Protein AF-0000000075241227 (afdb_homodimer)

pLDDT: mean 84.61, std 14.23, range [25.28, 97.88]

Solvent-accessible surface area (backbone atoms only — not comparable to full-atom values): 29759 Å² total; per-residue (Å²): 128,82,76,75,75,76,62,78,69,80,85,69,67,52,79,89,39,68,67,24,57,59,61,50,44,40,52,55,51,48,54,51,48,52,54,44,36,54,60,68,59,49,52,92,80,54,54,89,84,56,83,80,76,68,46,75,49,38,51,69,58,50,52,52,50,50,62,66,40,49,61,54,50,52,42,49,51,53,54,53,30,72,69,58,72,74,46,55,68,70,56,48,49,50,38,46,47,67,22,48,51,43,45,54,54,46,53,23,43,50,49,12,52,74,74,53,50,94,59,40,40,36,43,88,73,59,26,28,32,49,67,85,43,36,34,67,27,47,45,31,76,91,75,66,25,58,13,63,61,51,32,61,62,41,44,65,36,49,51,42,43,52,23,45,39,51,44,46,47,70,67,56,70,52,69,67,56,50,49,51,53,47,49,54,51,43,42,51,45,55,50,83,88,61,48,70,66,55,39,51,50,17,45,50,49,29,34,51,50,26,49,21,48,38,42,44,30,42,74,74,63,66,42,91,52,46,35,25,57,52,46,55,46,47,36,55,5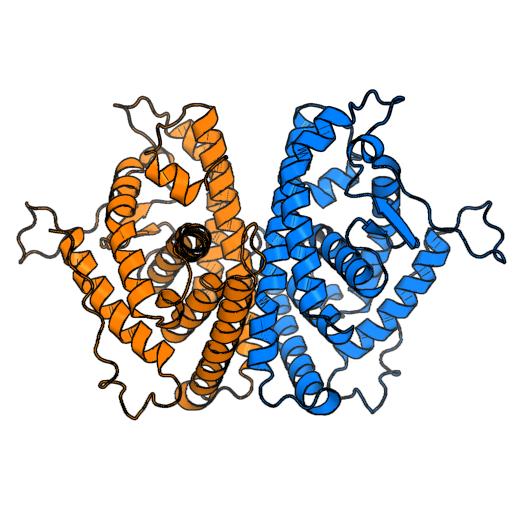7,52,40,43,48,53,32,41,51,43,43,32,50,41,49,50,51,33,45,75,66,60,50,49,88,68,56,68,66,52,38,41,42,54,58,39,74,75,119,128,82,75,76,75,76,62,76,72,78,83,71,67,52,80,89,39,68,68,25,58,59,61,51,44,38,53,56,50,48,55,51,49,52,54,45,36,54,61,70,60,52,51,92,80,55,53,88,85,54,82,78,76,67,48,76,50,38,50,69,57,51,53,53,51,49,62,66,41,48,61,54,51,53,42,50,52,53,53,53,31,71,70,56,71,74,46,55,68,70,56,47,49,50,38,46,45,66,20,48,50,42,45,55,54,47,52,24,42,51,48,12,53,74,74,53,51,94,57,39,41,36,44,86,74,58,26,30,33,50,66,85,43,36,34,66,26,46,45,31,76,91,74,67,25,57,13,62,62,53,33,60,62,42,45,64,36,50,50,43,43,52,24,46,39,50,42,47,47,69,66,56,71,52,70,68,54,49,50,52,53,46,49,54,52,42,42,51,46,54,49,83,88,61,48,71,66,56,39,50,51,18,44,50,50,30,34,50,50,26,48,22,48,38,43,44,29,40,75,74,64,68,42,92,52,47,36,26,58,52,48,56,47,46,37,54,56,50,40,42,50,52,33,42,51,43,42,33,50,41,51,51,51,33,45,74,67,60,49,48,87,67,56,68,65,52,39,40,42,55,58,39,72,77,119

Radius of gyration: 24.33 Å; Cα contacts (8 Å, |Δi|>4): 665; chains: 2; bounding box: 57×79×58 Å

Organism: NCBI:txid1561998

Structure (mmCIF, N/CA/C/O backbone):
data_AF-0000000075241227-model_v1
#
loop_
_entity.id
_entity.type
_entity.pdbx_description
1 polymer 'NR LBD domain-containing protein'
#
loop_
_atom_site.group_PDB
_atom_site.id
_atom_site.type_symbol
_atom_site.label_atom_id
_atom_site.label_alt_id
_atom_site.label_comp_id
_atom_site.label_asym_id
_atom_site.label_entity_id
_atom_site.label_seq_id
_atom_site.pdbx_PDB_ins_code
_atom_site.Cartn_x
_atom_site.Cartn_y
_atom_site.Cartn_z
_atom_site.occupancy
_atom_site.B_iso_or_equiv
_atom_site.auth_seq_id
_atom_site.auth_comp_id
_atom_site.auth_asym_id
_atom_site.auth_atom_id
_atom_site.pdbx_PDB_model_num
ATOM 1 N N . MET A 1 1 ? 8.125 24.953 26.469 1 38.62 1 MET A N 1
ATOM 2 C CA . MET A 1 1 ? 7.43 23.812 27.078 1 38.62 1 MET A CA 1
ATOM 3 C C . MET A 1 1 ? 6.566 23.109 26.031 1 38.62 1 MET A C 1
ATOM 5 O O . MET A 1 1 ? 5.789 23.734 25.328 1 38.62 1 MET A O 1
ATOM 9 N N . ASN A 1 2 ? 6.887 21.828 25.641 1 48.66 2 ASN A N 1
ATOM 10 C CA . ASN A 1 2 ? 6.09 21.109 24.641 1 48.66 2 ASN A CA 1
ATOM 11 C C . ASN A 1 2 ? 4.633 20.984 25.078 1 48.66 2 ASN A C 1
ATOM 13 O O . ASN A 1 2 ? 4.355 20.578 26.219 1 48.66 2 ASN A O 1
ATOM 17 N N . PRO A 1 3 ? 3.734 21.688 24.406 1 51.78 3 PRO A N 1
ATOM 18 C CA . PRO A 1 3 ? 2.338 21.578 24.828 1 51.78 3 PRO A CA 1
ATOM 19 C C . PRO A 1 3 ? 1.918 20.125 25.078 1 51.78 3 PRO A C 1
ATOM 21 O O . PRO A 1 3 ? 2.422 19.219 24.406 1 51.78 3 PRO A O 1
ATOM 24 N N . SER A 1 4 ? 1.42 19.859 26.266 1 56.56 4 SER A N 1
ATOM 25 C CA . SER A 1 4 ? 0.976 18.516 26.641 1 56.56 4 SER A CA 1
ATOM 26 C C . SER A 1 4 ? -0.38 18.188 26.031 1 56.56 4 SER A C 1
ATOM 28 O O . SER A 1 4 ? -1.263 19.047 25.969 1 56.56 4 SER A O 1
ATOM 30 N N . PHE A 1 5 ? -0.433 17.141 25.266 1 64.81 5 PHE A N 1
ATOM 31 C CA . PHE A 1 5 ? -1.675 16.641 24.688 1 64.81 5 PHE A CA 1
ATOM 32 C C . PHE A 1 5 ? -2.568 16.031 25.766 1 64.81 5 PHE A C 1
ATOM 34 O O . PHE A 1 5 ? -2.262 14.969 26.312 1 64.81 5 PHE A O 1
ATOM 41 N N . ALA A 1 6 ? -3.434 16.906 26.547 1 62.78 6 ALA A N 1
ATOM 42 C CA . ALA A 1 6 ? -4.402 16.359 27.5 1 62.78 6 ALA A CA 1
ATOM 43 C C . ALA A 1 6 ? -5.559 15.68 26.766 1 62.78 6 ALA A C 1
ATOM 45 O O . ALA A 1 6 ? -6.289 16.328 26.016 1 62.78 6 ALA A O 1
ATOM 46 N N . CYS A 1 7 ? -5.566 14.336 26.922 1 66.56 7 CYS A N 1
ATOM 47 C CA . CYS A 1 7 ? -6.586 13.562 26.219 1 66.56 7 CYS A CA 1
ATOM 48 C C . CYS A 1 7 ? -7.984 13.938 26.703 1 66.56 7 CYS A C 1
ATOM 50 O O . CYS A 1 7 ? -8.172 14.289 27.875 1 66.56 7 CYS A O 1
ATOM 52 N N . LEU A 1 8 ? -8.867 14.133 25.75 1 59.88 8 LEU A N 1
ATOM 53 C CA . LEU A 1 8 ? -10.25 14.453 26.078 1 59.88 8 LEU A CA 1
ATOM 54 C C . LEU A 1 8 ? -10.914 13.305 26.828 1 59.88 8 LEU A C 1
ATOM 56 O O . LEU A 1 8 ? -10.594 12.141 26.594 1 59.88 8 LEU A O 1
ATOM 60 N N . ASN A 1 9 ? -11.633 13.648 27.969 1 56.34 9 ASN A N 1
ATOM 61 C CA . ASN A 1 9 ? -12.391 12.656 28.734 1 56.34 9 ASN A CA 1
ATOM 62 C C . ASN A 1 9 ? -13.5 12.039 27.891 1 56.34 9 ASN A C 1
ATOM 64 O O . ASN A 1 9 ? -14.023 12.68 26.969 1 56.34 9 ASN A O 1
ATOM 68 N N . GLU A 1 10 ? -13.656 10.672 27.766 1 56.31 10 GLU A N 1
ATOM 69 C CA . GLU A 1 10 ? -14.648 9.859 27.062 1 56.31 10 GLU A CA 1
ATOM 70 C C . GLU A 1 10 ? -16.031 10.492 27.156 1 56.31 10 GLU A C 1
ATOM 72 O O . GLU A 1 10 ? -16.891 10.258 26.297 1 56.31 10 GLU A O 1
ATOM 77 N N . GLU A 1 11 ? -16.391 11.234 28.156 1 53.47 11 GLU A N 1
ATOM 78 C CA . GLU A 1 11 ? -17.766 11.641 28.406 1 53.47 11 GLU A CA 1
ATOM 79 C C . GLU A 1 11 ? -18.25 12.641 27.359 1 53.47 11 GLU A C 1
ATOM 81 O O . GLU A 1 11 ? -19.453 12.93 27.266 1 53.47 11 GLU A O 1
ATOM 86 N N . SER A 1 12 ? -17.438 12.961 26.484 1 57.38 12 SER A N 1
ATOM 87 C CA . SER A 1 12 ? -17.844 14.086 25.641 1 57.38 12 SER A CA 1
ATOM 88 C C . SER A 1 12 ? -18.297 13.609 24.266 1 57.38 12 SER A C 1
ATOM 90 O O . SER A 1 12 ? -18.281 14.375 23.297 1 57.38 12 SER A O 1
ATOM 92 N N . VAL A 1 13 ? -18.531 12.344 24.078 1 58.06 13 VAL A N 1
ATOM 93 C CA . VAL A 1 13 ? -19.016 11.93 22.766 1 58.06 13 VAL A CA 1
ATOM 94 C C . VAL A 1 13 ? -20.469 12.352 22.594 1 58.06 13 VAL A C 1
ATOM 96 O O . VAL A 1 13 ? -21.312 12.047 23.453 1 58.06 13 VAL A O 1
ATOM 99 N N . GLY A 1 14 ? -20.688 13.25 21.672 1 60.53 14 GLY A N 1
ATOM 100 C CA . GLY A 1 14 ? -22.047 13.695 21.375 1 60.53 14 GLY A CA 1
ATOM 101 C C . GLY A 1 14 ? -22.969 12.562 20.984 1 60.53 14 GLY A C 1
ATOM 102 O O . GLY A 1 14 ? -22.531 11.562 20.406 1 60.53 14 GLY A O 1
ATOM 103 N N . ASP A 1 15 ? -24.094 12.633 21.297 1 69.56 15 ASP A N 1
ATOM 104 C CA . ASP A 1 15 ? -25.141 11.648 21.047 1 69.56 15 ASP A CA 1
ATOM 105 C C . ASP A 1 15 ? -25.219 11.305 19.562 1 69.56 15 ASP A C 1
ATOM 107 O O . ASP A 1 15 ? -25.453 10.148 19.188 1 69.56 15 ASP A O 1
ATOM 111 N N . GLN A 1 16 ? -24.844 12.273 18.688 1 75.62 16 GLN A N 1
ATOM 112 C CA . GLN A 1 16 ? -24.984 12.086 17.234 1 75.62 16 GLN A CA 1
ATOM 113 C C . GLN A 1 16 ? -23.922 11.125 16.703 1 75.62 16 GLN A C 1
ATOM 115 O O . GLN A 1 16 ? -24.094 10.539 15.633 1 75.62 16 GLN A O 1
ATOM 120 N N . TYR A 1 17 ? -22.922 10.961 17.5 1 79 17 TYR A N 1
ATOM 121 C CA . TYR A 1 17 ? -21.812 10.164 17 1 79 17 TYR A CA 1
ATOM 122 C C . TYR A 1 17 ? -21.703 8.852 17.766 1 79 17 TYR A C 1
ATOM 124 O O . TYR A 1 17 ? -20.641 8.219 17.766 1 79 17 TYR A O 1
ATOM 132 N N . LYS A 1 18 ? -22.688 8.453 18.375 1 83.5 18 LYS A N 1
ATOM 133 C CA . LYS A 1 18 ? -22.688 7.258 19.219 1 83.5 18 LYS A CA 1
ATOM 134 C C . LYS A 1 18 ? -22.266 6.027 18.422 1 83.5 18 LYS A C 1
ATOM 136 O O . LYS A 1 18 ? -21.688 5.094 18.969 1 83.5 18 LYS A O 1
ATOM 141 N N . GLY A 1 19 ? -22.469 6.062 17.125 1 90.56 19 GLY A N 1
ATOM 142 C CA . GLY A 1 19 ? -22.109 4.918 16.297 1 90.56 19 GLY A CA 1
ATOM 143 C C . GLY A 1 19 ? -20.688 4.98 15.773 1 90.56 19 GLY A C 1
ATOM 144 O O . GLY A 1 19 ? -20.203 4.039 15.141 1 90.56 19 GLY A O 1
ATOM 145 N N . MET A 1 20 ? -19.969 6.094 16.125 1 95.12 20 MET A N 1
ATOM 146 C CA . MET A 1 20 ? -18.594 6.258 15.633 1 95.12 20 MET A CA 1
ATOM 147 C C . MET A 1 20 ? -17.734 6.961 16.672 1 95.12 20 MET A C 1
ATOM 149 O O . MET A 1 20 ? -17.141 8.008 16.391 1 95.12 20 MET A O 1
ATOM 153 N N . PRO A 1 21 ? -17.531 6.32 17.828 1 93.69 21 PRO A N 1
ATOM 154 C CA . PRO A 1 21 ? -16.844 6.969 18.953 1 93.69 21 PRO A CA 1
ATOM 155 C C . PRO A 1 21 ? -15.375 7.254 18.656 1 93.69 21 PRO A C 1
ATOM 157 O O . PRO A 1 21 ? -14.852 8.289 19.078 1 93.69 21 PRO A O 1
ATOM 160 N N . ILE A 1 22 ? -14.688 6.387 18 1 94.44 22 ILE A N 1
ATOM 161 C CA . ILE A 1 22 ? -13.266 6.59 17.719 1 94.44 22 ILE A CA 1
ATOM 162 C C . ILE A 1 22 ? -13.094 7.742 16.734 1 94.44 22 ILE A C 1
ATOM 164 O O . ILE A 1 22 ? -12.234 8.602 16.922 1 94.44 22 ILE A O 1
ATOM 168 N N . LEU A 1 23 ? -13.922 7.781 15.727 1 96.25 23 LEU A N 1
ATOM 169 C CA . LEU A 1 23 ? -13.836 8.852 14.734 1 96.25 23 LEU A CA 1
ATOM 170 C C . LEU A 1 23 ? -14.133 10.203 15.375 1 96.25 23 LEU A C 1
ATOM 172 O O . LEU A 1 23 ? -13.484 11.203 15.047 1 96.25 23 LEU A O 1
ATOM 176 N N . GLU A 1 24 ? -15.086 10.211 16.219 1 94.12 24 GLU A N 1
ATOM 177 C CA . GLU A 1 24 ? -15.391 11.453 16.922 1 94.12 24 GLU A CA 1
ATOM 178 C C . GLU A 1 24 ? -14.242 11.875 17.828 1 94.12 24 GLU A C 1
ATOM 180 O O . GLU A 1 24 ? -13.875 13.055 17.875 1 94.12 24 GLU A O 1
ATOM 185 N N . LYS A 1 25 ? -13.734 10.93 18.5 1 93.12 25 LYS A N 1
ATOM 186 C CA . LYS A 1 25 ? -12.578 11.195 19.344 1 93.12 25 LYS A CA 1
ATOM 187 C C . LYS A 1 25 ? -11.406 11.742 18.531 1 93.12 25 LYS A C 1
ATOM 189 O O . LYS A 1 25 ? -10.719 12.672 18.969 1 93.12 25 LYS A O 1
ATOM 194 N N . MET A 1 26 ? -11.164 11.195 17.406 1 95.31 26 MET A N 1
ATOM 195 C CA . MET A 1 26 ? -10.094 11.656 16.531 1 95.31 26 MET A CA 1
ATOM 196 C C . ME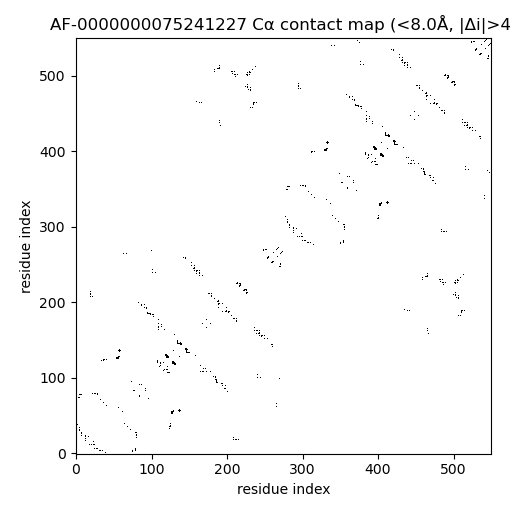T A 1 26 ? -10.352 13.086 16.062 1 95.31 26 MET A C 1
ATOM 198 O O . MET A 1 26 ? -9.43 13.898 16 1 95.31 26 MET A O 1
ATOM 202 N N . LYS A 1 27 ? -11.555 13.352 15.766 1 94.94 27 LYS A N 1
ATOM 203 C CA . LYS A 1 27 ? -11.906 14.711 15.344 1 94.94 27 LYS A CA 1
ATOM 204 C C . LYS A 1 27 ? -11.594 15.719 16.453 1 94.94 27 LYS A C 1
ATOM 206 O O . LYS A 1 27 ? -10.93 16.734 16.203 1 94.94 27 LYS A O 1
ATOM 211 N N . MET A 1 28 ? -12.023 15.406 17.594 1 92.88 28 MET A N 1
ATOM 212 C CA . MET A 1 28 ? -11.82 16.312 18.734 1 92.88 28 MET A CA 1
ATOM 213 C C . MET A 1 28 ? -10.336 16.438 19.062 1 92.88 28 MET A C 1
ATOM 215 O O . MET A 1 28 ? -9.844 17.547 19.297 1 92.88 28 MET A O 1
ATOM 219 N N . SER A 1 29 ? -9.672 15.328 19.047 1 93.88 29 SER A N 1
ATOM 220 C CA . SER A 1 29 ? -8.25 15.336 19.375 1 93.88 29 SER A CA 1
ATOM 221 C C . SER A 1 29 ? -7.438 16.031 18.281 1 93.88 29 SER A C 1
ATOM 223 O O . SER A 1 29 ? -6.402 16.641 18.562 1 93.88 29 SER A O 1
ATOM 225 N N . TYR A 1 30 ? -7.891 15.883 17.078 1 95.12 30 TYR A N 1
ATOM 226 C CA . TYR A 1 30 ? -7.195 16.531 15.969 1 95.12 30 TYR A CA 1
ATOM 227 C C . TYR A 1 30 ? -7.332 18.047 16.062 1 95.12 30 TYR A C 1
ATOM 229 O O . TYR A 1 30 ? -6.398 18.781 15.727 1 95.12 30 TYR A O 1
ATOM 237 N N . GLU A 1 31 ? -8.461 18.547 16.484 1 93.38 31 GLU A N 1
ATOM 238 C CA . GLU A 1 31 ? -8.656 19.984 16.719 1 93.38 31 GLU A CA 1
ATOM 239 C C . GLU A 1 31 ? -7.695 20.484 17.797 1 93.38 31 GLU A C 1
ATOM 241 O O . GLU A 1 31 ? -7.105 21.562 17.641 1 93.38 31 GLU A O 1
ATOM 246 N N . LYS A 1 32 ? -7.559 19.734 18.766 1 92.88 32 LYS A N 1
ATOM 247 C CA . LYS A 1 32 ? -6.609 20.078 19.828 1 92.88 32 LYS A CA 1
ATOM 248 C C . LYS A 1 32 ? -5.176 20.047 19.312 1 92.88 32 LYS A C 1
ATOM 250 O O . LYS A 1 32 ? -4.352 20.891 19.688 1 92.88 32 LYS A O 1
ATOM 255 N N . LEU A 1 33 ? -4.891 19.047 18.516 1 94.06 33 LEU A N 1
ATOM 256 C CA . LEU A 1 33 ? -3.574 18.938 17.891 1 94.06 33 LEU A CA 1
ATOM 257 C C . LEU A 1 33 ? -3.248 20.203 17.094 1 94.06 33 LEU A C 1
ATOM 259 O O . LEU A 1 33 ? -2.139 20.734 17.188 1 94.06 33 LEU A O 1
ATOM 263 N N . GLU A 1 34 ? -4.207 20.688 16.375 1 92.75 34 GLU A N 1
ATOM 264 C CA . GLU A 1 34 ? -4.016 21.891 15.555 1 92.75 34 GLU A CA 1
ATOM 265 C C . GLU A 1 34 ? -3.768 23.125 16.438 1 92.75 34 GLU A C 1
ATOM 267 O O . GLU A 1 34 ? -2.961 23.984 16.078 1 92.75 34 GLU A O 1
ATOM 272 N N . GLU A 1 35 ? -4.41 23.188 17.516 1 90.5 35 GLU A N 1
ATOM 273 C CA . GLU A 1 35 ? -4.184 24.281 18.453 1 90.5 35 GLU A CA 1
ATOM 274 C C . GLU A 1 35 ? -2.768 24.234 19.016 1 90.5 35 GLU A C 1
ATOM 276 O O . GLU A 1 35 ? -2.098 25.266 19.109 1 90.5 35 GLU A O 1
ATOM 281 N N . LEU A 1 36 ? -2.389 23.094 19.328 1 90.94 36 LEU A N 1
ATOM 282 C CA . LEU A 1 36 ? -1.058 22.922 19.891 1 90.94 36 LEU A CA 1
ATOM 283 C C . LEU A 1 36 ? 0.02 23.188 18.844 1 90.94 36 LEU A C 1
ATOM 285 O O . LEU A 1 36 ? 1.095 23.703 19.172 1 90.94 36 LEU A O 1
ATOM 289 N N . ARG A 1 37 ? -0.277 22.797 17.656 1 91.25 37 ARG A N 1
ATOM 290 C CA . ARG A 1 37 ? 0.651 23.078 16.562 1 91.25 37 ARG A CA 1
ATOM 291 C C . ARG A 1 37 ? 0.864 24.578 16.391 1 91.25 37 ARG A C 1
ATOM 293 O O . ARG A 1 37 ? 1.986 25.031 16.141 1 91.25 37 ARG A O 1
ATOM 300 N N . LYS A 1 38 ? -0.17 25.328 16.5 1 87.81 38 LYS A N 1
ATOM 301 C CA . LYS A 1 38 ? -0.049 26.781 16.406 1 87.81 38 LYS A CA 1
ATOM 302 C C . LYS A 1 38 ? 0.903 27.328 17.469 1 87.81 38 LYS A C 1
ATOM 304 O O . LYS A 1 38 ? 1.718 28.203 17.188 1 87.81 38 LYS A O 1
ATOM 309 N N . GLU A 1 39 ? 0.792 26.766 18.594 1 85.88 39 GLU A N 1
ATOM 310 C CA . GLU A 1 39 ? 1.664 27.188 19.688 1 85.88 39 GLU A CA 1
ATOM 311 C C . GLU A 1 39 ? 3.098 26.719 19.469 1 85.88 39 GLU A C 1
ATOM 313 O O . GLU A 1 39 ? 4.047 27.453 19.734 1 85.88 39 GLU A O 1
ATOM 318 N N . LEU A 1 40 ? 3.207 25.547 18.969 1 87.75 40 LEU A N 1
ATOM 319 C CA . LEU A 1 40 ? 4.508 24.922 18.781 1 87.75 40 LEU A CA 1
ATOM 320 C C . LEU A 1 40 ? 5.332 25.688 17.75 1 87.75 40 LEU A C 1
ATOM 322 O O . LEU A 1 40 ? 6.555 25.781 17.875 1 87.75 40 LEU A O 1
ATOM 326 N N . HIS A 1 41 ? 4.691 26.141 16.719 1 87.56 41 HIS A N 1
ATOM 327 C CA . HIS A 1 41 ? 5.41 26.75 15.609 1 87.56 41 HIS A CA 1
ATOM 328 C C . HIS A 1 41 ? 5.41 28.266 15.703 1 87.56 41 HIS A C 1
ATOM 330 O O . HIS A 1 41 ? 5.934 28.953 14.82 1 87.56 41 HIS A O 1
ATOM 336 N N . ARG A 1 42 ? 4.867 28.734 16.672 1 78.56 42 ARG A N 1
ATOM 337 C CA . ARG A 1 42 ? 4.914 30.172 16.891 1 78.56 42 ARG A CA 1
ATOM 338 C C . ARG A 1 42 ? 6.312 30.625 17.312 1 78.56 42 ARG A C 1
ATOM 340 O O . ARG A 1 42 ? 6.984 29.938 18.078 1 78.56 42 ARG A O 1
ATOM 347 N N . SER A 1 43 ? 6.93 31.453 16.359 1 64.69 43 SER A N 1
ATOM 348 C CA . SER A 1 43 ? 8.219 32.031 16.734 1 64.69 43 SER A CA 1
ATOM 349 C C . SER A 1 43 ? 8.078 33 17.875 1 64.69 43 SER A C 1
ATOM 351 O O . SER A 1 43 ? 7.012 33.594 18.078 1 64.69 43 SER A O 1
ATOM 353 N N . ASN A 1 44 ? 9.031 32.906 18.812 1 56.81 44 ASN A N 1
ATOM 354 C CA . ASN A 1 44 ? 9.086 33.844 19.906 1 56.81 44 ASN A CA 1
ATOM 355 C C . ASN A 1 44 ? 8.789 35.281 19.453 1 56.81 44 ASN A C 1
ATOM 357 O O . ASN A 1 44 ? 8.281 36.094 20.219 1 56.81 44 ASN A O 1
ATOM 361 N N . GLU A 1 45 ? 9.172 35.594 18.219 1 54.09 45 GLU A N 1
ATOM 362 C CA . GLU A 1 45 ? 9.055 36.969 17.75 1 54.09 45 GLU A CA 1
ATOM 363 C C . GLU A 1 45 ? 7.656 37.25 17.219 1 54.09 45 GLU A C 1
ATOM 365 O O . GLU A 1 45 ? 7.316 38.406 16.938 1 54.09 45 GLU A O 1
ATOM 370 N N . ASP A 1 46 ? 6.969 36.25 16.938 1 56.25 46 ASP A N 1
ATOM 371 C CA . ASP A 1 46 ? 5.652 36.469 16.344 1 56.25 46 ASP A CA 1
ATOM 372 C C . ASP A 1 46 ? 4.684 37.062 17.359 1 56.25 46 ASP A C 1
ATOM 374 O O . ASP A 1 46 ? 4.586 36.562 18.5 1 56.25 46 ASP A O 1
ATOM 378 N N . ASN A 1 47 ? 4.41 38.25 17.109 1 52.41 47 ASN A N 1
ATOM 379 C CA . ASN A 1 47 ? 3.363 38.906 17.891 1 52.41 47 ASN A CA 1
ATOM 380 C C . ASN A 1 47 ? 2.068 38.094 17.875 1 52.41 47 ASN A C 1
ATOM 382 O O . ASN A 1 47 ? 1.619 37.656 16.812 1 52.41 47 ASN A O 1
ATOM 386 N N . ILE A 1 48 ? 1.703 37.562 18.922 1 56.41 48 ILE A N 1
ATOM 387 C CA . ILE A 1 48 ? 0.525 36.75 19.172 1 56.41 48 ILE A CA 1
ATOM 388 C C . ILE A 1 48 ? -0.628 37.219 18.297 1 56.41 48 ILE A C 1
ATOM 390 O O . ILE A 1 48 ? -1.422 36.406 17.812 1 56.41 48 ILE A O 1
ATOM 394 N N . SER A 1 49 ? -0.686 38.594 18.125 1 55.91 49 SER A N 1
ATOM 395 C CA . SER A 1 49 ? -1.878 39.188 17.531 1 55.91 49 SER A CA 1
ATOM 396 C C . SER A 1 49 ? -1.798 39.188 16 1 55.91 49 SER A C 1
ATOM 398 O O . SER A 1 49 ? -2.795 39.438 15.328 1 55.91 49 SER A O 1
ATOM 400 N N . GLU A 1 50 ? -0.597 39.031 15.453 1 57.31 50 GLU A N 1
ATOM 401 C CA . GLU A 1 50 ? -0.545 39.25 14.008 1 57.31 50 GLU A CA 1
ATOM 402 C C . GLU A 1 50 ? -0.569 37.938 13.25 1 57.31 50 GLU A C 1
ATOM 404 O O . GLU A 1 50 ? 0.031 36.938 13.68 1 57.31 50 GLU A O 1
ATOM 409 N N . GLU A 1 51 ? -1.503 37.875 12.375 1 64.12 51 GLU A N 1
ATOM 410 C CA . GLU A 1 51 ? -1.643 36.75 11.477 1 64.12 51 GLU A CA 1
ATOM 411 C C . GLU A 1 51 ? -0.334 36.438 10.75 1 64.12 51 GLU A C 1
ATOM 413 O O . GLU A 1 51 ? 0.282 37.344 10.18 1 64.12 51 GLU A O 1
ATOM 418 N N . ARG A 1 52 ? 0.284 35.344 11.008 1 72.75 52 ARG A N 1
ATOM 419 C CA . ARG A 1 52 ? 1.536 34.906 10.391 1 72.75 52 ARG A CA 1
ATOM 420 C C . ARG A 1 52 ? 1.375 34.75 8.883 1 72.75 52 ARG A C 1
ATOM 422 O O . ARG A 1 52 ? 0.389 34.188 8.422 1 72.75 52 ARG A O 1
ATOM 429 N N . ILE A 1 53 ? 2.23 35.375 8.109 1 80.56 53 ILE A N 1
ATOM 430 C CA . ILE A 1 53 ? 2.242 35.219 6.664 1 80.56 53 ILE A CA 1
ATOM 431 C C . ILE A 1 53 ? 2.977 33.938 6.305 1 80.56 53 ILE A C 1
ATOM 433 O O . ILE A 1 53 ? 4.145 33.75 6.66 1 80.56 53 ILE A O 1
ATOM 437 N N . PRO A 1 54 ? 2.344 33.062 5.711 1 88.06 54 PRO A N 1
ATOM 438 C CA . PRO A 1 54 ? 2.98 31.797 5.328 1 88.06 54 PRO A CA 1
ATOM 439 C C . PRO A 1 54 ? 4.238 32 4.492 1 88.06 54 PRO A C 1
ATOM 441 O O . PRO A 1 54 ? 4.285 32.906 3.648 1 88.06 54 PRO A O 1
ATOM 444 N N . ARG A 1 55 ? 5.289 31.328 4.785 1 90.81 55 ARG A N 1
ATOM 445 C CA . ARG A 1 55 ? 6.559 31.406 4.07 1 90.81 55 ARG A CA 1
ATOM 446 C C . ARG A 1 55 ? 6.891 30.094 3.389 1 90.81 55 ARG A C 1
ATOM 448 O O . ARG A 1 55 ? 6.43 29.031 3.82 1 90.81 55 ARG A O 1
ATOM 455 N N . SER A 1 56 ? 7.625 30.156 2.33 1 93.62 56 SER A N 1
ATOM 456 C CA . SER A 1 56 ? 8.242 28.984 1.722 1 93.62 56 SER A CA 1
ATOM 457 C C . SER A 1 56 ? 9.461 28.531 2.518 1 93.62 56 SER A C 1
ATOM 459 O O . SER A 1 56 ? 10.398 29.297 2.723 1 93.62 56 SER A O 1
ATOM 461 N N . LEU A 1 57 ? 9.406 27.312 2.938 1 92.81 57 LEU A N 1
ATOM 462 C CA . LEU A 1 57 ? 10.484 26.812 3.795 1 92.81 57 LEU A CA 1
ATOM 463 C C . LEU A 1 57 ? 11.5 26.016 2.986 1 92.81 57 LEU A C 1
ATOM 465 O O . LEU A 1 57 ? 11.164 25.453 1.945 1 92.81 57 LEU A O 1
ATOM 469 N N . LYS A 1 58 ? 12.719 26 3.574 1 90.38 58 LYS A N 1
ATOM 470 C CA . LYS A 1 58 ? 13.789 25.172 3.039 1 90.38 58 LYS A CA 1
ATOM 471 C C . LYS A 1 58 ? 13.82 23.797 3.727 1 90.38 58 LYS A C 1
ATOM 473 O O . LYS A 1 58 ? 13.125 23.594 4.723 1 90.38 58 LYS A O 1
ATOM 478 N N . PHE A 1 59 ? 14.609 22.953 3.189 1 87.31 59 PHE A N 1
ATOM 479 C CA . PHE A 1 59 ? 14.648 21.562 3.607 1 87.31 59 PHE A CA 1
ATOM 480 C C . PHE A 1 59 ? 14.984 21.453 5.09 1 87.31 59 PHE A C 1
ATOM 482 O O . PHE A 1 59 ? 14.297 20.75 5.836 1 87.31 59 PHE A O 1
ATOM 489 N N . GLN A 1 60 ? 15.977 22.156 5.52 1 82.88 60 GLN A N 1
ATOM 490 C CA . GLN A 1 60 ? 16.422 22.062 6.906 1 82.88 60 GLN A CA 1
ATOM 491 C C . GLN A 1 60 ? 15.352 22.562 7.863 1 82.88 60 GLN A C 1
ATOM 493 O O . GLN A 1 60 ? 15.188 22.016 8.961 1 82.88 60 GLN A O 1
ATOM 498 N N . GLU A 1 61 ? 14.664 23.562 7.492 1 86.19 61 GLU A N 1
ATOM 499 C CA . GLU A 1 61 ? 13.586 24.094 8.32 1 86.19 61 GLU A CA 1
ATOM 500 C C . GLU A 1 61 ? 12.445 23.078 8.445 1 86.19 61 GLU A C 1
ATOM 502 O O . GLU A 1 61 ? 11.836 22.953 9.508 1 86.19 61 GLU A O 1
ATOM 507 N N . CYS A 1 62 ? 12.172 22.375 7.367 1 88.81 62 CYS A N 1
ATOM 508 C CA . CYS A 1 62 ? 11.133 21.344 7.387 1 88.81 62 CYS A CA 1
ATOM 509 C C . CYS A 1 62 ? 11.508 20.219 8.344 1 88.81 62 CYS A C 1
ATOM 511 O O . CYS A 1 62 ? 10.656 19.734 9.086 1 88.81 62 CYS A O 1
ATOM 513 N N . LEU A 1 63 ? 12.734 19.844 8.328 1 83.75 63 LEU A N 1
ATOM 514 C CA . LEU A 1 63 ? 13.211 18.781 9.211 1 83.75 63 LEU A CA 1
ATOM 515 C C . LEU A 1 63 ? 13.086 19.188 10.672 1 83.75 63 LEU A C 1
ATOM 517 O O . LEU A 1 63 ? 12.727 18.375 11.523 1 83.75 63 LEU A O 1
ATOM 521 N N . ASN A 1 64 ? 13.453 20.422 10.898 1 83 64 ASN A N 1
ATOM 522 C CA . ASN A 1 64 ? 13.336 20.938 12.258 1 83 64 ASN A CA 1
ATOM 523 C C . ASN A 1 64 ? 11.891 20.922 12.742 1 83 64 ASN A C 1
ATOM 525 O O . ASN A 1 64 ? 11.625 20.594 13.898 1 83 64 ASN A O 1
ATOM 529 N N . GLN A 1 65 ? 11.023 21.297 11.891 1 85.88 65 GLN A N 1
ATOM 530 C CA . GLN A 1 65 ? 9.609 21.266 12.234 1 85.88 65 GLN A CA 1
ATOM 531 C C . GLN A 1 65 ? 9.141 19.844 12.539 1 85.88 65 GLN A C 1
ATOM 533 O O . GLN A 1 65 ? 8.352 19.641 13.461 1 85.88 65 GLN A O 1
ATOM 538 N N . LEU A 1 66 ? 9.523 18.938 11.703 1 85.5 66 LEU A N 1
ATOM 539 C CA . LEU A 1 66 ? 9.141 17.547 11.898 1 85.5 66 LEU A CA 1
ATOM 540 C C . LEU A 1 66 ? 9.633 17.031 13.242 1 85.5 66 LEU A C 1
ATOM 542 O O . LEU A 1 66 ? 8.914 16.297 13.93 1 85.5 66 LEU A O 1
ATOM 546 N N . SER A 1 67 ? 10.82 17.375 13.539 1 83.12 67 SER A N 1
ATOM 547 C CA . SER A 1 67 ? 11.398 16.953 14.812 1 83.12 67 SER A CA 1
ATOM 548 C C . SER A 1 67 ? 10.57 17.453 15.984 1 83.12 67 SER A C 1
ATOM 550 O O . SER A 1 67 ? 10.367 16.734 16.969 1 83.12 67 SER A O 1
ATOM 552 N N . LYS A 1 68 ? 10.078 18.641 15.867 1 82.38 68 LYS A N 1
ATOM 553 C CA . LYS A 1 68 ? 9.266 19.234 16.922 1 82.38 68 LYS A CA 1
ATOM 554 C C . LYS A 1 68 ? 7.902 18.562 17.016 1 82.38 68 LYS A C 1
ATOM 556 O O . LYS A 1 68 ? 7.324 18.469 18.109 1 82.38 68 LYS A O 1
ATOM 561 N N . GLU A 1 69 ? 7.488 18.078 15.914 1 87.25 69 GLU A N 1
ATOM 562 C CA . GLU A 1 69 ? 6.121 17.562 15.82 1 87.25 69 GLU A CA 1
ATOM 563 C C . GLU A 1 69 ? 6.047 16.109 16.266 1 87.25 69 GLU A C 1
ATOM 565 O O . GLU A 1 69 ? 4.969 15.609 16.609 1 87.25 69 GLU A O 1
ATOM 570 N N . THR A 1 70 ? 7.105 15.43 16.219 1 86.88 70 THR A N 1
ATOM 571 C CA . THR A 1 70 ? 7.113 13.984 16.406 1 86.88 70 THR A CA 1
ATOM 572 C C . THR A 1 70 ? 6.473 13.609 17.734 1 86.88 70 THR A C 1
ATOM 574 O O . THR A 1 70 ? 5.617 12.727 17.797 1 86.88 70 THR A O 1
ATOM 577 N N . GLN A 1 71 ? 6.898 14.297 18.797 1 84.94 71 GLN A N 1
ATOM 578 C CA . GLN A 1 71 ? 6.348 13.977 20.109 1 84.94 71 GLN A CA 1
ATOM 579 C C . GLN A 1 71 ? 4.867 14.336 20.188 1 84.94 71 GLN A C 1
ATOM 581 O O . GLN A 1 71 ? 4.078 13.602 20.781 1 84.94 71 GLN A O 1
ATOM 586 N N . LEU A 1 72 ? 4.543 15.414 19.641 1 89.12 72 LEU A N 1
ATOM 587 C CA . LEU A 1 72 ? 3.15 15.852 19.625 1 89.12 72 LEU A CA 1
ATOM 588 C C . LEU A 1 72 ? 2.27 14.836 18.906 1 89.12 72 LEU A C 1
ATOM 590 O O . LEU A 1 72 ? 1.158 14.539 19.344 1 89.12 72 LEU A O 1
ATOM 594 N N . LEU A 1 73 ? 2.752 14.336 17.828 1 91.25 73 LEU A N 1
ATOM 595 C CA . LEU A 1 73 ? 2.014 13.344 17.062 1 91.25 73 LEU A CA 1
ATOM 596 C C . LEU A 1 73 ? 1.907 12.031 17.828 1 91.25 73 LEU A C 1
ATOM 598 O O . LEU A 1 73 ? 0.877 11.352 17.766 1 91.25 73 LEU A O 1
ATOM 602 N N . ALA A 1 74 ? 2.947 11.648 18.484 1 88.69 74 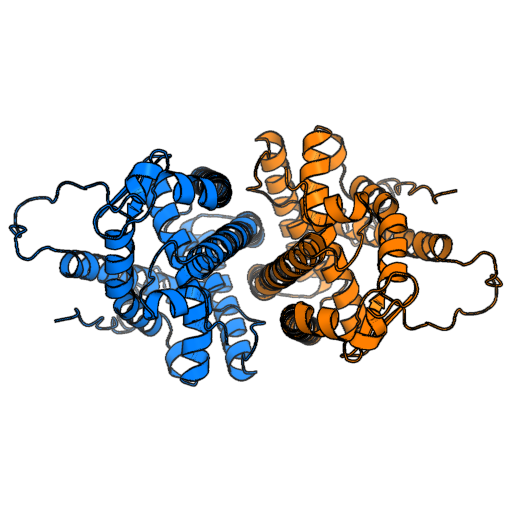ALA A N 1
ATOM 603 C CA . ALA A 1 74 ? 2.9 10.461 19.328 1 88.69 74 ALA A CA 1
ATOM 604 C C . ALA A 1 74 ? 1.833 10.602 20.406 1 88.69 74 ALA A C 1
ATOM 606 O O . ALA A 1 74 ? 1.067 9.664 20.656 1 88.69 74 ALA A O 1
ATOM 607 N N . ASP A 1 75 ? 1.788 11.773 21.016 1 88.25 75 ASP A N 1
ATOM 608 C CA . ASP A 1 75 ? 0.795 12.039 22.062 1 88.25 75 ASP A CA 1
ATOM 609 C C . ASP A 1 75 ? -0.621 11.992 21.484 1 88.25 75 ASP A C 1
ATOM 611 O O . ASP A 1 75 ? -1.543 11.492 22.141 1 88.25 75 ASP A O 1
ATOM 615 N N . TRP A 1 76 ? -0.765 12.5 20.344 1 92.62 76 TRP A N 1
ATOM 616 C CA . TRP A 1 76 ? -2.061 12.492 19.672 1 92.62 76 TRP A CA 1
ATOM 617 C C . TRP A 1 76 ? -2.545 11.07 19.438 1 92.62 76 TRP A C 1
ATOM 619 O O . TRP A 1 76 ? -3.709 10.75 19.688 1 92.62 76 TRP A O 1
ATOM 629 N N . ILE A 1 77 ? -1.678 10.203 18.969 1 91.88 77 ILE A N 1
ATOM 630 C CA . ILE A 1 77 ? -2.021 8.812 18.703 1 91.88 77 ILE A CA 1
ATOM 631 C C . ILE A 1 77 ? -2.408 8.117 20.016 1 91.88 77 ILE A C 1
ATOM 633 O O . ILE A 1 77 ? -3.404 7.395 20.062 1 91.88 77 ILE A O 1
ATOM 637 N N . GLU A 1 78 ? -1.688 8.383 20.984 1 87.94 78 GLU A N 1
ATOM 638 C CA . GLU A 1 78 ? -1.962 7.773 22.281 1 87.94 78 GLU A CA 1
ATOM 639 C C . GLU A 1 78 ? -3.307 8.234 22.844 1 87.94 78 GLU A C 1
ATOM 641 O O . GLU A 1 78 ? -4.004 7.473 23.516 1 87.94 78 GLU A O 1
ATOM 646 N N . CYS A 1 79 ? -3.627 9.383 22.516 1 89.44 79 CYS A N 1
ATOM 647 C CA . CYS A 1 79 ? -4.895 9.938 22.984 1 89.44 79 CYS A CA 1
ATOM 648 C C . CYS A 1 79 ? -6.066 9.344 22.219 1 89.44 79 CYS A C 1
ATOM 650 O O . CYS A 1 79 ? -7.141 9.141 22.781 1 89.44 79 CYS A O 1
ATOM 652 N N . CYS A 1 80 ? -5.879 9.055 21.016 1 92.25 80 CYS A N 1
ATOM 653 C CA . CYS A 1 80 ? -6.965 8.609 20.141 1 92.25 80 CYS A CA 1
ATOM 654 C C . CYS A 1 80 ? -7.312 7.152 20.422 1 92.25 80 CYS A C 1
ATOM 656 O O . CYS A 1 80 ? -8.461 6.746 20.25 1 92.25 80 CYS A O 1
ATOM 658 N N . PHE A 1 81 ? -6.312 6.348 20.812 1 92.31 81 PHE A N 1
ATOM 659 C CA . PHE A 1 81 ? -6.531 4.906 20.844 1 92.31 81 PHE A CA 1
ATOM 660 C C . PHE A 1 81 ? -6.113 4.328 22.188 1 92.31 81 PHE A C 1
ATOM 662 O O . PHE A 1 81 ? -4.922 4.148 22.453 1 92.31 81 PHE A O 1
ATOM 669 N N . ASP A 1 82 ? -7.055 3.852 22.938 1 87.31 82 ASP A N 1
ATOM 670 C CA . ASP A 1 82 ? -6.781 3.213 24.219 1 87.31 82 ASP A CA 1
ATOM 671 C C . ASP A 1 82 ? -5.969 1.935 24.031 1 87.31 82 ASP A C 1
ATOM 673 O O . ASP A 1 82 ? -5.156 1.578 24.891 1 87.31 82 ASP A O 1
ATOM 677 N N . GLU A 1 83 ? -6.172 1.289 22.922 1 87.69 83 GLU A N 1
ATOM 678 C CA . GLU A 1 83 ? -5.473 0.045 22.609 1 87.69 83 GLU A CA 1
ATOM 679 C C . GLU A 1 83 ? -3.967 0.262 22.531 1 87.69 83 GLU A C 1
ATOM 681 O O . GLU A 1 83 ? -3.188 -0.672 22.734 1 87.69 83 GLU A O 1
ATOM 686 N N . PHE A 1 84 ? -3.617 1.446 22.203 1 88.25 84 PHE A N 1
ATOM 687 C CA . PHE A 1 84 ? -2.199 1.762 22.078 1 88.25 84 PHE A CA 1
ATOM 688 C C . PHE A 1 84 ? -1.507 1.69 23.438 1 88.25 84 PHE A C 1
ATOM 690 O O . PHE A 1 84 ? -0.327 1.344 23.516 1 88.25 84 PHE A O 1
ATOM 697 N N . HIS A 1 85 ? -2.227 1.88 24.484 1 84.75 85 HIS A N 1
ATOM 698 C CA . HIS A 1 85 ? -1.671 1.891 25.828 1 84.75 85 HIS A CA 1
ATOM 699 C C . HIS A 1 85 ? -1.354 0.476 26.312 1 84.75 85 HIS A C 1
ATOM 701 O O . HIS A 1 85 ? -0.467 0.282 27.141 1 84.75 85 HIS A O 1
ATOM 707 N N . THR A 1 86 ? -2.016 -0.437 25.75 1 88.5 86 THR A N 1
ATOM 708 C CA . THR A 1 86 ? -1.87 -1.808 26.219 1 88.5 86 THR A CA 1
ATOM 709 C C . THR A 1 86 ? -0.727 -2.514 25.5 1 88.5 86 THR A C 1
ATOM 711 O O . THR A 1 86 ? -0.262 -3.566 25.938 1 88.5 86 THR A O 1
ATOM 714 N N . LEU A 1 87 ? -0.22 -1.881 24.484 1 93.12 87 LEU A N 1
ATOM 715 C CA . LEU A 1 87 ? 0.859 -2.5 23.719 1 93.12 87 LEU A CA 1
ATOM 716 C C . LEU A 1 87 ? 2.199 -2.307 24.422 1 93.12 87 LEU A C 1
ATOM 718 O O . LEU A 1 87 ? 2.404 -1.308 25.109 1 93.12 87 LEU A O 1
ATOM 722 N N . ALA A 1 88 ? 3.051 -3.297 24.281 1 93.25 88 ALA A N 1
ATOM 723 C CA . ALA A 1 88 ? 4.434 -3.152 24.734 1 93.25 88 ALA A CA 1
ATOM 724 C C . ALA A 1 88 ? 5.113 -1.972 24.047 1 93.25 88 ALA A C 1
ATOM 726 O O . ALA A 1 88 ? 4.77 -1.623 22.906 1 93.25 88 ALA A O 1
ATOM 727 N N . VAL A 1 89 ? 6.121 -1.399 24.641 1 90.56 89 VAL A N 1
ATOM 728 C CA . VAL A 1 89 ? 6.789 -0.188 24.188 1 90.56 89 VAL A CA 1
ATOM 729 C C . VAL A 1 89 ? 7.418 -0.439 22.812 1 90.56 89 VAL A C 1
ATOM 731 O O . VAL A 1 89 ? 7.367 0.422 21.938 1 90.56 89 VAL A O 1
ATOM 734 N N . ASP A 1 90 ? 8.016 -1.542 22.672 1 91.12 90 ASP A N 1
ATOM 735 C CA . ASP A 1 90 ? 8.68 -1.862 21.406 1 91.12 90 ASP A CA 1
ATOM 736 C C . ASP A 1 90 ? 7.668 -1.985 20.266 1 91.12 90 ASP A C 1
ATOM 738 O O . ASP A 1 90 ? 7.965 -1.624 19.125 1 91.12 90 ASP A O 1
ATOM 742 N N . GLN A 1 91 ? 6.465 -2.432 20.562 1 93.19 91 GLN A N 1
ATOM 743 C CA . GLN A 1 91 ? 5.418 -2.57 19.562 1 93.19 91 GLN A CA 1
ATOM 744 C C . GLN A 1 91 ? 4.801 -1.218 19.219 1 93.19 91 GLN A C 1
ATOM 746 O O . GLN A 1 91 ? 4.465 -0.956 18.062 1 93.19 91 GLN A O 1
ATOM 751 N N . LYS A 1 92 ? 4.695 -0.331 20.234 1 91.44 92 LYS A N 1
ATOM 752 C CA . LYS A 1 92 ? 4.262 1.041 19.969 1 91.44 92 LYS A CA 1
ATOM 753 C C . LYS A 1 92 ? 5.234 1.755 19.031 1 91.44 92 LYS A C 1
ATOM 755 O O . LYS A 1 92 ? 4.812 2.408 18.078 1 91.44 92 LYS A O 1
ATOM 760 N N . SER A 1 93 ? 6.461 1.526 19.359 1 89.75 93 SER A N 1
ATOM 761 C CA . SER A 1 93 ? 7.512 2.145 18.547 1 89.75 93 SER A CA 1
ATOM 762 C C . SER A 1 93 ? 7.496 1.622 17.125 1 89.75 93 SER A C 1
ATOM 764 O O . SER A 1 93 ? 7.723 2.381 16.172 1 89.75 93 SER A O 1
ATOM 766 N N . LEU A 1 94 ? 7.242 0.363 16.984 1 90.94 94 LEU A N 1
ATOM 767 C CA . LEU A 1 94 ? 7.188 -0.263 15.664 1 90.94 94 LEU A CA 1
ATOM 768 C C . LEU A 1 94 ? 6.055 0.323 14.828 1 90.94 94 LEU A C 1
ATOM 770 O O . LEU A 1 94 ? 6.27 0.721 13.68 1 90.94 94 LEU A O 1
ATOM 774 N N . LEU A 1 95 ? 4.863 0.42 15.43 1 92.38 95 LEU A N 1
ATOM 775 C CA . LEU A 1 95 ? 3.709 0.96 14.727 1 92.38 95 LEU A CA 1
ATOM 776 C C . LEU A 1 95 ? 3.918 2.432 14.383 1 92.38 95 LEU A C 1
ATOM 778 O O . LEU A 1 95 ? 3.635 2.859 13.258 1 92.38 95 LEU A O 1
ATOM 782 N N . PHE A 1 96 ? 4.457 3.129 15.297 1 90.62 96 PHE A N 1
ATOM 783 C CA . PHE A 1 96 ? 4.641 4.562 15.109 1 90.62 96 PHE A CA 1
ATOM 784 C C . PHE A 1 96 ? 5.691 4.84 14.047 1 90.62 96 PHE A C 1
ATOM 786 O O . PHE A 1 96 ? 5.504 5.711 13.188 1 90.62 96 PHE A O 1
ATOM 793 N N . SER A 1 97 ? 6.754 4.105 14.062 1 88.19 97 SER A N 1
ATOM 794 C CA . SER A 1 97 ? 7.832 4.309 13.102 1 88.19 97 SER A CA 1
ATOM 795 C C . SER A 1 97 ? 7.383 3.973 11.688 1 88.19 97 SER A C 1
ATOM 797 O O . SER A 1 97 ? 7.832 4.594 10.719 1 88.19 97 SER A O 1
ATOM 799 N N . ASN A 1 98 ? 6.578 2.969 11.609 1 87.94 98 ASN A N 1
ATOM 800 C CA . ASN A 1 98 ? 6.031 2.605 10.305 1 87.94 98 ASN A CA 1
ATOM 801 C C . ASN A 1 98 ? 5.023 3.639 9.812 1 87.94 98 ASN A C 1
ATOM 803 O O . ASN A 1 98 ? 4.891 3.857 8.609 1 87.94 98 ASN A O 1
ATOM 807 N N . PHE A 1 99 ? 4.328 4.242 10.695 1 92.06 99 PHE A N 1
ATOM 808 C CA . PHE A 1 99 ? 3.189 5.113 10.43 1 92.06 99 PHE A CA 1
ATOM 809 C C . PHE A 1 99 ? 3.652 6.531 10.109 1 92.06 99 PHE A C 1
ATOM 811 O O . PHE A 1 99 ? 3.164 7.152 9.164 1 92.06 99 PHE A O 1
ATOM 818 N N . LEU A 1 100 ? 4.574 7.074 10.805 1 91.12 100 LEU A N 1
ATOM 819 C CA . LEU A 1 100 ? 4.855 8.5 10.891 1 91.12 100 LEU A CA 1
ATOM 820 C C . LEU A 1 100 ? 5.258 9.062 9.531 1 91.12 100 LEU A C 1
ATOM 822 O O . LEU A 1 100 ? 4.691 10.055 9.07 1 91.12 100 LEU A O 1
ATOM 826 N N . PRO A 1 101 ? 6.164 8.461 8.836 1 88.44 101 PRO A N 1
ATOM 827 C CA . PRO A 1 101 ? 6.559 9.047 7.551 1 88.44 101 PRO A CA 1
ATOM 828 C C . PRO A 1 101 ? 5.41 9.102 6.547 1 88.44 101 PRO A C 1
ATOM 830 O O . PRO A 1 101 ? 5.277 10.078 5.805 1 88.44 101 PRO A O 1
ATOM 833 N N . VAL A 1 102 ? 4.645 8.055 6.566 1 92.75 102 VAL A N 1
ATOM 834 C CA . VAL A 1 102 ? 3.531 7.98 5.621 1 92.75 102 VAL A CA 1
ATOM 835 C C . VAL A 1 102 ? 2.455 8.992 6.016 1 92.75 102 VAL A C 1
ATOM 837 O O . VAL A 1 102 ? 1.861 9.641 5.152 1 92.75 102 VAL A O 1
ATOM 840 N N . PHE A 1 103 ? 2.244 9.133 7.27 1 94.81 103 PHE A N 1
ATOM 841 C CA . PHE A 1 103 ? 1.215 10.039 7.754 1 94.81 103 PHE A CA 1
ATOM 842 C C . PHE A 1 103 ? 1.571 11.484 7.43 1 94.81 103 PHE A C 1
ATOM 844 O O . PHE A 1 103 ? 0.704 12.273 7.051 1 94.81 103 PHE A O 1
ATOM 851 N N . ILE A 1 104 ? 2.756 11.844 7.574 1 93 104 ILE A N 1
ATOM 852 C CA . ILE A 1 104 ? 3.201 13.211 7.312 1 93 104 ILE A CA 1
ATOM 853 C C . ILE A 1 104 ? 2.906 13.578 5.859 1 93 104 ILE A C 1
ATOM 855 O O . ILE A 1 104 ? 2.379 14.656 5.578 1 93 104 ILE A O 1
ATOM 859 N N . ILE A 1 105 ? 3.221 12.664 5.004 1 94.44 105 ILE A N 1
ATOM 860 C CA . ILE A 1 105 ? 2.947 12.898 3.59 1 94.44 105 ILE A CA 1
ATOM 861 C C . ILE A 1 105 ? 1.438 12.961 3.361 1 94.44 105 ILE A C 1
ATOM 863 O O . ILE A 1 105 ? 0.956 13.805 2.6 1 94.44 105 ILE A O 1
ATOM 867 N N . PHE A 1 106 ? 0.781 12.117 3.979 1 97.31 106 PHE A N 1
ATOM 868 C CA . PHE A 1 106 ? -0.667 12.039 3.822 1 97.31 106 PHE A CA 1
ATOM 869 C C . PHE A 1 106 ? -1.334 13.32 4.316 1 97.31 106 PHE A C 1
ATOM 871 O O . PHE A 1 106 ? -2.08 13.961 3.578 1 97.31 106 PHE A O 1
ATOM 878 N N . GLU A 1 107 ? -1.048 13.695 5.508 1 97.25 107 GLU A N 1
ATOM 879 C CA . GLU A 1 107 ? -1.69 14.859 6.121 1 97.25 107 GLU A CA 1
ATOM 880 C C . GLU A 1 107 ? -1.383 16.141 5.344 1 97.25 107 GLU A C 1
ATOM 882 O O . GLU A 1 107 ? -2.285 16.922 5.051 1 97.25 107 GLU A O 1
ATOM 887 N N . ARG A 1 108 ? -0.204 16.297 5.012 1 96.12 108 ARG A N 1
ATOM 888 C CA . ARG A 1 108 ? 0.202 17.516 4.316 1 96.12 108 ARG A CA 1
ATOM 889 C C . ARG A 1 108 ? -0.415 17.594 2.926 1 96.12 108 ARG A C 1
ATOM 891 O O . ARG A 1 108 ? -0.842 18.656 2.48 1 96.12 108 ARG A O 1
ATOM 898 N N . THR A 1 109 ? -0.394 16.469 2.262 1 96.88 109 THR A N 1
ATOM 899 C CA . THR A 1 109 ? -0.998 16.453 0.933 1 96.88 109 THR A CA 1
ATOM 900 C C . THR A 1 109 ? -2.508 16.641 1.022 1 96.88 109 THR A C 1
ATOM 902 O O . THR A 1 109 ? -3.104 17.312 0.177 1 96.88 109 THR A O 1
ATOM 905 N N . PHE A 1 110 ? -3.078 16.016 2.021 1 97.69 110 PHE A N 1
ATOM 906 C CA . PHE A 1 110 ? -4.508 16.188 2.262 1 97.69 110 PHE A CA 1
ATOM 907 C C . PHE A 1 110 ? -4.844 17.641 2.523 1 97.69 110 PHE A C 1
ATOM 909 O O . PHE A 1 110 ? -5.738 18.203 1.887 1 97.69 110 PHE A O 1
ATOM 916 N N . MET A 1 111 ? -4.094 18.297 3.359 1 96.56 111 MET A N 1
ATOM 917 C CA . MET A 1 111 ? -4.324 19.703 3.674 1 96.56 111 MET A CA 1
ATOM 918 C C . MET A 1 111 ? -4.082 20.578 2.449 1 96.56 111 MET A C 1
ATOM 920 O O . MET A 1 111 ? -4.812 21.547 2.219 1 96.56 111 MET A O 1
ATOM 924 N N . THR A 1 112 ? -3.084 20.203 1.757 1 97.06 112 THR A N 1
ATOM 925 C CA . THR A 1 112 ? -2.783 20.969 0.552 1 97.06 112 THR A CA 1
ATOM 926 C C . THR A 1 112 ? -3.914 20.844 -0.465 1 97.06 112 THR A C 1
ATOM 928 O O . THR A 1 112 ? -4.273 21.812 -1.126 1 97.06 112 THR A O 1
ATOM 931 N N . SER A 1 113 ? -4.406 19.641 -0.598 1 96.06 113 SER A N 1
ATOM 932 C CA . SER A 1 113 ? -5.48 19.422 -1.56 1 96.06 113 SER A CA 1
ATOM 933 C C . SER A 1 113 ? -6.738 20.203 -1.173 1 96.06 113 SER A C 1
ATOM 935 O O . SER A 1 113 ? -7.543 20.562 -2.035 1 96.06 113 SER A O 1
ATOM 937 N N . LYS A 1 114 ? -6.906 20.484 0.078 1 95.12 114 LYS A N 1
ATOM 938 C CA . LYS A 1 114 ? -8.094 21.172 0.583 1 95.12 114 LYS A CA 1
ATOM 939 C C . LYS A 1 114 ? -7.902 22.688 0.592 1 95.12 114 LYS A C 1
ATOM 941 O O . LYS A 1 114 ? -8.836 23.438 0.326 1 95.12 114 LYS A O 1
ATOM 946 N N . PHE A 1 115 ? -6.715 23.141 0.905 1 91.81 115 PHE A N 1
ATOM 947 C CA . PHE A 1 115 ? -6.559 24.547 1.252 1 91.81 115 PHE A CA 1
ATOM 948 C C . PHE A 1 115 ? -5.395 25.172 0.485 1 91.81 115 PHE A C 1
ATOM 950 O O . PHE A 1 115 ? -5.211 26.391 0.509 1 91.81 115 PHE A O 1
ATOM 957 N N . GLY A 1 116 ? -4.617 24.297 -0.164 1 91.31 116 GLY A N 1
ATOM 958 C CA . GLY A 1 116 ? -3.408 24.797 -0.788 1 91.31 116 GLY A CA 1
ATOM 959 C C . GLY A 1 116 ? -3.506 24.891 -2.299 1 91.31 116 GLY A C 1
ATOM 960 O O . GLY A 1 116 ? -4.602 24.984 -2.852 1 91.31 116 GLY A O 1
ATOM 961 N N . LYS A 1 117 ? -2.307 25 -2.838 1 89.81 117 LYS A N 1
ATOM 962 C CA . LYS A 1 117 ? -2.16 25.047 -4.289 1 89.81 117 LYS A CA 1
ATOM 963 C C . LYS A 1 117 ? -1.405 23.828 -4.805 1 89.81 117 LYS A C 1
ATOM 965 O O . LYS A 1 117 ? -0.646 23.203 -4.062 1 89.81 117 LYS A O 1
ATOM 970 N N . LYS A 1 118 ? -1.627 23.344 -6.008 1 86.56 118 LYS A N 1
ATOM 971 C CA . LYS A 1 118 ? -1.068 22.141 -6.613 1 86.56 118 LYS A CA 1
ATOM 972 C C . LYS A 1 118 ? 0.455 22.125 -6.52 1 86.56 118 LYS A C 1
ATOM 974 O O . LYS A 1 118 ? 1.064 21.078 -6.312 1 86.56 118 LYS A O 1
ATOM 979 N N . ASN A 1 119 ? 1.185 23.25 -6.57 1 89.94 119 ASN A N 1
ATOM 980 C CA . ASN A 1 119 ? 2.643 23.281 -6.57 1 89.94 119 ASN A CA 1
ATOM 981 C C . ASN A 1 119 ? 3.193 23.641 -5.191 1 89.94 119 ASN A C 1
ATOM 983 O O . ASN A 1 119 ? 4.324 24.125 -5.074 1 89.94 119 ASN A O 1
ATOM 987 N N . GLN A 1 120 ? 2.369 23.328 -4.215 1 94 120 GLN A N 1
ATOM 988 C CA . GLN A 1 120 ? 2.805 23.562 -2.844 1 94 120 GLN A CA 1
ATOM 989 C C . GLN A 1 120 ? 2.541 22.344 -1.962 1 94 120 GLN A C 1
ATOM 991 O O . GLN A 1 120 ? 1.694 21.5 -2.285 1 94 120 GLN A O 1
ATOM 996 N N . LEU A 1 121 ? 3.322 22.188 -1.027 1 96.06 121 LEU A N 1
ATOM 997 C CA . LEU A 1 121 ? 3.062 21.266 0.078 1 96.06 121 LEU A CA 1
ATOM 998 C C . LEU A 1 121 ? 2.895 22.031 1.388 1 96.06 121 LEU A C 1
ATOM 1000 O O . LEU A 1 121 ? 3.865 22.578 1.924 1 96.06 121 LEU A O 1
ATOM 1004 N N . LEU A 1 122 ? 1.725 22.062 1.862 1 95.88 122 LEU A N 1
ATOM 1005 C CA . LEU A 1 122 ? 1.437 22.766 3.105 1 95.88 122 LEU A CA 1
ATOM 1006 C C . LEU A 1 122 ? 1.989 22 4.305 1 95.88 122 LEU A C 1
ATOM 1008 O O . LEU A 1 122 ? 1.893 20.781 4.363 1 95.88 122 LEU A O 1
ATOM 1012 N N . LEU A 1 123 ? 2.549 22.719 5.176 1 94.56 123 LEU A N 1
ATOM 1013 C CA . LEU A 1 123 ? 3.074 22.156 6.414 1 94.56 123 LEU A CA 1
ATOM 1014 C C . LEU A 1 123 ? 2.15 22.469 7.59 1 94.56 123 LEU A C 1
ATOM 1016 O O . LEU A 1 123 ? 1.235 23.281 7.465 1 94.56 123 LEU A O 1
ATOM 1020 N N . SER A 1 124 ? 2.434 21.828 8.68 1 89.62 124 SER A N 1
ATOM 1021 C CA . SER A 1 124 ? 1.566 21.953 9.844 1 89.62 124 SER A CA 1
ATOM 1022 C C . SER A 1 124 ? 1.646 23.359 10.43 1 89.62 124 SER A C 1
ATOM 1024 O O . SER A 1 124 ? 0.712 23.812 11.102 1 89.62 124 SER A O 1
ATOM 1026 N N . SER A 1 125 ? 2.689 24.062 10.195 1 89.69 125 SER A N 1
ATOM 1027 C CA . SER A 1 125 ? 2.875 25.422 10.695 1 89.69 125 SER A CA 1
ATOM 1028 C C . SER A 1 125 ? 2.068 26.422 9.883 1 89.69 125 SER A C 1
ATOM 1030 O O . SER A 1 125 ? 1.888 27.578 10.305 1 89.69 125 SER A O 1
ATOM 1032 N N . GLY A 1 126 ? 1.536 25.984 8.75 1 90.31 126 GLY A N 1
ATOM 1033 C CA . GLY A 1 126 ? 0.923 26.891 7.793 1 90.31 126 GLY A CA 1
ATOM 1034 C C . GLY A 1 126 ? 1.868 27.328 6.688 1 90.31 126 GLY A C 1
ATOM 1035 O O . GLY A 1 126 ? 1.432 27.844 5.66 1 90.31 126 GLY A O 1
ATOM 1036 N N . ASP A 1 127 ? 3.123 27.172 6.945 1 93.94 127 ASP A N 1
ATOM 1037 C CA . ASP A 1 127 ? 4.113 27.391 5.898 1 93.94 127 ASP A CA 1
ATOM 1038 C C . ASP A 1 127 ? 3.99 26.344 4.789 1 93.94 127 ASP A C 1
ATOM 1040 O O . ASP A 1 127 ? 3.152 25.453 4.867 1 93.94 127 ASP A O 1
ATOM 1044 N N . PHE A 1 128 ? 4.785 26.531 3.695 1 95 128 PHE A N 1
ATOM 1045 C CA . PHE A 1 128 ? 4.66 25.594 2.59 1 95 128 PHE A CA 1
ATOM 1046 C C . PHE A 1 128 ? 6.004 25.375 1.906 1 95 128 PHE A C 1
ATOM 1048 O O . PHE A 1 128 ? 6.961 26.109 2.158 1 95 128 PHE A O 1
ATOM 1055 N N . VAL A 1 129 ? 6.074 24.281 1.233 1 95.56 129 VAL A N 1
ATOM 1056 C CA . VAL A 1 129 ? 7.191 23.969 0.343 1 95.56 129 VAL A CA 1
ATOM 1057 C C . VAL A 1 129 ? 6.758 24.156 -1.11 1 95.56 129 VAL A C 1
ATOM 1059 O O . VAL A 1 129 ? 5.68 23.703 -1.505 1 95.56 129 VAL A O 1
ATOM 1062 N N . GLU A 1 130 ? 7.594 24.891 -1.883 1 94.69 130 GLU A N 1
ATOM 1063 C CA . GLU A 1 130 ? 7.344 25 -3.316 1 94.69 130 GLU A CA 1
ATOM 1064 C C . GLU A 1 130 ? 7.945 23.828 -4.07 1 94.69 130 GLU A C 1
ATOM 1066 O O . GLU A 1 130 ? 9.156 23.781 -4.309 1 94.69 130 GLU A O 1
ATOM 1071 N N . ILE A 1 131 ? 7.102 22.969 -4.598 1 91.94 131 ILE A N 1
ATOM 1072 C CA . ILE A 1 131 ? 7.523 21.703 -5.176 1 91.94 131 ILE A CA 1
ATOM 1073 C C . ILE A 1 131 ? 8.156 21.938 -6.547 1 91.94 131 ILE A C 1
ATOM 1075 O O . ILE A 1 131 ? 8.992 21.156 -6.996 1 91.94 131 ILE A O 1
ATOM 1079 N N . ASP A 1 132 ? 7.805 23.031 -7.184 1 89.25 132 ASP A N 1
ATOM 1080 C CA . ASP A 1 132 ? 8.352 23.359 -8.5 1 89.25 132 ASP A CA 1
ATOM 1081 C C . ASP A 1 132 ? 9.695 24.078 -8.375 1 89.25 132 ASP A C 1
ATOM 1083 O O . ASP A 1 132 ? 10.367 24.312 -9.383 1 89.25 132 ASP A O 1
ATOM 1087 N N . LYS A 1 133 ? 10.156 24.391 -7.172 1 92.69 133 LYS A N 1
ATOM 1088 C CA . LYS A 1 133 ? 11.43 25.062 -6.926 1 92.69 133 LYS A CA 1
ATOM 1089 C C . LYS A 1 133 ? 12.305 24.25 -5.977 1 92.69 133 LYS A C 1
ATOM 1091 O O . LYS A 1 133 ? 12.789 24.766 -4.969 1 92.69 133 LYS A O 1
ATOM 1096 N N . LEU A 1 134 ? 12.508 23.062 -6.277 1 91.94 134 LEU A N 1
ATOM 1097 C CA . LEU A 1 134 ? 13.211 22.125 -5.395 1 91.94 134 LEU A CA 1
ATOM 1098 C C . LEU A 1 134 ? 14.672 22.516 -5.23 1 91.94 134 LEU A C 1
ATOM 1100 O O . LEU A 1 134 ? 15.266 22.297 -4.172 1 91.94 134 LEU A O 1
ATOM 1104 N N . GLU A 1 135 ? 15.203 23.078 -6.301 1 91.31 135 GLU A N 1
ATOM 1105 C CA . GLU A 1 135 ? 16.594 23.531 -6.184 1 91.31 135 GLU A CA 1
ATOM 1106 C C . GLU A 1 135 ? 16.766 24.516 -5.039 1 91.31 135 GLU A C 1
ATOM 1108 O O . GLU A 1 135 ? 17.672 24.391 -4.223 1 91.31 135 GLU A O 1
ATOM 1113 N N . LYS A 1 136 ? 15.898 25.438 -5.07 1 91.25 136 LYS A N 1
ATOM 1114 C CA . LYS A 1 136 ? 15.93 26.438 -4 1 91.25 136 LYS A CA 1
ATOM 1115 C C . LYS A 1 136 ? 15.633 25.797 -2.646 1 91.25 136 LYS A C 1
ATOM 1117 O O . LYS A 1 136 ? 16.219 26.172 -1.633 1 91.25 136 LYS A O 1
ATOM 1122 N N . PHE A 1 137 ? 14.742 24.844 -2.598 1 93.38 137 PHE A N 1
ATOM 1123 C CA . PHE A 1 137 ? 14.32 24.156 -1.388 1 93.38 137 PHE A CA 1
ATOM 1124 C C . PHE A 1 137 ? 15.492 23.453 -0.726 1 93.38 137 PHE A C 1
ATOM 1126 O O . PHE A 1 137 ? 15.641 23.484 0.497 1 93.38 137 PHE A O 1
ATOM 1133 N N . PHE A 1 138 ? 16.328 22.922 -1.547 1 89.94 138 PHE A N 1
ATOM 1134 C CA . PHE A 1 138 ? 17.391 22.062 -1.012 1 89.94 138 PHE A CA 1
ATOM 1135 C C . PHE A 1 138 ? 18.688 22.859 -0.825 1 89.94 138 PHE A C 1
ATOM 1137 O O . PHE A 1 138 ? 19.594 22.406 -0.134 1 89.94 138 PHE A O 1
ATOM 1144 N N . THR A 1 139 ? 18.766 23.938 -1.499 1 87.38 139 THR A N 1
ATOM 1145 C CA . THR A 1 139 ? 20.016 24.688 -1.459 1 87.38 139 THR A CA 1
ATOM 1146 C C . THR A 1 139 ? 20.297 25.203 -0.048 1 87.38 139 THR A C 1
ATOM 1148 O O . THR A 1 139 ? 19.438 25.828 0.569 1 87.38 139 THR A O 1
ATOM 1151 N N . ASP A 1 140 ? 21.438 24.812 0.416 1 81.75 140 ASP A N 1
ATOM 1152 C CA . ASP A 1 140 ? 21.984 25.328 1.665 1 81.75 140 ASP A CA 1
ATOM 1153 C C . ASP A 1 140 ? 23.469 25.641 1.514 1 81.75 140 ASP A C 1
ATOM 1155 O O . ASP A 1 140 ? 24.328 24.766 1.677 1 81.75 140 ASP A O 1
ATOM 1159 N N . GLU A 1 141 ? 23.719 26.797 1.402 1 77.12 141 GLU A N 1
ATOM 1160 C CA . GLU A 1 141 ? 25.094 27.219 1.155 1 77.12 141 GLU A CA 1
ATOM 1161 C C . GLU A 1 141 ? 25.984 26.969 2.379 1 77.12 141 GLU A C 1
ATOM 1163 O O . GLU A 1 141 ? 27.156 26.609 2.244 1 77.12 141 GLU A O 1
ATOM 1168 N N . GLU A 1 142 ? 25.438 27.141 3.436 1 74.12 142 GLU A N 1
ATOM 1169 C CA . GLU A 1 142 ? 26.203 26.984 4.668 1 74.12 142 GLU A CA 1
ATOM 1170 C C . GLU A 1 142 ? 26.625 25.531 4.867 1 74.12 142 GLU A C 1
ATOM 1172 O O . GLU A 1 142 ? 27.703 25.25 5.391 1 74.12 142 GLU A O 1
ATOM 1177 N N . LYS A 1 143 ? 25.906 24.703 4.363 1 74.44 143 LYS A N 1
ATOM 1178 C CA . LYS A 1 143 ? 26.172 23.297 4.594 1 74.44 143 LYS A CA 1
ATOM 1179 C C . LYS A 1 143 ? 26.75 22.625 3.342 1 74.44 143 LYS A C 1
ATOM 1181 O O . LYS A 1 143 ? 27.031 21.422 3.34 1 74.44 143 LYS A O 1
ATOM 1186 N N . GLY A 1 144 ? 26.828 23.422 2.311 1 72.56 144 GLY A N 1
ATOM 1187 C CA . GLY A 1 144 ? 27.453 22.906 1.101 1 72.56 144 GLY A CA 1
ATOM 1188 C C . GLY A 1 144 ? 26.531 21.969 0.327 1 72.56 144 GLY A C 1
ATOM 1189 O O . GLY A 1 144 ? 27 21.109 -0.418 1 72.56 144 GLY A O 1
ATOM 1190 N N . ILE A 1 145 ? 25.281 22.062 0.573 1 74.19 145 ILE A N 1
ATOM 1191 C CA . ILE A 1 145 ? 24.344 21.203 -0.14 1 74.19 145 ILE A CA 1
ATOM 1192 C C . ILE A 1 145 ? 24.031 21.797 -1.511 1 74.19 145 ILE A C 1
ATOM 1194 O O . ILE A 1 145 ? 23.578 22.938 -1.608 1 74.19 145 ILE A O 1
ATOM 1198 N N . CYS A 1 146 ? 24.328 21 -2.533 1 80.5 146 CYS A N 1
ATOM 1199 C CA . CYS A 1 146 ? 24.016 21.391 -3.9 1 80.5 146 CYS A CA 1
ATOM 1200 C C . CYS A 1 146 ? 22.531 21.188 -4.195 1 80.5 146 CYS A C 1
ATOM 1202 O O . CYS A 1 146 ? 22.094 20.047 -4.402 1 80.5 146 CYS A O 1
ATOM 1204 N N . GLY A 1 147 ? 21.828 22.25 -4.352 1 86.06 147 GLY A N 1
ATOM 1205 C CA . GLY A 1 147 ? 20.391 22.188 -4.574 1 86.06 147 GLY A CA 1
ATOM 1206 C C . GLY A 1 147 ? 20.016 21.5 -5.871 1 86.06 147 GLY A C 1
ATOM 1207 O O . GLY A 1 147 ? 19.047 20.734 -5.914 1 86.06 147 GLY A O 1
ATOM 1208 N N . LYS A 1 148 ? 20.828 21.688 -6.844 1 87.38 148 LYS A N 1
ATOM 1209 C CA . LYS A 1 148 ? 20.531 21.141 -8.164 1 87.38 148 LYS A CA 1
ATOM 1210 C C . LYS A 1 148 ? 20.609 19.625 -8.164 1 87.38 148 LYS A C 1
ATOM 1212 O O . LYS A 1 148 ? 19.719 18.953 -8.695 1 87.38 148 LYS A O 1
ATOM 1217 N N . GLN A 1 149 ? 21.594 19.141 -7.555 1 84.31 149 GLN A N 1
ATOM 1218 C CA . GLN A 1 149 ? 21.797 17.703 -7.504 1 84.31 149 GLN A CA 1
ATOM 1219 C C . GLN A 1 149 ? 20.703 17.031 -6.68 1 84.31 149 GLN A C 1
ATOM 1221 O O . GLN A 1 149 ? 20.203 15.961 -7.059 1 84.31 149 GLN A O 1
ATOM 1226 N N . MET A 1 150 ? 20.391 17.641 -5.617 1 86.56 150 MET A N 1
ATOM 1227 C CA . MET A 1 150 ? 19.328 17.094 -4.773 1 86.56 150 MET A CA 1
ATOM 1228 C C . MET A 1 150 ? 17.984 17.125 -5.488 1 86.56 150 MET A C 1
ATOM 1230 O O . MET A 1 150 ? 17.219 16.172 -5.418 1 86.56 150 MET A O 1
ATOM 1234 N N . ALA A 1 151 ? 17.781 18.172 -6.156 1 90.5 151 ALA A N 1
ATOM 1235 C CA . ALA A 1 151 ? 16.531 18.312 -6.898 1 90.5 151 ALA A CA 1
ATOM 1236 C C . ALA A 1 151 ? 16.406 17.219 -7.949 1 90.5 151 ALA A C 1
ATOM 1238 O O . ALA A 1 151 ? 15.312 16.672 -8.164 1 90.5 151 ALA A O 1
ATOM 1239 N N . GLU A 1 152 ? 17.453 16.906 -8.539 1 88 152 GLU A N 1
ATOM 1240 C CA . GLU A 1 152 ? 17.453 15.852 -9.555 1 88 152 GLU A CA 1
ATOM 1241 C C . GLU A 1 152 ? 17.203 14.484 -8.93 1 88 152 GLU A C 1
ATOM 1243 O O . GLU A 1 152 ? 16.469 13.664 -9.484 1 88 152 GLU A O 1
ATOM 1248 N N . LEU A 1 153 ? 17.781 14.305 -7.766 1 85.69 153 LEU A N 1
ATOM 1249 C CA . LEU A 1 153 ? 17.625 13.039 -7.055 1 85.69 153 LEU A CA 1
ATOM 1250 C C . LEU A 1 153 ? 16.172 12.805 -6.652 1 85.69 153 LEU A C 1
ATOM 1252 O O . LEU A 1 153 ? 15.688 11.672 -6.695 1 85.69 153 LEU A O 1
ATOM 1256 N N . PHE A 1 154 ? 15.453 13.844 -6.359 1 90.38 154 PHE A N 1
ATOM 1257 C CA . PHE A 1 154 ? 14.117 13.711 -5.785 1 90.38 154 PHE A CA 1
ATOM 1258 C C . PHE A 1 154 ? 13.047 13.867 -6.859 1 90.38 154 PHE A C 1
ATOM 1260 O O . PHE A 1 154 ? 11.852 13.906 -6.555 1 90.38 154 PHE A O 1
ATOM 1267 N N . GLN A 1 155 ? 13.422 13.914 -8.117 1 89.69 155 GLN A N 1
ATOM 1268 C CA . GLN A 1 155 ? 12.477 14.133 -9.211 1 89.69 155 GLN A CA 1
ATOM 1269 C C . GLN A 1 155 ? 11.422 13.031 -9.258 1 89.69 155 GLN A C 1
ATOM 1271 O O . GLN A 1 155 ? 10.25 13.305 -9.523 1 89.69 155 GLN A O 1
ATOM 1276 N N . SER A 1 156 ? 11.852 11.844 -9.055 1 85.75 156 SER A N 1
ATOM 1277 C CA . SER A 1 156 ? 10.906 10.734 -9.078 1 85.75 156 SER A CA 1
ATOM 1278 C C . SER A 1 156 ? 9.891 10.844 -7.938 1 85.75 156 SER A C 1
ATOM 1280 O O . SER A 1 156 ? 8.711 10.547 -8.117 1 85.75 156 SER A O 1
ATOM 1282 N N . SER A 1 157 ? 10.359 11.219 -6.812 1 88.56 157 SER A N 1
ATOM 1283 C CA . SER A 1 157 ? 9.477 11.43 -5.672 1 88.56 157 SER A CA 1
ATOM 1284 C C . SER A 1 157 ? 8.461 12.531 -5.953 1 88.56 157 SER A C 1
ATOM 1286 O O . SER A 1 157 ? 7.301 12.43 -5.551 1 88.56 157 SER A O 1
ATOM 1288 N N . VAL A 1 158 ? 8.867 13.516 -6.652 1 91.12 158 VAL A N 1
ATOM 1289 C CA . VAL A 1 158 ? 7.984 14.625 -6.98 1 91.12 158 VAL A CA 1
ATOM 1290 C C . VAL A 1 158 ? 6.891 14.148 -7.934 1 91.12 158 VAL A C 1
ATOM 1292 O O . VAL A 1 158 ? 5.723 14.523 -7.781 1 91.12 158 VAL A O 1
ATOM 1295 N N . LYS A 1 159 ? 7.258 13.383 -8.852 1 90.44 159 LYS A N 1
ATOM 1296 C CA . LYS A 1 159 ? 6.27 12.844 -9.781 1 90.44 159 LYS A CA 1
ATOM 1297 C C . LYS A 1 159 ? 5.223 12.008 -9.055 1 90.44 159 LYS A C 1
ATOM 1299 O O . LYS A 1 159 ? 4.031 12.102 -9.352 1 90.44 159 LYS A O 1
ATOM 1304 N N . LEU A 1 160 ? 5.684 11.211 -8.156 1 91.06 160 LEU A N 1
ATOM 1305 C CA . LEU A 1 160 ? 4.773 10.383 -7.371 1 91.06 160 LEU A CA 1
ATOM 1306 C C . LEU A 1 160 ? 3.895 11.25 -6.477 1 91.06 160 LEU A C 1
ATOM 1308 O O . LEU A 1 160 ? 2.711 10.961 -6.289 1 91.06 160 LEU A O 1
ATOM 1312 N N . TYR A 1 161 ? 4.496 12.281 -5.961 1 92.06 161 TYR A N 1
ATOM 1313 C CA . TYR A 1 161 ? 3.715 13.211 -5.152 1 92.06 161 TYR A CA 1
ATOM 1314 C C . TYR A 1 161 ? 2.592 13.836 -5.973 1 92.06 161 TYR A C 1
ATOM 1316 O O . TYR A 1 161 ? 1.468 13.984 -5.488 1 92.06 161 TYR A O 1
ATOM 1324 N N . ASP A 1 162 ? 2.916 14.227 -7.152 1 93.25 162 ASP A N 1
ATOM 1325 C CA . ASP A 1 162 ? 1.914 14.828 -8.031 1 93.25 162 ASP A CA 1
ATOM 1326 C C . ASP A 1 162 ? 0.732 13.883 -8.234 1 93.25 162 ASP A C 1
ATOM 1328 O O . ASP A 1 162 ? -0.421 14.312 -8.266 1 93.25 162 ASP A O 1
ATOM 1332 N N . THR A 1 163 ? 1.044 12.648 -8.344 1 92.69 163 THR A N 1
ATOM 1333 C CA . THR A 1 163 ? -0.014 11.656 -8.508 1 92.69 163 THR A CA 1
ATOM 1334 C C . THR A 1 163 ? -0.872 11.57 -7.246 1 92.69 163 THR A C 1
ATOM 1336 O O . THR A 1 163 ? -2.098 11.461 -7.332 1 92.69 163 THR A O 1
ATOM 1339 N N . LEU A 1 164 ? -0.22 11.586 -6.152 1 94.88 164 LEU A N 1
ATOM 1340 C CA . LEU A 1 164 ? -0.936 11.539 -4.883 1 94.88 164 LEU A CA 1
ATOM 1341 C C . LEU A 1 164 ? -1.816 12.766 -4.707 1 94.88 164 LEU A C 1
ATOM 1343 O O . LEU A 1 164 ? -2.975 12.656 -4.301 1 94.88 164 LEU A O 1
ATOM 1347 N N . TYR A 1 165 ? -1.266 13.922 -5.016 1 95.56 165 TYR A N 1
ATOM 1348 C CA . TYR A 1 165 ? -2.025 15.164 -4.918 1 95.56 165 TYR A CA 1
ATOM 1349 C C . TYR A 1 165 ? -3.271 15.109 -5.793 1 95.56 165 TYR A C 1
ATOM 1351 O O . TYR A 1 165 ? -4.367 15.453 -5.344 1 95.56 165 TYR A O 1
ATOM 1359 N N . ASN A 1 166 ? -3.053 14.703 -6.969 1 93.19 166 ASN A N 1
ATOM 1360 C CA . ASN A 1 166 ? -4.18 14.625 -7.891 1 93.19 166 ASN A CA 1
ATOM 1361 C C . ASN A 1 166 ? -5.234 13.641 -7.402 1 93.19 166 ASN A C 1
ATOM 1363 O O . ASN A 1 166 ? -6.434 13.891 -7.527 1 93.19 166 ASN A O 1
ATOM 1367 N N . LEU A 1 167 ? -4.746 12.57 -6.918 1 93.69 167 LEU A N 1
ATOM 1368 C CA . LEU A 1 167 ? -5.648 11.555 -6.391 1 93.69 167 LEU A CA 1
ATOM 1369 C C . LEU A 1 167 ? -6.48 12.109 -5.238 1 93.69 167 LEU A C 1
ATOM 1371 O O . LEU A 1 167 ? -7.703 11.961 -5.223 1 93.69 167 LEU A O 1
ATOM 1375 N N . LEU A 1 168 ? -5.84 12.773 -4.305 1 95.19 168 LEU A N 1
ATOM 1376 C CA . LEU A 1 168 ? -6.531 13.305 -3.133 1 95.19 168 LEU A CA 1
ATOM 1377 C C . LEU A 1 168 ? -7.445 14.461 -3.52 1 95.19 168 LEU A C 1
ATOM 1379 O O . LEU A 1 168 ? -8.523 14.633 -2.941 1 95.19 168 LEU A O 1
ATOM 1383 N N . SER A 1 169 ? -7.016 15.203 -4.48 1 93.81 169 SER A N 1
ATOM 1384 C CA . SER A 1 169 ? -7.836 16.312 -4.957 1 93.81 169 SER A CA 1
ATOM 1385 C C . SER A 1 169 ? -9.102 15.812 -5.637 1 93.81 169 SER A C 1
ATOM 1387 O O . SER A 1 169 ? -10.172 16.406 -5.488 1 93.81 169 SER A O 1
ATOM 1389 N N . THR A 1 170 ? -8.992 14.742 -6.32 1 90.5 170 THR A N 1
ATOM 1390 C CA . THR A 1 170 ? -10.117 14.18 -7.055 1 90.5 170 THR A CA 1
ATOM 1391 C C . THR A 1 170 ? -11.086 13.477 -6.105 1 90.5 170 THR A C 1
ATOM 1393 O O . THR A 1 170 ? -12.305 13.617 -6.234 1 90.5 170 THR A O 1
ATOM 1396 N N . GLU A 1 171 ? -10.547 12.703 -5.211 1 91 171 GLU A N 1
ATOM 1397 C CA . GLU A 1 171 ? -11.383 11.953 -4.273 1 91 171 GLU A CA 1
ATOM 1398 C C . GLU A 1 171 ? -12.07 12.891 -3.283 1 91 171 GLU A C 1
ATOM 1400 O O . GLU A 1 171 ? -13.133 12.562 -2.748 1 91 171 GLU A O 1
ATOM 1405 N N . ASN A 1 172 ? -11.453 14.008 -3.01 1 92.06 172 ASN A N 1
ATOM 1406 C CA . ASN A 1 172 ? -12.008 15.039 -2.131 1 92.06 172 ASN A CA 1
ATOM 1407 C C . ASN A 1 172 ? -12.477 14.445 -0.806 1 92.06 172 ASN A C 1
ATOM 1409 O O . ASN A 1 172 ? -13.641 14.609 -0.424 1 92.06 172 ASN A O 1
ATOM 1413 N N . LEU A 1 173 ? -11.555 13.812 -0.076 1 95.75 173 LEU A N 1
ATOM 1414 C CA . LEU A 1 173 ? -11.836 13.203 1.219 1 95.75 173 LEU A CA 1
ATOM 1415 C C . LEU A 1 173 ? -12.328 14.242 2.219 1 95.75 173 LEU A C 1
ATOM 1417 O O . LEU A 1 173 ? -11.828 15.367 2.24 1 95.75 173 LEU A O 1
ATOM 1421 N N . ASP A 1 174 ? -13.328 13.891 2.994 1 95.94 174 ASP A N 1
ATOM 1422 C CA . ASP A 1 174 ? -13.617 14.719 4.16 1 95.94 174 ASP A CA 1
ATOM 1423 C C . ASP A 1 174 ? -12.805 14.258 5.371 1 95.94 174 ASP A C 1
ATOM 1425 O O . ASP A 1 174 ? -11.961 13.367 5.262 1 95.94 174 ASP A O 1
ATOM 1429 N N . LEU A 1 175 ? -13.008 14.867 6.48 1 96.69 175 LEU A N 1
ATOM 1430 C CA . LEU A 1 175 ? -12.164 14.656 7.656 1 96.69 175 LEU A CA 1
ATOM 1431 C C . LEU A 1 175 ? -12.336 13.25 8.203 1 96.69 175 LEU A C 1
ATOM 1433 O O . LEU A 1 175 ? -11.359 12.625 8.641 1 96.69 175 LEU A O 1
ATOM 1437 N N . PHE A 1 176 ? -13.555 12.758 8.242 1 96.69 176 PHE A N 1
ATOM 1438 C CA . PHE A 1 176 ? -13.789 11.43 8.797 1 96.69 176 PHE A CA 1
ATOM 1439 C C . PHE A 1 176 ? -13.203 10.352 7.895 1 96.69 176 PHE A C 1
ATOM 1441 O O . PHE A 1 176 ? -12.742 9.312 8.375 1 96.69 176 PHE A O 1
ATOM 1448 N N . GLU A 1 177 ? -13.258 10.586 6.598 1 96.94 177 GLU A N 1
ATOM 1449 C CA . GLU A 1 177 ? -12.602 9.68 5.66 1 96.94 177 GLU A CA 1
ATOM 1450 C C . GLU A 1 177 ? -11.086 9.727 5.828 1 96.94 177 GLU A C 1
ATOM 1452 O O . GLU A 1 177 ? -10.422 8.688 5.801 1 96.94 177 GLU A O 1
ATOM 1457 N N . PHE A 1 178 ? -10.578 10.93 5.996 1 97.88 178 PHE A N 1
ATOM 1458 C CA . PHE A 1 178 ? -9.164 11.117 6.277 1 97.88 178 PHE A CA 1
ATOM 1459 C C . PHE A 1 178 ? -8.758 10.359 7.539 1 97.88 178 PHE A C 1
ATOM 1461 O O . PHE A 1 178 ? -7.754 9.648 7.551 1 97.88 178 PHE A O 1
ATOM 1468 N N . PHE A 1 179 ? -9.555 10.414 8.586 1 97.81 179 PHE A N 1
ATOM 1469 C CA . PHE A 1 179 ? -9.25 9.734 9.844 1 97.81 179 PHE A CA 1
ATOM 1470 C C . PHE A 1 179 ? -9.336 8.219 9.672 1 97.81 179 PHE A C 1
ATOM 1472 O O . PHE A 1 179 ? -8.531 7.48 10.234 1 97.81 179 PHE A O 1
ATOM 1479 N N . THR A 1 180 ? -10.305 7.77 8.922 1 97.44 180 THR A N 1
ATOM 1480 C CA . THR A 1 180 ? -10.453 6.34 8.688 1 97.44 180 THR A CA 1
ATOM 1481 C C . THR A 1 180 ? -9.195 5.77 8.031 1 97.44 180 THR A C 1
ATOM 1483 O O . THR A 1 180 ? -8.672 4.75 8.477 1 97.44 180 THR A O 1
ATOM 1486 N N . LEU A 1 181 ? -8.742 6.43 6.992 1 96.94 181 LEU A N 1
ATOM 1487 C CA . LEU A 1 181 ? -7.531 5.98 6.305 1 96.94 181 LEU A CA 1
ATOM 1488 C C . LEU A 1 181 ? -6.316 6.078 7.219 1 96.94 181 LEU A C 1
ATOM 1490 O O . LEU A 1 181 ? -5.41 5.242 7.145 1 96.94 181 LEU A O 1
ATOM 1494 N N . THR A 1 182 ? -6.293 7.07 8.086 1 97.19 182 THR A N 1
ATOM 1495 C CA . THR A 1 182 ? -5.223 7.23 9.055 1 97.19 182 THR A CA 1
ATOM 1496 C C . THR A 1 182 ? -5.156 6.031 10 1 97.19 182 THR A C 1
ATOM 1498 O O . THR A 1 182 ? -4.074 5.531 10.305 1 97.19 182 THR A O 1
ATOM 1501 N N . VAL A 1 183 ? -6.293 5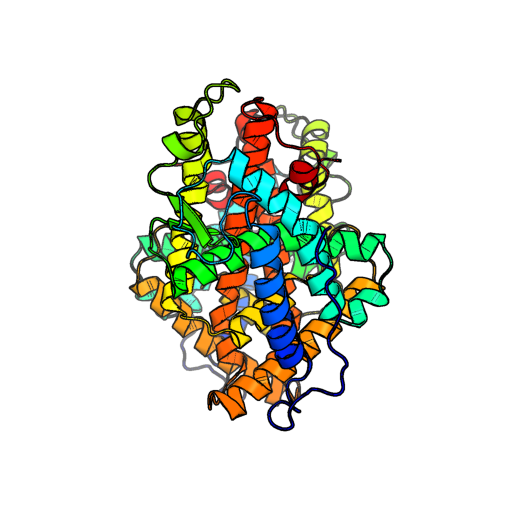.578 10.406 1 96.38 183 VAL A N 1
ATOM 1502 C CA . VAL A 1 183 ? -6.352 4.426 11.297 1 96.38 183 VAL A CA 1
ATOM 1503 C C . VAL A 1 183 ? -5.855 3.18 10.57 1 96.38 183 VAL A C 1
ATOM 1505 O O . VAL A 1 183 ? -5.113 2.375 11.141 1 96.38 183 VAL A O 1
ATOM 1508 N N . LEU A 1 184 ? -6.258 3.088 9.328 1 95.12 184 LEU A N 1
ATOM 1509 C CA . LEU A 1 184 ? -5.82 1.938 8.547 1 95.12 184 LEU A CA 1
ATOM 1510 C C . LEU A 1 184 ? -4.309 1.956 8.352 1 95.12 184 LEU A C 1
ATOM 1512 O O . LEU A 1 184 ? -3.672 0.9 8.305 1 95.12 184 LEU A O 1
ATOM 1516 N N . LEU A 1 185 ? -3.74 3.111 8.266 1 94.44 185 LEU A N 1
ATOM 1517 C CA . LEU A 1 185 ? -2.297 3.266 8.125 1 94.44 185 LEU A CA 1
ATOM 1518 C C . LEU A 1 185 ? -1.584 2.957 9.438 1 94.44 185 LEU A C 1
ATOM 1520 O O . LEU A 1 185 ? -0.539 2.303 9.438 1 94.44 185 LEU A O 1
ATOM 1524 N N . LEU A 1 186 ? -2.113 3.461 10.477 1 94.69 186 LEU A N 1
ATOM 1525 C CA . LEU A 1 186 ? -1.474 3.326 11.781 1 94.69 186 LEU A CA 1
ATOM 1526 C C . LEU A 1 186 ? -1.437 1.865 12.219 1 94.69 186 LEU A C 1
ATOM 1528 O O . LEU A 1 186 ? -0.394 1.368 12.656 1 94.69 186 LEU A O 1
ATOM 1532 N N . TRP A 1 187 ? -2.596 1.289 12.125 1 94.31 187 TRP A N 1
ATOM 1533 C CA . TRP A 1 187 ? -2.74 -0.074 12.633 1 94.31 187 TRP A CA 1
ATOM 1534 C C . TRP A 1 187 ? -2.432 -1.092 11.539 1 94.31 187 TRP A C 1
ATOM 1536 O O . TRP A 1 187 ? -3.229 -1.996 11.281 1 94.31 187 TRP A O 1
ATOM 1546 N N . ASP A 1 188 ? -1.292 -0.9 11.016 1 89.88 188 ASP A N 1
ATOM 1547 C CA . ASP A 1 188 ? -0.811 -1.818 9.984 1 89.88 188 ASP A CA 1
ATOM 1548 C C . ASP A 1 188 ? -0.428 -3.168 10.594 1 89.88 188 ASP A C 1
ATOM 1550 O O . ASP A 1 188 ? -0.177 -3.264 11.797 1 89.88 188 ASP A O 1
ATOM 1554 N N . HIS A 1 189 ? -0.521 -4.184 9.836 1 85.12 189 HIS A N 1
ATOM 1555 C CA . HIS A 1 189 ? -0.058 -5.484 10.32 1 85.12 189 HIS A CA 1
ATOM 1556 C C . HIS A 1 189 ? 0.659 -6.254 9.219 1 85.12 189 HIS A C 1
ATOM 1558 O O . HIS A 1 189 ? 0.535 -5.922 8.039 1 85.12 189 HIS A O 1
ATOM 1564 N N . GLY A 1 190 ? 1.488 -7.078 9.672 1 84.69 190 GLY A N 1
ATOM 1565 C CA . GLY A 1 190 ? 2.441 -7.742 8.797 1 84.69 190 GLY A CA 1
ATOM 1566 C C . GLY A 1 190 ? 3.793 -7.059 8.758 1 84.69 190 GLY A C 1
ATOM 1567 O O . GLY A 1 190 ? 4.445 -7.023 7.707 1 84.69 190 GLY A O 1
ATOM 1568 N N . LEU A 1 191 ? 4.102 -6.449 9.766 1 89.44 191 LEU A N 1
ATOM 1569 C CA . LEU A 1 191 ? 5.387 -5.766 9.891 1 89.44 191 LEU A CA 1
ATOM 1570 C C . LEU A 1 191 ? 6.441 -6.695 10.484 1 89.44 191 LEU A C 1
ATOM 1572 O O . LEU A 1 191 ? 6.121 -7.57 11.289 1 89.44 191 LEU A O 1
ATOM 1576 N N . VAL A 1 192 ? 7.652 -6.477 10.078 1 89.5 192 VAL A N 1
ATOM 1577 C CA . VAL A 1 192 ? 8.758 -7.234 10.656 1 89.5 192 VAL A CA 1
ATOM 1578 C C . VAL A 1 192 ? 8.883 -6.898 12.141 1 89.5 192 VAL A C 1
ATOM 1580 O O . VAL A 1 192 ? 8.977 -5.73 12.516 1 89.5 192 VAL A O 1
ATOM 1583 N N . GLY A 1 193 ? 8.883 -7.918 12.992 1 91.25 193 GLY A N 1
ATOM 1584 C CA . GLY A 1 193 ? 9.055 -7.703 14.414 1 91.25 193 GLY A CA 1
ATOM 1585 C C . GLY A 1 193 ? 7.75 -7.477 15.156 1 91.25 193 GLY A C 1
ATOM 1586 O O . GLY A 1 193 ? 7.742 -7.309 16.375 1 91.25 193 GLY A O 1
ATOM 1587 N N . GLN A 1 194 ? 6.676 -7.547 14.422 1 93.69 194 GLN A N 1
ATOM 1588 C CA . GLN A 1 194 ? 5.375 -7.336 15.055 1 93.69 194 GLN A CA 1
ATOM 1589 C C . GLN A 1 194 ? 4.93 -8.578 15.82 1 93.69 194 GLN A C 1
ATOM 1591 O O . GLN A 1 194 ? 4.98 -9.688 15.297 1 93.69 194 GLN A O 1
ATOM 1596 N N . SER A 1 195 ? 4.535 -8.406 17.062 1 93.94 195 SER A N 1
ATOM 1597 C CA . SER A 1 195 ? 4.086 -9.516 17.891 1 93.94 195 SER A CA 1
ATOM 1598 C C . SER A 1 195 ? 2.67 -9.945 17.531 1 93.94 195 SER A C 1
ATOM 1600 O O . SER A 1 195 ? 1.94 -9.195 16.875 1 93.94 195 SER A O 1
ATOM 1602 N N . GLU A 1 196 ? 2.314 -11.109 17.969 1 91.88 196 GLU A N 1
ATOM 1603 C CA . GLU A 1 196 ? 0.967 -11.609 17.734 1 91.88 196 GLU A CA 1
ATOM 1604 C C . GLU A 1 196 ? -0.082 -10.719 18.391 1 91.88 196 GLU A C 1
ATOM 1606 O O . GLU A 1 196 ? -1.153 -10.492 17.828 1 91.88 196 GLU A O 1
ATOM 1611 N N . GLU A 1 197 ? 0.259 -10.25 19.531 1 93.31 197 GLU A N 1
ATOM 1612 C CA . GLU A 1 197 ? -0.652 -9.375 20.266 1 93.31 197 GLU A CA 1
ATOM 1613 C C . GLU A 1 197 ? -0.882 -8.07 19.516 1 93.31 197 GLU A C 1
ATOM 1615 O O . GLU A 1 197 ? -2.018 -7.605 19.391 1 93.31 197 GLU A O 1
ATOM 1620 N N . CYS A 1 198 ? 0.165 -7.527 18.984 1 94.69 198 CYS A N 1
ATOM 1621 C CA . CYS A 1 198 ? 0.067 -6.289 18.219 1 94.69 198 CYS A CA 1
ATOM 1622 C C . CYS A 1 198 ? -0.735 -6.496 16.938 1 94.69 198 CYS A C 1
ATOM 1624 O O . CYS A 1 198 ? -1.549 -5.652 16.562 1 94.69 198 CYS A O 1
ATOM 1626 N N . MET A 1 199 ? -0.547 -7.641 16.375 1 93.31 199 MET A N 1
ATOM 1627 C CA . MET A 1 199 ? -1.295 -7.969 15.164 1 93.31 199 MET A CA 1
ATOM 1628 C C . MET A 1 199 ? -2.785 -8.094 15.461 1 93.31 199 MET A C 1
ATOM 1630 O O . MET A 1 199 ? -3.617 -7.598 14.695 1 93.31 199 MET A O 1
ATOM 1634 N N . SER A 1 200 ? -3.072 -8.727 16.531 1 93.25 200 SER A N 1
ATOM 1635 C CA . SER A 1 200 ? -4.465 -8.906 16.938 1 93.25 200 SER A CA 1
ATOM 1636 C C . SER A 1 200 ? -5.125 -7.562 17.25 1 93.25 200 SER A C 1
ATOM 1638 O O . SER A 1 200 ? -6.273 -7.328 16.859 1 93.25 200 SER A O 1
ATOM 1640 N N . SER A 1 201 ? -4.387 -6.727 17.906 1 94.12 201 SER A N 1
ATOM 1641 C CA . SER A 1 201 ? -4.895 -5.395 18.219 1 94.12 201 SER A CA 1
ATOM 1642 C C . SER A 1 201 ? -5.129 -4.586 16.953 1 94.12 201 SER A C 1
ATOM 1644 O O . SER A 1 201 ? -6.133 -3.881 16.828 1 94.12 201 SER A O 1
ATOM 1646 N N . SER A 1 202 ? -4.215 -4.707 16.062 1 94.38 202 SER A N 1
ATOM 1647 C CA . SER A 1 202 ? -4.34 -3.998 14.789 1 94.38 202 SER A CA 1
ATOM 1648 C C . SER A 1 202 ? -5.57 -4.457 14.016 1 94.38 202 SER A C 1
ATOM 1650 O O . SER A 1 202 ? -6.32 -3.635 13.484 1 94.38 202 SER A O 1
ATOM 1652 N N . LYS A 1 203 ? -5.793 -5.723 14 1 92.69 203 LYS A N 1
ATOM 1653 C CA . LYS A 1 203 ? -6.953 -6.273 13.305 1 92.69 203 LYS A CA 1
ATOM 1654 C C . LYS A 1 203 ? -8.25 -5.805 13.961 1 92.69 203 LYS A C 1
ATOM 1656 O O . LYS A 1 203 ? -9.211 -5.465 13.266 1 92.69 203 LYS A O 1
ATOM 1661 N N . ARG A 1 204 ? -8.227 -5.844 15.234 1 94 204 ARG A N 1
ATOM 1662 C CA . ARG A 1 204 ? -9.406 -5.398 15.969 1 94 204 ARG A CA 1
ATOM 1663 C C . ARG A 1 204 ? -9.703 -3.932 15.688 1 94 204 ARG A C 1
ATOM 1665 O O . ARG A 1 204 ? -10.859 -3.559 15.469 1 94 204 ARG A O 1
ATOM 1672 N N . MET A 1 205 ? -8.695 -3.152 15.703 1 95.06 205 MET A N 1
ATOM 1673 C CA . MET A 1 205 ? -8.883 -1.723 15.477 1 95.06 205 MET A CA 1
ATOM 1674 C C . MET A 1 205 ? -9.375 -1.456 14.055 1 95.06 205 MET A C 1
ATOM 1676 O O . MET A 1 205 ? -10.203 -0.568 13.844 1 95.06 205 MET A O 1
ATOM 1680 N N . LYS A 1 206 ? -8.922 -2.178 13.141 1 94 206 LYS A N 1
ATOM 1681 C CA . LYS A 1 206 ? -9.383 -2.027 11.758 1 94 206 LYS A CA 1
ATOM 1682 C C . LYS A 1 206 ? -10.836 -2.451 11.617 1 94 206 LYS A C 1
ATOM 1684 O O . LYS A 1 206 ? -11.602 -1.83 10.867 1 94 206 LYS A O 1
ATOM 1689 N N . SER A 1 207 ? -11.188 -3.457 12.344 1 93.81 207 SER A N 1
ATOM 1690 C CA . SER A 1 207 ? -12.586 -3.881 12.344 1 93.81 207 SER A CA 1
ATOM 1691 C C . SER A 1 207 ? -13.492 -2.809 12.945 1 93.81 207 SER A C 1
ATOM 1693 O O . SER A 1 207 ? -14.562 -2.527 12.422 1 93.81 207 SER A O 1
ATOM 1695 N N . VAL A 1 208 ? -13.023 -2.297 14 1 95.5 208 VAL A N 1
ATOM 1696 C CA . VAL A 1 208 ? -13.82 -1.295 14.703 1 95.5 208 VAL A CA 1
ATOM 1697 C C . VAL A 1 208 ? -13.977 -0.055 13.82 1 95.5 208 VAL A C 1
ATOM 1699 O O . VAL A 1 208 ? -15.086 0.467 13.664 1 95.5 208 VAL A O 1
ATOM 1702 N N . ILE A 1 209 ? -12.906 0.374 13.234 1 96.06 209 ILE A N 1
ATOM 1703 C CA . ILE A 1 209 ? -12.961 1.601 12.453 1 96.06 209 ILE A CA 1
ATOM 1704 C C . ILE A 1 209 ? -13.812 1.374 11.203 1 96.06 209 ILE A C 1
ATOM 1706 O O . ILE A 1 209 ? -14.508 2.283 10.742 1 96.06 209 ILE A O 1
ATOM 1710 N N . ALA A 1 210 ? -13.766 0.21 10.672 1 94.88 210 ALA A N 1
ATOM 1711 C CA . ALA A 1 210 ? -14.586 -0.115 9.516 1 94.88 210 ALA A CA 1
ATOM 1712 C C . ALA A 1 210 ? -16.078 -0.053 9.859 1 94.88 210 ALA A C 1
ATOM 1714 O O . ALA A 1 210 ? -16.891 0.407 9.055 1 94.88 210 ALA A O 1
ATOM 1715 N N . LYS A 1 211 ? -16.375 -0.531 11.008 1 95.38 211 LYS A N 1
ATOM 1716 C CA . LYS A 1 211 ? -17.75 -0.444 11.469 1 95.38 211 LYS A CA 1
ATOM 1717 C C . LYS A 1 211 ? -18.188 1.01 11.641 1 95.38 211 LYS A C 1
ATOM 1719 O O . LYS A 1 211 ? -19.297 1.382 11.25 1 95.38 211 LYS A O 1
ATOM 1724 N N . GLU A 1 212 ? -17.359 1.762 12.211 1 96.12 212 GLU A N 1
ATOM 1725 C CA . GLU A 1 212 ? -17.672 3.176 12.391 1 96.12 212 GLU A CA 1
ATOM 1726 C C . GLU A 1 212 ? -17.781 3.895 11.047 1 96.12 212 GLU A C 1
ATOM 1728 O O . GLU A 1 212 ? -18.656 4.742 10.859 1 96.12 212 GLU A O 1
ATOM 1733 N N . TYR A 1 213 ? -16.891 3.531 10.172 1 95.81 213 TYR A N 1
ATOM 1734 C CA . TYR A 1 213 ? -16.938 4.098 8.828 1 95.81 213 TYR A CA 1
ATOM 1735 C C . TYR A 1 213 ? -18.25 3.734 8.133 1 95.81 213 TYR A C 1
ATOM 1737 O O . TYR A 1 213 ? -18.844 4.562 7.438 1 95.81 213 TYR A O 1
ATOM 1745 N N . THR A 1 214 ? -18.688 2.523 8.328 1 94.81 214 THR A N 1
ATOM 1746 C CA . THR A 1 214 ? -19.969 2.09 7.777 1 94.81 214 THR A CA 1
ATOM 1747 C C . THR A 1 214 ? -21.109 2.938 8.328 1 94.81 214 THR A C 1
ATOM 1749 O O . THR A 1 214 ? -21.984 3.365 7.574 1 94.81 214 THR A O 1
ATOM 1752 N N . HIS A 1 215 ? -21.047 3.105 9.609 1 94.62 215 HIS A N 1
ATOM 1753 C CA . HIS A 1 215 ? -22.031 3.961 10.242 1 94.62 215 HIS A CA 1
ATOM 1754 C C . HIS A 1 215 ? -22.016 5.367 9.648 1 94.62 215 HIS A C 1
ATOM 1756 O O . HIS A 1 215 ? -23.062 5.91 9.297 1 94.62 215 HIS A O 1
ATOM 1762 N N . TYR A 1 216 ? -20.859 5.926 9.516 1 95.94 216 TYR A N 1
ATOM 1763 C CA . TYR A 1 216 ? -20.703 7.266 8.969 1 95.94 216 TYR A CA 1
ATOM 1764 C C . TYR A 1 216 ? -21.25 7.348 7.551 1 95.94 216 TYR A C 1
ATOM 1766 O O . TYR A 1 216 ? -22.016 8.266 7.227 1 95.94 216 TYR A O 1
ATOM 1774 N N . GLN A 1 217 ? -20.891 6.398 6.719 1 94.44 217 GLN A N 1
ATOM 1775 C CA . GLN A 1 217 ? -21.297 6.395 5.316 1 94.44 217 GLN A CA 1
ATOM 1776 C C . GLN A 1 217 ? -22.812 6.25 5.184 1 94.44 217 GLN A C 1
ATOM 1778 O O . GLN A 1 217 ? -23.422 6.902 4.34 1 94.44 217 GLN A O 1
ATOM 1783 N N . LYS A 1 218 ? -23.328 5.461 6 1 93.31 218 LYS A N 1
ATOM 1784 C CA . LYS A 1 218 ? -24.766 5.18 5.906 1 93.31 218 LYS A CA 1
ATOM 1785 C C . LYS A 1 218 ? -25.594 6.34 6.457 1 93.31 218 LYS A C 1
ATOM 1787 O O . LYS A 1 218 ? -26.547 6.781 5.824 1 93.31 218 LYS A O 1
ATOM 1792 N N . TYR A 1 219 ? -25.219 6.887 7.57 1 92.5 219 TYR A N 1
ATOM 1793 C CA . TYR A 1 219 ? -26.125 7.773 8.305 1 92.5 219 TYR A CA 1
ATOM 1794 C C . TYR A 1 219 ? -25.75 9.234 8.078 1 92.5 219 TYR A C 1
ATOM 1796 O O . TYR A 1 219 ? -26.578 10.125 8.227 1 92.5 219 TYR A O 1
ATOM 1804 N N . PHE A 1 220 ? -24.547 9.5 7.738 1 92.81 220 PHE A N 1
ATOM 1805 C CA . PHE A 1 220 ? -24.141 10.891 7.543 1 92.81 220 PHE A CA 1
ATOM 1806 C C . PHE A 1 220 ? -23.953 11.195 6.062 1 92.81 220 PHE A C 1
ATOM 1808 O O . PHE A 1 220 ? -24.188 12.328 5.621 1 92.81 220 PHE A O 1
ATOM 1815 N N . LYS A 1 221 ? -23.547 10.219 5.289 1 94.31 221 LYS A N 1
ATOM 1816 C CA . LYS A 1 221 ? -23.297 10.453 3.869 1 94.31 221 LYS A CA 1
ATOM 1817 C C . LYS A 1 221 ? -24.375 9.812 3.006 1 94.31 221 LYS A C 1
ATOM 1819 O O . LYS A 1 221 ? -24.422 10.023 1.792 1 94.31 221 LYS A O 1
ATOM 1824 N N . ASN A 1 222 ? -25.25 9.031 3.543 1 93.44 222 ASN A N 1
ATOM 1825 C CA . ASN A 1 222 ? -26.344 8.367 2.859 1 93.44 222 ASN A CA 1
ATOM 1826 C C . ASN A 1 222 ? -25.859 7.512 1.699 1 93.44 222 ASN A C 1
ATOM 1828 O O . ASN A 1 222 ? -26.391 7.59 0.591 1 93.44 222 ASN A O 1
ATOM 1832 N N . LYS A 1 223 ? -24.781 6.762 1.979 1 90.94 223 LYS A N 1
ATOM 1833 C CA . LYS A 1 223 ? -24.25 5.816 0.991 1 90.94 223 LYS A CA 1
ATOM 1834 C C . LYS A 1 223 ? -24.797 4.414 1.233 1 90.94 223 LYS A C 1
ATOM 1836 O O . LYS A 1 223 ? -24.828 3.938 2.371 1 90.94 223 LYS A O 1
ATOM 1841 N N . ASP A 1 224 ? -25.172 3.789 0.159 1 85.56 224 ASP A N 1
ATOM 1842 C CA . ASP A 1 224 ? -25.812 2.486 0.264 1 85.56 224 ASP A CA 1
ATOM 1843 C C . ASP A 1 224 ? -24.797 1.371 0.446 1 85.56 224 ASP A C 1
ATOM 1845 O O . ASP A 1 224 ? -25.094 0.333 1.039 1 85.56 224 ASP A O 1
ATOM 1849 N N . ASN A 1 225 ? -23.594 1.566 -0.098 1 89.81 225 ASN A N 1
ATOM 1850 C CA . ASN A 1 225 ? -22.609 0.499 -0.052 1 89.81 225 ASN A CA 1
ATOM 1851 C C . ASN A 1 225 ? -21.266 1.007 0.464 1 89.81 225 ASN A C 1
ATOM 1853 O O . ASN A 1 225 ? -20.344 1.249 -0.32 1 89.81 225 ASN A O 1
ATOM 1857 N N . PRO A 1 226 ? -21.125 0.93 1.787 1 91.88 226 PRO A N 1
ATOM 1858 C CA . PRO A 1 226 ? -19.875 1.415 2.379 1 91.88 226 PRO A CA 1
ATOM 1859 C C . PRO A 1 226 ? -18.656 0.627 1.91 1 91.88 226 PRO A C 1
ATOM 1861 O O . PRO A 1 226 ? -17.547 1.15 1.914 1 91.88 226 PRO A O 1
ATOM 1864 N N . THR A 1 227 ? -18.859 -0.604 1.494 1 92.25 227 THR A N 1
ATOM 1865 C CA . THR A 1 227 ? -17.766 -1.427 0.991 1 92.25 227 THR A CA 1
ATOM 1866 C C . THR A 1 227 ? -17.172 -0.817 -0.273 1 92.25 227 THR A C 1
ATOM 1868 O O . THR A 1 227 ? -15.945 -0.811 -0.449 1 92.25 227 THR A O 1
ATOM 1871 N N . THR A 1 228 ? -18.016 -0.267 -1.052 1 91.56 228 THR A N 1
ATOM 1872 C CA . THR A 1 228 ? -17.562 0.376 -2.281 1 91.56 228 THR A CA 1
ATOM 1873 C C . THR A 1 228 ? -16.75 1.622 -1.969 1 91.56 228 THR A C 1
ATOM 1875 O O . THR A 1 228 ? -15.742 1.892 -2.633 1 91.56 228 THR A O 1
ATOM 1878 N N . GLU A 1 229 ? -17.172 2.295 -0.959 1 91.56 229 GLU A N 1
ATOM 1879 C CA . GLU A 1 229 ? -16.5 3.541 -0.603 1 91.56 229 GLU A CA 1
ATOM 1880 C C . GLU A 1 229 ? -15.078 3.279 -0.102 1 91.56 229 GLU A C 1
ATOM 1882 O O . GLU A 1 229 ? -14.141 3.992 -0.468 1 91.56 229 GLU A O 1
ATOM 1887 N N . ILE A 1 230 ? -14.93 2.264 0.677 1 90 230 ILE A N 1
ATOM 1888 C CA . ILE A 1 230 ? -13.602 1.972 1.194 1 90 230 ILE A CA 1
ATOM 1889 C C . ILE A 1 230 ? -12.734 1.372 0.086 1 90 230 ILE A C 1
ATOM 1891 O O . ILE A 1 230 ? -11.539 1.655 0.003 1 90 230 ILE A O 1
ATOM 1895 N N . ALA A 1 231 ? -13.289 0.58 -0.773 1 89.94 231 ALA A N 1
ATOM 1896 C CA . ALA A 1 231 ? -12.539 -0.052 -1.854 1 89.94 231 ALA A CA 1
ATOM 1897 C C . ALA A 1 231 ? -11.953 0.993 -2.799 1 89.94 231 ALA A C 1
ATOM 1899 O O . ALA A 1 231 ? -10.812 0.858 -3.25 1 89.94 231 ALA A O 1
ATOM 1900 N N . VAL A 1 232 ? -12.695 2.016 -3.023 1 90.06 232 VAL A N 1
ATOM 1901 C CA . VAL A 1 232 ? -12.266 3.035 -3.973 1 90.06 232 VAL A CA 1
ATOM 1902 C C . VAL A 1 232 ? -11.219 3.936 -3.32 1 90.06 232 VAL A C 1
ATOM 1904 O O . VAL A 1 232 ? -10.477 4.641 -4.012 1 90.06 232 VAL A O 1
ATOM 1907 N N . LYS A 1 233 ? -11.094 3.838 -2.07 1 91.5 233 LYS A N 1
ATOM 1908 C CA . LYS A 1 233 ? -10.133 4.695 -1.381 1 91.5 233 LYS A CA 1
ATOM 1909 C C . LYS A 1 233 ? -8.852 3.932 -1.047 1 91.5 233 LYS A C 1
ATOM 1911 O O . LYS A 1 233 ? -7.836 4.535 -0.708 1 91.5 233 LYS A O 1
ATOM 1916 N N . VAL A 1 234 ? -8.844 2.623 -1.227 1 86.75 234 VAL A N 1
ATOM 1917 C CA . VAL A 1 234 ? -7.695 1.768 -0.934 1 86.75 234 VAL A CA 1
ATOM 1918 C C . VAL A 1 234 ? -6.488 2.227 -1.746 1 86.75 234 VAL A C 1
ATOM 1920 O O . VAL A 1 234 ? -5.363 2.254 -1.237 1 86.75 234 VAL A O 1
ATOM 1923 N N . PRO A 1 235 ? -6.656 2.719 -2.914 1 86.69 235 PRO A N 1
ATOM 1924 C CA . PRO A 1 235 ? -5.496 3.135 -3.705 1 86.69 235 PRO A CA 1
ATOM 1925 C C . PRO A 1 235 ? -4.746 4.309 -3.078 1 86.69 235 PRO A C 1
ATOM 1927 O O . PRO A 1 235 ? -3.557 4.496 -3.346 1 86.69 235 PRO A O 1
ATOM 1930 N N . ILE A 1 236 ? -5.492 5.039 -2.332 1 93.56 236 ILE A N 1
ATOM 1931 C CA . ILE A 1 236 ? -4.809 6.125 -1.64 1 93.56 236 ILE A CA 1
ATOM 1932 C C . ILE A 1 236 ? -3.719 5.555 -0.734 1 93.56 236 ILE A C 1
ATOM 1934 O O . ILE A 1 236 ? -2.604 6.078 -0.688 1 93.56 236 ILE A O 1
ATOM 1938 N N . LEU A 1 237 ? -4.035 4.461 -0.087 1 92.06 237 LEU A N 1
ATOM 1939 C CA . LEU A 1 237 ? -3.074 3.828 0.812 1 92.06 237 LEU A CA 1
ATOM 1940 C C . LEU A 1 237 ? -1.884 3.275 0.036 1 92.06 237 LEU A C 1
ATOM 1942 O O . LEU A 1 237 ? -0.735 3.441 0.453 1 92.06 237 LEU A O 1
ATOM 1946 N N . THR A 1 238 ? -2.141 2.725 -1.079 1 88 238 THR A N 1
ATOM 1947 C CA . THR A 1 238 ? -1.059 2.164 -1.882 1 88 238 THR A CA 1
ATOM 1948 C C . THR A 1 238 ? -0.21 3.273 -2.494 1 88 238 THR A C 1
ATOM 1950 O O . THR A 1 238 ? 1.012 3.143 -2.598 1 88 238 THR A O 1
ATOM 1953 N N . CYS A 1 239 ? -0.854 4.309 -2.896 1 91.38 239 CYS A N 1
ATOM 1954 C CA . CYS A 1 239 ? -0.13 5.453 -3.438 1 91.38 239 CYS A CA 1
ATOM 1955 C C . CYS A 1 239 ? 0.763 6.086 -2.377 1 91.38 239 CYS A C 1
ATOM 1957 O O . CYS A 1 239 ? 1.912 6.434 -2.654 1 91.38 239 CYS A O 1
ATOM 1959 N N . LEU A 1 240 ? 0.227 6.152 -1.247 1 92.75 240 LEU A N 1
ATOM 1960 C CA . LEU A 1 240 ? 0.988 6.695 -0.127 1 92.75 240 LEU A CA 1
ATOM 1961 C C . LEU A 1 240 ? 2.232 5.855 0.142 1 92.75 240 LEU A C 1
ATOM 1963 O O . LEU A 1 240 ? 3.314 6.402 0.381 1 92.75 240 LEU A O 1
ATOM 1967 N N . GLN A 1 241 ? 2.064 4.641 0.042 1 86.75 241 GLN A N 1
ATOM 1968 C CA . GLN A 1 241 ? 3.195 3.744 0.254 1 86.75 241 GLN A CA 1
ATOM 1969 C C . GLN A 1 241 ? 4.242 3.91 -0.845 1 86.75 241 GLN A C 1
ATOM 1971 O O . GLN A 1 241 ? 5.445 3.898 -0.572 1 86.75 241 GLN A O 1
ATOM 1976 N N . ARG A 1 242 ? 3.799 4.07 -2.021 1 85.56 242 ARG A N 1
ATOM 1977 C CA . ARG A 1 242 ? 4.727 4.273 -3.131 1 85.56 242 ARG A CA 1
ATOM 1978 C C . ARG A 1 242 ? 5.531 5.551 -2.947 1 85.56 242 ARG A C 1
ATOM 1980 O O . ARG A 1 242 ? 6.754 5.555 -3.119 1 85.56 242 ARG A O 1
ATOM 1987 N N . VAL A 1 243 ? 4.832 6.562 -2.545 1 89.5 243 VAL A N 1
ATOM 1988 C CA . VAL A 1 243 ? 5.473 7.859 -2.363 1 89.5 243 VAL A CA 1
ATOM 19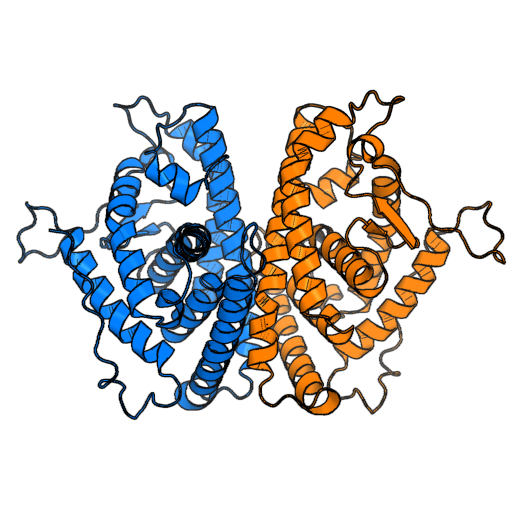89 C C . VAL A 1 243 ? 6.461 7.789 -1.2 1 89.5 243 VAL A C 1
ATOM 1991 O O . VAL A 1 243 ? 7.609 8.219 -1.325 1 89.5 243 VAL A O 1
ATOM 1994 N N . SER A 1 244 ? 5.98 7.227 -0.128 1 86.75 244 SER A N 1
ATOM 1995 C CA . SER A 1 244 ? 6.812 7.148 1.067 1 86.75 244 SER A CA 1
ATOM 1996 C C . SER A 1 244 ? 8.055 6.301 0.818 1 86.75 244 SER A C 1
ATOM 1998 O O . SER A 1 244 ? 9.156 6.66 1.25 1 86.75 244 SER A O 1
ATOM 2000 N N . ASN A 1 245 ? 7.914 5.234 0.123 1 81.94 245 ASN A N 1
ATOM 2001 C CA . ASN A 1 245 ? 9.047 4.359 -0.167 1 81.94 245 ASN A CA 1
ATOM 2002 C C . ASN A 1 245 ? 10.062 5.043 -1.075 1 81.94 245 ASN A C 1
ATOM 2004 O O . ASN A 1 245 ? 11.273 4.898 -0.877 1 81.94 245 ASN A O 1
ATOM 2008 N N . ARG A 1 246 ? 9.57 5.691 -2.043 1 84.25 246 ARG A N 1
ATOM 2009 C CA . ARG A 1 246 ? 10.469 6.398 -2.947 1 84.25 246 ARG A CA 1
ATOM 2010 C C . ARG A 1 246 ? 11.219 7.508 -2.215 1 84.25 246 ARG A C 1
ATOM 2012 O O . ARG A 1 246 ? 12.422 7.684 -2.414 1 84.25 246 ARG A O 1
ATOM 2019 N N . LEU A 1 247 ? 10.516 8.195 -1.44 1 85.31 247 LEU A N 1
ATOM 2020 C CA . LEU A 1 247 ? 11.133 9.258 -0.658 1 85.31 247 LEU A CA 1
ATOM 2021 C C . LEU A 1 247 ? 12.211 8.703 0.266 1 85.31 247 LEU A C 1
ATOM 2023 O O . LEU A 1 247 ? 13.289 9.281 0.391 1 85.31 247 LEU A O 1
ATOM 2027 N N . ARG A 1 248 ? 11.883 7.613 0.86 1 80.56 248 ARG A N 1
ATOM 2028 C CA . ARG A 1 248 ? 12.852 6.961 1.728 1 80.56 248 ARG A CA 1
ATOM 2029 C C . ARG A 1 248 ? 14.086 6.523 0.938 1 80.56 248 ARG A C 1
ATOM 2031 O O . ARG A 1 248 ? 15.211 6.625 1.43 1 80.56 248 ARG A O 1
ATOM 2038 N N . GLY A 1 249 ? 13.852 6.008 -0.182 1 76.5 249 GLY A N 1
ATOM 2039 C CA . GLY A 1 249 ? 14.961 5.633 -1.051 1 76.5 249 GLY A CA 1
ATOM 2040 C C . GLY A 1 249 ? 15.844 6.805 -1.431 1 76.5 249 GLY A C 1
ATOM 2041 O O . GLY A 1 249 ? 17.078 6.719 -1.347 1 76.5 249 GLY A O 1
ATOM 2042 N N . ASP A 1 250 ? 15.227 7.91 -1.792 1 80.25 250 ASP A N 1
ATOM 2043 C CA . ASP A 1 250 ? 15.961 9.109 -2.172 1 80.25 250 ASP A CA 1
ATOM 2044 C C . ASP A 1 250 ? 16.75 9.672 -0.988 1 80.25 250 ASP A C 1
ATOM 2046 O O . ASP A 1 250 ? 17.891 10.109 -1.145 1 80.25 250 ASP A O 1
ATOM 2050 N N . MET A 1 251 ? 16.141 9.617 0.147 1 78.25 251 MET A N 1
ATOM 2051 C CA . MET A 1 251 ? 16.812 10.102 1.355 1 78.25 251 MET A CA 1
ATOM 2052 C C . MET A 1 251 ? 18 9.227 1.706 1 78.25 251 MET A C 1
ATOM 2054 O O . MET A 1 251 ? 19.047 9.727 2.137 1 78.25 251 MET A O 1
ATOM 2058 N N . SER A 1 252 ? 17.844 7.973 1.559 1 74.56 252 SER A N 1
ATOM 2059 C CA . SER A 1 252 ? 18.938 7.043 1.838 1 74.56 252 SER A CA 1
ATOM 2060 C C . SER A 1 252 ? 20.125 7.277 0.901 1 74.56 252 SER A C 1
ATOM 2062 O O . SER A 1 252 ? 21.281 7.242 1.33 1 74.56 252 SER A O 1
ATOM 2064 N N . VAL A 1 253 ? 19.812 7.504 -0.325 1 73.06 253 VAL A N 1
ATOM 2065 C CA . VAL A 1 253 ? 20.844 7.773 -1.31 1 73.06 253 VAL A CA 1
ATOM 2066 C C . VAL A 1 253 ? 21.547 9.086 -0.97 1 73.06 253 VAL A C 1
ATOM 2068 O O . VAL A 1 253 ? 22.781 9.188 -1.058 1 73.06 253 VAL A O 1
ATOM 2071 N N . SER A 1 254 ? 20.797 9.992 -0.564 1 75.56 254 SER A N 1
ATOM 2072 C CA . SER A 1 254 ? 21.344 11.297 -0.202 1 75.56 254 SER A CA 1
ATOM 2073 C C . SER A 1 254 ? 22.281 11.18 1.003 1 75.56 254 SER A C 1
ATOM 2075 O O . SER A 1 254 ? 23.266 11.898 1.095 1 75.56 254 SER A O 1
ATOM 2077 N N . HIS A 1 255 ? 21.969 10.297 1.873 1 71.75 255 HIS A N 1
ATOM 2078 C CA . HIS A 1 255 ? 22.781 10.078 3.066 1 71.75 255 HIS A CA 1
ATOM 2079 C C . HIS A 1 255 ? 24.094 9.375 2.721 1 71.75 255 HIS A C 1
ATOM 2081 O O . HIS A 1 255 ? 25.141 9.711 3.266 1 71.75 255 HIS A O 1
ATOM 2087 N N . VAL A 1 256 ? 23.969 8.453 1.912 1 66.12 256 VAL A N 1
ATOM 2088 C CA . VAL A 1 256 ? 25.141 7.676 1.534 1 66.12 256 VAL A CA 1
ATOM 2089 C C . VAL A 1 256 ? 26.125 8.57 0.786 1 66.12 256 VAL A C 1
ATOM 2091 O O . VAL A 1 256 ? 27.344 8.453 0.971 1 66.12 256 VAL A O 1
ATOM 2094 N N . PHE A 1 257 ? 25.609 9.43 0.087 1 67.69 257 PHE A N 1
ATOM 2095 C CA . PHE A 1 257 ? 26.5 10.266 -0.712 1 67.69 257 PHE A CA 1
ATOM 2096 C C . PHE A 1 257 ? 26.797 11.578 0.008 1 67.69 257 PHE A C 1
ATOM 2098 O O . PHE A 1 257 ? 27.391 12.484 -0.57 1 67.69 257 PHE A O 1
ATOM 2105 N N . ASP A 1 258 ? 26.375 11.523 1.29 1 66.06 258 ASP A N 1
ATOM 2106 C CA . ASP A 1 258 ? 26.672 12.633 2.193 1 66.06 258 ASP A CA 1
ATOM 2107 C C . ASP A 1 258 ? 26.203 13.961 1.607 1 66.06 258 ASP A C 1
ATOM 2109 O O . ASP A 1 258 ? 26.891 14.977 1.708 1 66.06 258 ASP A O 1
ATOM 2113 N N . TYR A 1 259 ? 25.156 13.836 0.948 1 60.38 259 TYR A N 1
ATOM 2114 C CA . TYR A 1 259 ? 24.641 15.078 0.386 1 60.38 259 TYR A CA 1
ATOM 2115 C C . TYR A 1 259 ? 24.078 15.984 1.48 1 60.38 259 TYR A C 1
ATOM 2117 O O . TYR A 1 259 ? 24.062 17.203 1.332 1 60.38 259 TYR A O 1
ATOM 2125 N N . PHE A 1 260 ? 23.469 15.297 2.521 1 59.47 260 PHE A N 1
ATOM 2126 C CA . PHE A 1 260 ? 22.969 16.094 3.637 1 59.47 260 PHE A CA 1
ATOM 2127 C C . PHE A 1 260 ? 23.094 15.328 4.949 1 59.47 260 PHE A C 1
ATOM 2129 O O . PHE A 1 260 ? 23.125 14.094 4.953 1 59.47 260 PHE A O 1
ATOM 2136 N N . THR A 1 261 ? 23.5 16.078 5.918 1 57.28 261 THR A N 1
ATOM 2137 C CA . THR A 1 261 ? 23.516 15.508 7.262 1 57.28 261 THR A CA 1
ATOM 2138 C C . THR A 1 261 ? 22.109 15.477 7.852 1 57.28 261 THR A C 1
ATOM 2140 O O . THR A 1 261 ? 21.469 16.516 7.992 1 57.28 261 THR A O 1
ATOM 2143 N N . MET A 1 262 ? 21.562 14.383 7.809 1 58.81 262 MET A N 1
ATOM 2144 C CA . MET A 1 262 ? 20.25 14.266 8.445 1 58.81 262 MET A CA 1
ATOM 2145 C C . MET A 1 262 ? 20.406 14.102 9.961 1 58.81 262 MET A C 1
ATOM 2147 O O . MET A 1 262 ? 21.312 13.414 10.422 1 58.81 262 MET A O 1
ATOM 2151 N N . PRO A 1 263 ? 19.516 14.906 10.688 1 58 263 PRO A N 1
ATOM 2152 C CA . PRO A 1 263 ? 19.5 14.594 12.117 1 58 263 PRO A CA 1
ATOM 2153 C C . PRO A 1 263 ? 19.188 13.125 12.391 1 58 263 PRO A C 1
ATOM 2155 O O . PRO A 1 263 ? 18.438 12.5 11.648 1 58 263 PRO A O 1
ATOM 2158 N N . GLU A 1 264 ? 19.875 12.586 13.328 1 55.72 264 GLU A N 1
ATOM 2159 C CA . GLU A 1 264 ? 19.766 11.172 13.664 1 55.72 264 GLU A CA 1
ATOM 2160 C C . GLU A 1 264 ? 18.312 10.758 13.82 1 55.72 264 GLU A C 1
ATOM 2162 O O . GLU A 1 264 ? 17.906 9.68 13.375 1 55.72 264 GLU A O 1
ATOM 2167 N N . ASN A 1 265 ? 17.641 11.609 14.383 1 54.69 265 ASN A N 1
ATOM 2168 C CA . ASN A 1 265 ? 16.25 11.281 14.664 1 54.69 265 ASN A CA 1
ATOM 2169 C C . ASN A 1 265 ? 15.43 11.18 13.383 1 54.69 265 ASN A C 1
ATOM 2171 O O . ASN A 1 265 ? 14.523 10.344 13.281 1 54.69 265 ASN A O 1
ATOM 2175 N N . ALA A 1 266 ? 15.727 12.039 12.523 1 55.16 266 ALA A N 1
ATOM 2176 C CA . ALA A 1 266 ? 15.023 12.023 11.242 1 55.16 266 ALA A CA 1
ATOM 2177 C C . ALA A 1 266 ? 15.352 10.758 10.453 1 55.16 266 ALA A C 1
ATOM 2179 O O . ALA A 1 266 ? 14.469 10.172 9.82 1 55.16 266 ALA A O 1
ATOM 2180 N N . ILE A 1 267 ? 16.516 10.43 10.609 1 52.56 267 ILE A N 1
ATOM 2181 C CA . ILE A 1 267 ? 16.969 9.234 9.906 1 52.56 267 ILE A CA 1
ATOM 2182 C C . ILE A 1 267 ? 16.203 8.016 10.414 1 52.56 267 ILE A C 1
ATOM 2184 O O . ILE A 1 267 ? 15.703 7.215 9.625 1 52.56 267 ILE A O 1
ATOM 2188 N N . SER A 1 268 ? 16.156 7.984 11.672 1 55.53 268 SER A N 1
ATOM 2189 C CA . SER A 1 268 ? 15.469 6.844 12.266 1 55.53 268 SER A CA 1
ATOM 2190 C C . SER A 1 268 ? 13.984 6.832 11.891 1 55.53 268 SER A C 1
ATOM 2192 O O . SER A 1 268 ? 13.406 5.766 11.664 1 55.53 268 SER A O 1
ATOM 2194 N N . THR A 1 269 ? 13.539 7.988 11.922 1 53.66 269 THR A N 1
ATOM 2195 C CA . THR A 1 269 ? 12.109 8.117 11.68 1 53.66 269 THR A CA 1
ATOM 2196 C C . THR A 1 269 ? 11.781 7.805 10.219 1 53.66 269 THR A C 1
ATOM 2198 O O . THR A 1 269 ? 10.828 7.082 9.938 1 53.66 269 THR A O 1
ATOM 2201 N N . PHE A 1 270 ? 12.539 8.461 9.344 1 53.97 270 PHE A N 1
ATOM 2202 C CA . PHE A 1 270 ? 12.195 8.375 7.93 1 53.97 270 PHE A CA 1
ATOM 2203 C C . PHE A 1 270 ? 12.906 7.199 7.27 1 53.97 270 PHE A C 1
ATOM 2205 O O . PHE A 1 270 ? 12.406 6.633 6.297 1 53.97 270 PHE A O 1
ATOM 2212 N N . VAL A 1 271 ? 14.156 7.023 7.723 1 48.38 271 VAL A N 1
ATOM 2213 C CA . VAL A 1 271 ? 14.945 6.004 7.039 1 48.38 271 VAL A CA 1
ATOM 2214 C C . VAL A 1 271 ? 14.789 4.664 7.754 1 48.38 271 VAL A C 1
ATOM 2216 O O . VAL A 1 271 ? 14.984 3.604 7.148 1 48.38 271 VAL A O 1
ATOM 2219 N N . GLY A 1 272 ? 13.969 4.602 8.742 1 45.12 272 GLY A N 1
ATOM 2220 C CA . GLY A 1 272 ? 14 3.381 9.539 1 45.12 272 GLY A CA 1
ATOM 2221 C C . GLY A 1 272 ? 15.391 3.035 10.039 1 45.12 272 GLY A C 1
ATOM 2222 O O . GLY A 1 272 ? 16.375 3.637 9.609 1 45.12 272 GLY A O 1
ATOM 2223 N N . ARG A 1 273 ? 15.586 2.398 11.289 1 35.03 273 ARG A N 1
ATOM 2224 C CA . ARG A 1 273 ? 16.922 1.955 11.68 1 35.03 273 ARG A CA 1
ATOM 2225 C C . ARG A 1 273 ? 17.578 1.156 10.555 1 35.03 273 ARG A C 1
ATOM 2227 O O . ARG A 1 273 ? 17 0.182 10.062 1 35.03 273 ARG A O 1
ATOM 2234 N N . TYR A 1 274 ? 18.297 1.666 9.562 1 27.83 274 TYR A N 1
ATOM 2235 C CA . TYR A 1 274 ? 19.266 0.771 8.945 1 27.83 274 TYR A CA 1
ATOM 2236 C C . TYR A 1 274 ? 19.906 -0.144 9.977 1 27.83 274 TYR A C 1
ATOM 2238 O O . TYR A 1 274 ? 20.609 0.322 10.875 1 27.83 274 TYR A O 1
ATOM 2246 N N . SER A 1 275 ? 19.25 -1.011 10.562 1 25.55 275 SER A N 1
ATOM 2247 C CA . SER A 1 275 ? 20.141 -1.86 11.328 1 25.55 275 SER A CA 1
ATOM 2248 C C . SER A 1 275 ? 21.375 -2.26 10.508 1 25.55 275 SER A C 1
ATOM 2250 O O . SER A 1 275 ? 21.266 -2.502 9.305 1 25.55 275 SER A O 1
ATOM 2252 N N . MET B 1 1 ? 3.852 -23.891 -29.047 1 38.62 1 MET B N 1
ATOM 2253 C CA . MET B 1 1 ? 2.742 -22.984 -29.297 1 38.62 1 MET B CA 1
ATOM 2254 C C . MET B 1 1 ? 2.166 -22.453 -27.984 1 38.62 1 MET B C 1
ATOM 2256 O O . MET B 1 1 ? 1.868 -23.234 -27.078 1 38.62 1 MET B O 1
ATOM 2260 N N . ASN B 1 2 ? 2.316 -21.141 -27.641 1 48.84 2 ASN B N 1
ATOM 2261 C CA . ASN B 1 2 ? 1.776 -20.594 -26.406 1 48.84 2 ASN B CA 1
ATOM 2262 C C . ASN B 1 2 ? 0.273 -20.844 -26.297 1 48.84 2 ASN B C 1
ATOM 2264 O O . ASN B 1 2 ? -0.475 -20.562 -27.234 1 48.84 2 ASN B O 1
ATOM 2268 N N . PRO B 1 3 ? -0.129 -21.719 -25.391 1 52.41 3 PRO B N 1
ATOM 2269 C CA . PRO B 1 3 ? -1.571 -21.953 -25.281 1 52.41 3 PRO B CA 1
ATOM 2270 C C . PRO B 1 3 ? -2.379 -20.656 -25.297 1 52.41 3 PRO B C 1
ATOM 2272 O O . PRO B 1 3 ? -1.912 -19.625 -24.812 1 52.41 3 PRO B O 1
ATOM 2275 N N . SER B 1 4 ? -3.295 -20.547 -26.234 1 56.69 4 SER B N 1
ATOM 2276 C CA . SER B 1 4 ? -4.148 -19.375 -26.375 1 56.69 4 SER B CA 1
ATOM 2277 C C . SER B 1 4 ? -5.234 -19.359 -25.297 1 56.69 4 SER B C 1
ATOM 2279 O O . SER B 1 4 ? -5.812 -20.391 -24.969 1 56.69 4 SER B O 1
ATOM 2281 N N . PHE B 1 5 ? -5.262 -18.328 -24.516 1 64.56 5 PHE B N 1
ATOM 2282 C CA . PHE B 1 5 ? -6.301 -18.109 -23.516 1 64.56 5 PHE B CA 1
ATOM 2283 C C . PHE B 1 5 ? -7.629 -17.781 -24.172 1 64.56 5 PHE B C 1
ATOM 2285 O O . PHE B 1 5 ? -7.797 -16.688 -24.734 1 64.56 5 PHE B O 1
ATOM 2292 N N . ALA B 1 6 ? -8.492 -18.859 -24.641 1 63.38 6 ALA B N 1
ATOM 2293 C CA . ALA B 1 6 ? -9.836 -18.578 -25.156 1 63.38 6 ALA B CA 1
ATOM 2294 C C . ALA B 1 6 ? -10.781 -18.172 -24.031 1 63.38 6 ALA B C 1
ATOM 2296 O O . ALA B 1 6 ? -11.023 -18.938 -23.109 1 63.38 6 ALA B O 1
ATOM 2297 N N . CYS B 1 7 ? -11.172 -16.859 -24.125 1 66.5 7 CYS B N 1
ATOM 2298 C CA . CYS B 1 7 ? -12.023 -16.328 -23.078 1 66.5 7 CYS B CA 1
ATOM 2299 C C . CYS B 1 7 ? -13.375 -17.047 -23.047 1 66.5 7 CYS B C 1
ATOM 2301 O O . CYS B 1 7 ? -13.875 -17.469 -24.094 1 66.5 7 CYS B O 1
ATOM 2303 N N . LEU B 1 8 ? -13.789 -17.422 -21.875 1 60.19 8 LEU B N 1
ATOM 2304 C CA . LEU B 1 8 ? -15.07 -18.094 -21.688 1 60.19 8 LEU B CA 1
ATOM 2305 C C . LEU B 1 8 ? -16.219 -17.172 -22.094 1 60.19 8 LEU B C 1
ATOM 2307 O O . LEU B 1 8 ? -16.125 -15.953 -21.922 1 60.19 8 LEU B O 1
ATOM 2311 N N . ASN B 1 9 ? -17.172 -17.719 -22.922 1 56.53 9 ASN B N 1
ATOM 2312 C CA . ASN B 1 9 ? -18.375 -16.969 -23.297 1 56.53 9 ASN B CA 1
ATOM 2313 C C . ASN B 1 9 ? -19.219 -16.609 -22.078 1 56.53 9 ASN B C 1
ATOM 2315 O O . ASN B 1 9 ? -19.203 -17.328 -21.078 1 56.53 9 ASN B O 1
ATOM 2319 N N . GLU B 1 10 ? -19.625 -15.32 -21.828 1 56.16 10 GLU B N 1
ATOM 2320 C CA . GLU B 1 10 ? -20.453 -14.734 -20.766 1 56.16 10 GLU B CA 1
ATOM 2321 C C . GLU B 1 10 ? -21.609 -15.664 -20.406 1 56.16 10 GLU B C 1
ATOM 2323 O O . GLU B 1 10 ? -22.141 -15.586 -19.297 1 56.16 10 GLU B O 1
ATOM 2328 N N . GLU B 1 11 ? -22.125 -16.5 -21.234 1 53.09 11 GLU B N 1
ATOM 2329 C CA . GLU B 1 11 ? -23.391 -17.188 -21.031 1 53.09 11 GLU B CA 1
ATOM 2330 C C . GLU B 1 11 ? -23.281 -18.203 -19.891 1 53.09 11 GLU B C 1
ATOM 2332 O O . GLU B 1 11 ? -24.281 -18.719 -19.406 1 53.09 11 GLU B O 1
ATOM 2337 N N . SER B 1 12 ? -22.156 -18.359 -19.359 1 57.12 12 SER B N 1
ATOM 2338 C CA . SER B 1 12 ? -22.062 -19.516 -18.469 1 57.12 12 SER B CA 1
ATOM 2339 C C . SER B 1 12 ? -22.062 -19.078 -17 1 57.12 12 SER B C 1
ATOM 2341 O O . SER B 1 12 ? -21.375 -19.672 -16.172 1 57.12 12 SER B O 1
ATOM 2343 N N . VAL B 1 13 ? -22.484 -17.891 -16.703 1 58 13 VAL B N 1
ATOM 2344 C CA . VAL B 1 13 ? -22.531 -17.547 -15.289 1 58 13 VAL B CA 1
ATOM 2345 C C . VAL B 1 13 ? -23.688 -18.312 -14.617 1 58 13 VAL B C 1
ATOM 2347 O O . VAL B 1 13 ? -24.828 -18.25 -15.086 1 58 13 VAL B O 1
ATOM 2350 N N . GLY B 1 14 ? -23.312 -19.203 -13.734 1 59.78 14 GLY B N 1
ATOM 2351 C CA . GLY B 1 14 ? -24.328 -19.938 -12.984 1 59.78 14 GLY B CA 1
ATOM 2352 C C . GLY B 1 14 ? -25.281 -19.047 -12.219 1 59.78 14 GLY B C 1
ATOM 2353 O O . GLY B 1 14 ? -24.906 -17.953 -11.805 1 59.78 14 GLY B O 1
ATOM 2354 N N . ASP B 1 15 ? -26.406 -19.406 -12.117 1 68.88 15 ASP B N 1
ATOM 2355 C CA . ASP B 1 15 ? -27.5 -18.688 -11.453 1 68.88 15 ASP B CA 1
ATOM 2356 C C . ASP B 1 15 ? -27.109 -18.312 -10.023 1 68.88 15 ASP B C 1
ATOM 2358 O O . ASP B 1 15 ? -27.453 -17.234 -9.547 1 68.88 15 ASP B O 1
ATOM 2362 N N . GLN B 1 16 ? -26.188 -19.109 -9.406 1 75.12 16 GLN B N 1
ATOM 2363 C CA . GLN B 1 16 ? -25.828 -18.906 -8.008 1 75.12 16 GLN B CA 1
ATOM 2364 C C . GLN B 1 16 ? -24.906 -17.703 -7.855 1 75.12 16 GLN B C 1
ATOM 2366 O O . GLN B 1 16 ? -24.812 -17.109 -6.773 1 75.12 16 GLN B O 1
ATOM 2371 N N . TYR B 1 17 ? -24.344 -17.344 -8.945 1 78.62 17 TYR B N 1
ATOM 2372 C CA . TYR B 1 17 ? -23.344 -16.281 -8.844 1 78.62 17 TYR B CA 1
ATOM 2373 C C . TYR B 1 17 ? -23.828 -15.016 -9.539 1 78.62 17 TYR B C 1
ATOM 2375 O O . TYR B 1 17 ? -23.016 -14.148 -9.891 1 78.62 17 TYR B O 1
ATOM 2383 N N . LYS B 1 18 ? -25.047 -14.883 -9.75 1 83.12 18 LYS B N 1
ATOM 2384 C CA . LYS B 1 18 ? -25.625 -13.758 -10.477 1 83.12 18 LYS B CA 1
ATOM 2385 C C . LYS B 1 18 ? -25.25 -12.43 -9.828 1 83.12 18 LYS B C 1
ATOM 2387 O O . LYS B 1 18 ? -25.141 -11.406 -10.508 1 83.12 18 LYS B O 1
ATOM 2392 N N . GLY B 1 19 ? -24.953 -12.461 -8.57 1 90.69 19 GLY B N 1
ATOM 2393 C CA . GLY B 1 19 ? -24.609 -11.227 -7.875 1 90.69 19 GLY B CA 1
ATOM 2394 C C . GLY B 1 19 ? -23.125 -10.93 -7.898 1 90.69 19 GLY B C 1
ATOM 2395 O O . GLY B 1 19 ? -22.688 -9.875 -7.434 1 90.69 19 GLY B O 1
ATOM 2396 N N . MET B 1 20 ? -22.328 -11.852 -8.531 1 95.06 20 MET B N 1
ATOM 2397 C CA . MET B 1 20 ? -20.875 -11.664 -8.578 1 95.06 20 MET B CA 1
ATOM 2398 C C . MET B 1 20 ? -20.297 -12.188 -9.883 1 95.06 20 MET B C 1
ATOM 2400 O O . MET B 1 20 ? -19.422 -13.055 -9.883 1 95.06 20 MET B O 1
ATOM 2404 N N . PRO B 1 21 ? -20.688 -11.57 -11 1 93.62 21 PRO B N 1
ATOM 2405 C CA . PRO B 1 21 ? -20.312 -12.086 -12.32 1 93.62 21 PRO B CA 1
ATOM 2406 C C . PRO B 1 21 ? -18.812 -12 -12.578 1 93.62 21 PRO B C 1
ATOM 2408 O O . PRO B 1 21 ? -18.234 -12.898 -13.211 1 93.62 21 PRO B O 1
ATOM 2411 N N . ILE B 1 22 ? -18.156 -10.953 -12.172 1 94.31 22 ILE B N 1
ATOM 2412 C CA . ILE B 1 22 ? -16.719 -10.805 -12.422 1 94.31 22 ILE B CA 1
ATOM 2413 C C . ILE B 1 22 ? -15.945 -11.836 -11.617 1 94.31 22 ILE B C 1
ATOM 2415 O O . ILE B 1 22 ? -15.031 -12.477 -12.133 1 94.31 22 ILE B O 1
ATOM 2419 N N . LEU B 1 23 ? -16.312 -12.031 -10.383 1 96.12 23 LEU B N 1
ATOM 2420 C CA . LEU B 1 23 ? -15.633 -13 -9.531 1 96.12 23 LEU B CA 1
ATOM 2421 C C . LEU B 1 23 ? -15.812 -14.414 -10.078 1 96.12 23 LEU B C 1
ATOM 2423 O O . LEU B 1 23 ? -14.875 -15.219 -10.047 1 96.12 23 LEU B O 1
ATOM 2427 N N . GLU B 1 24 ? -16.969 -14.695 -10.523 1 93.94 24 GLU B N 1
ATOM 2428 C CA . GLU B 1 24 ? -17.203 -16 -11.125 1 93.94 24 GLU B CA 1
ATOM 2429 C C . GLU B 1 24 ? -16.375 -16.172 -12.398 1 93.94 24 GLU B C 1
ATOM 2431 O O . GLU B 1 24 ? -15.773 -17.234 -12.617 1 93.94 24 GLU B O 1
ATOM 2436 N N . LYS B 1 25 ? -16.391 -15.18 -13.172 1 92.94 25 LYS B N 1
ATOM 2437 C CA . LYS B 1 25 ? -15.586 -15.203 -14.383 1 92.94 25 LYS B CA 1
ATOM 2438 C C . LYS B 1 25 ? -14.109 -15.414 -14.062 1 92.94 25 LYS B C 1
ATOM 2440 O O . LYS B 1 25 ? -13.422 -16.172 -14.75 1 92.94 25 LYS B O 1
ATOM 2445 N N . MET B 1 26 ? -13.617 -14.773 -13.078 1 95.19 26 MET B N 1
ATOM 2446 C CA . MET B 1 26 ? -12.227 -14.93 -12.664 1 95.19 26 MET B CA 1
ATOM 2447 C C . MET B 1 26 ? -11.953 -16.359 -12.195 1 95.19 26 MET B C 1
ATOM 2449 O O . MET B 1 26 ? -10.898 -16.922 -12.5 1 95.19 26 MET B O 1
ATOM 2453 N N . LYS B 1 27 ? -12.875 -16.875 -11.492 1 94.94 27 LYS B N 1
ATOM 2454 C CA . LYS B 1 27 ? -12.711 -18.266 -11.039 1 94.94 27 LYS B CA 1
ATOM 2455 C C . LYS B 1 27 ? -12.586 -19.219 -12.219 1 94.94 27 LYS B C 1
ATOM 2457 O O . LYS B 1 27 ? -11.656 -20.031 -12.273 1 94.94 27 LYS B O 1
ATOM 2462 N N . MET B 1 28 ? -13.461 -19.078 -13.141 1 92.69 28 MET B N 1
ATOM 2463 C CA . MET B 1 28 ? -13.469 -19.953 -14.312 1 92.69 28 MET B CA 1
ATOM 2464 C C . MET B 1 28 ? -12.211 -19.734 -15.148 1 92.69 28 MET B C 1
ATOM 2466 O O . MET B 1 28 ? -11.586 -20.703 -15.594 1 92.69 28 MET B O 1
ATOM 2470 N N . SER B 1 29 ? -11.867 -18.5 -15.32 1 93.81 29 SER B N 1
ATOM 2471 C CA . SER B 1 29 ? -10.695 -18.188 -16.125 1 93.81 29 SER B CA 1
ATOM 2472 C C . SER B 1 29 ? -9.414 -18.609 -15.43 1 93.81 29 SER B C 1
ATOM 2474 O O . SER B 1 29 ? -8.43 -18.984 -16.094 1 93.81 29 SER B O 1
ATOM 2476 N N . TYR B 1 30 ? -9.422 -18.531 -14.141 1 95.12 30 TYR B N 1
ATOM 2477 C CA . TYR B 1 30 ? -8.25 -18.953 -13.383 1 95.12 30 TYR B CA 1
ATOM 2478 C C . TYR B 1 30 ? -8.047 -20.453 -13.484 1 95.12 30 TYR B C 1
ATOM 2480 O O . TYR B 1 30 ? -6.91 -20.938 -13.547 1 95.12 30 TYR B O 1
ATOM 2488 N N . GLU B 1 31 ? -9.094 -21.219 -13.492 1 93.44 31 GLU B N 1
ATOM 2489 C CA . GLU B 1 31 ? -9.016 -22.672 -13.711 1 93.44 31 GLU B CA 1
ATOM 2490 C C . GLU B 1 31 ? -8.406 -22.984 -15.078 1 93.44 31 GLU B C 1
ATOM 2492 O O . GLU B 1 31 ? -7.57 -23.875 -15.195 1 93.44 31 GLU B O 1
ATOM 2497 N N . LYS B 1 32 ? -8.805 -22.266 -16 1 92.81 32 LYS B N 1
ATOM 2498 C CA . LYS B 1 32 ? -8.242 -22.422 -17.344 1 92.81 32 LYS B CA 1
ATOM 2499 C C . LYS B 1 32 ? -6.77 -22.031 -17.359 1 92.81 32 LYS B C 1
ATOM 2501 O O . LYS B 1 32 ? -5.965 -22.672 -18.047 1 92.81 32 LYS B O 1
ATOM 2506 N N . LEU B 1 33 ? -6.465 -20.953 -16.688 1 94 33 LEU B N 1
ATOM 2507 C CA . LEU B 1 33 ? -5.078 -20.516 -16.578 1 94 33 LEU B CA 1
ATOM 2508 C C . LEU B 1 33 ? -4.203 -21.625 -16 1 94 33 LEU B C 1
ATOM 2510 O O . LEU B 1 33 ? -3.109 -21.891 -16.5 1 94 33 LEU B O 1
ATOM 2514 N N . GLU B 1 34 ? -4.691 -22.297 -15 1 92.69 34 GLU B N 1
ATOM 2515 C CA . GLU B 1 34 ? -3.945 -23.375 -14.367 1 92.69 34 GLU B CA 1
ATOM 2516 C C . GLU B 1 34 ? -3.738 -24.547 -15.32 1 92.69 34 GLU B C 1
ATOM 2518 O O . GLU B 1 34 ? -2.68 -25.172 -15.32 1 92.69 34 GLU B O 1
ATOM 2523 N N . GLU B 1 35 ? -4.699 -24.812 -16.109 1 90.25 35 GLU B N 1
ATOM 2524 C CA . GLU B 1 35 ? -4.566 -25.859 -17.109 1 90.25 35 GLU B CA 1
ATOM 2525 C C . GLU B 1 35 ? -3.494 -25.516 -18.141 1 90.25 35 GLU B C 1
ATOM 2527 O O . GLU B 1 35 ? -2.676 -26.359 -18.516 1 90.25 35 GLU B O 1
ATOM 2532 N N . LEU B 1 36 ? -3.541 -24.328 -18.516 1 90.88 36 LEU B N 1
ATOM 2533 C CA . LEU B 1 36 ? -2.58 -23.875 -19.516 1 90.88 36 LEU B CA 1
ATOM 2534 C C . LEU B 1 36 ? -1.172 -23.828 -18.938 1 90.88 36 LEU B C 1
ATOM 2536 O O . LEU B 1 36 ? -0.195 -24.078 -19.641 1 90.88 36 LEU B O 1
ATOM 2540 N N . ARG B 1 37 ? -1.098 -23.469 -17.688 1 91.19 37 ARG B N 1
ATOM 2541 C CA . ARG B 1 37 ? 0.195 -23.469 -17.016 1 91.19 37 ARG B CA 1
ATOM 2542 C C . ARG B 1 37 ? 0.805 -24.875 -16.984 1 91.19 37 ARG B C 1
ATOM 2544 O O . ARG B 1 37 ? 2.012 -25.031 -17.188 1 91.19 37 ARG B O 1
ATOM 2551 N N . LYS B 1 38 ? 0.002 -25.844 -16.766 1 87.62 38 LYS B N 1
ATOM 2552 C CA . LYS B 1 38 ? 0.491 -27.219 -16.781 1 87.62 38 LYS B CA 1
ATOM 2553 C C . LYS B 1 38 ? 1.103 -27.562 -18.141 1 87.62 38 LYS B C 1
ATOM 2555 O O . LYS B 1 38 ? 2.148 -28.219 -18.219 1 87.62 38 LYS B O 1
ATOM 2560 N N . GLU B 1 39 ? 0.464 -27.109 -19.125 1 85.81 39 GLU B N 1
ATOM 2561 C CA . GLU B 1 39 ? 0.961 -27.344 -20.484 1 85.81 39 GLU B CA 1
ATOM 2562 C C . GLU B 1 39 ? 2.229 -26.531 -20.75 1 85.81 39 GLU B C 1
ATOM 2564 O O . GLU B 1 39 ? 3.168 -27.031 -21.375 1 85.81 39 GLU B O 1
ATOM 2569 N N . LEU B 1 40 ? 2.234 -25.375 -20.281 1 87.81 40 LEU B N 1
ATOM 2570 C CA . LEU B 1 40 ? 3.328 -24.438 -20.547 1 87.81 40 LEU B CA 1
ATOM 2571 C C . LEU B 1 40 ? 4.621 -24.938 -19.906 1 87.81 40 LEU B C 1
ATOM 2573 O O . LEU B 1 40 ? 5.707 -24.75 -20.453 1 87.81 40 LEU B O 1
ATOM 2577 N N . HIS B 1 41 ? 4.512 -25.5 -18.75 1 87.56 41 HIS B N 1
ATOM 2578 C CA . HIS B 1 41 ? 5.703 -25.859 -17.984 1 87.56 41 HIS B CA 1
ATOM 2579 C C . HIS B 1 41 ? 6.031 -27.328 -18.141 1 87.56 41 HIS B C 1
ATOM 2581 O O . HIS B 1 41 ? 6.98 -27.828 -17.531 1 87.56 41 HIS B O 1
ATOM 2587 N N . ARG B 1 42 ? 5.312 -27.953 -18.859 1 78.5 42 ARG B N 1
ATOM 2588 C CA . ARG B 1 42 ? 5.617 -29.344 -19.141 1 78.5 42 ARG B CA 1
ATOM 2589 C C . ARG B 1 42 ? 6.844 -29.469 -20.047 1 78.5 42 ARG B C 1
ATOM 2591 O O . ARG B 1 42 ? 7.008 -28.688 -20.984 1 78.5 42 ARG B O 1
ATOM 2598 N N . SER B 1 43 ? 7.914 -30.094 -19.406 1 65.06 43 SER B N 1
ATOM 2599 C CA . SER B 1 43 ? 9.086 -30.359 -20.234 1 65.06 43 SER B CA 1
ATOM 2600 C C . SER B 1 43 ? 8.773 -31.391 -21.312 1 65.06 43 SER B C 1
ATOM 2602 O O . SER B 1 43 ? 7.867 -32.219 -21.156 1 65.06 43 SER B O 1
ATOM 2604 N N . ASN B 1 44 ? 9.297 -31.125 -22.5 1 57.12 44 ASN B N 1
ATOM 2605 C CA . ASN B 1 44 ? 9.172 -32.062 -23.609 1 57.12 44 ASN B CA 1
ATOM 2606 C C . ASN B 1 44 ? 9.391 -33.5 -23.141 1 57.12 44 ASN B C 1
ATOM 2608 O O . ASN B 1 44 ? 8.859 -34.438 -23.734 1 57.12 44 ASN B O 1
ATOM 2612 N N . GLU B 1 45 ? 10.242 -33.656 -22.141 1 54.56 45 GLU B N 1
ATOM 2613 C CA . GLU B 1 45 ? 10.625 -35 -21.734 1 54.56 45 GLU B CA 1
ATOM 2614 C C . GLU B 1 45 ? 9.609 -35.594 -20.75 1 54.56 45 GLU B C 1
ATOM 2616 O O . GLU B 1 45 ? 9.664 -36.781 -20.438 1 54.56 45 GLU B O 1
ATOM 2621 N N . ASP B 1 46 ? 8.852 -34.781 -20.203 1 56.5 46 ASP B N 1
ATOM 2622 C CA . ASP B 1 46 ? 7.926 -35.25 -19.188 1 56.5 46 ASP B CA 1
ATOM 2623 C C . ASP B 1 46 ? 6.816 -36.094 -19.812 1 56.5 46 ASP B C 1
ATOM 2625 O O . ASP B 1 46 ? 6.207 -35.688 -20.812 1 56.5 46 ASP B O 1
ATOM 2629 N N . ASN B 1 47 ? 6.922 -37.312 -19.531 1 52.97 47 ASN B N 1
ATOM 2630 C CA . ASN B 1 47 ? 5.832 -38.219 -19.922 1 52.97 47 ASN B CA 1
ATOM 2631 C C . ASN B 1 47 ? 4.488 -37.719 -19.406 1 52.97 47 ASN B C 1
ATOM 2633 O O . ASN B 1 47 ? 4.367 -37.344 -18.234 1 52.97 47 ASN B O 1
ATOM 2637 N N . ILE B 1 48 ? 3.66 -37.375 -20.234 1 56.5 48 ILE B N 1
ATOM 2638 C CA . ILE B 1 48 ? 2.318 -36.844 -20 1 56.5 48 ILE B CA 1
ATOM 2639 C C . ILE B 1 48 ? 1.7 -37.531 -18.797 1 56.5 48 ILE B C 1
ATOM 2641 O O . ILE B 1 48 ? 0.966 -36.906 -18.016 1 56.5 48 ILE B O 1
ATOM 2645 N N . SER B 1 49 ? 2.018 -38.875 -18.688 1 56.19 49 SER B N 1
ATOM 2646 C CA . SER B 1 49 ? 1.298 -39.688 -17.719 1 56.19 49 SER B CA 1
ATOM 2647 C C . SER B 1 49 ? 1.919 -39.594 -16.328 1 56.19 49 SER B C 1
ATOM 2649 O O . SER B 1 49 ? 1.327 -40.062 -15.352 1 56.19 49 SER B O 1
ATOM 2651 N N . GLU B 1 50 ? 3.172 -39.156 -16.25 1 57.62 50 GLU B N 1
ATOM 2652 C CA . GLU B 1 50 ? 3.799 -39.281 -14.93 1 57.62 50 GLU B CA 1
ATOM 2653 C C . GLU B 1 50 ? 3.73 -37.969 -14.156 1 57.62 50 GLU B C 1
ATOM 2655 O O . GLU B 1 50 ? 3.857 -36.906 -14.742 1 57.62 50 GLU B O 1
ATOM 2660 N N . GLU B 1 51 ? 3.188 -38.125 -13 1 64.31 51 GLU B N 1
ATOM 2661 C CA . GLU B 1 51 ? 3.117 -37 -12.07 1 64.31 51 GLU B CA 1
ATOM 2662 C C . GLU B 1 51 ? 4.492 -36.375 -11.852 1 64.31 51 GLU B C 1
ATOM 2664 O O . GLU B 1 51 ? 5.469 -37.062 -11.594 1 64.31 51 GLU B O 1
ATOM 2669 N N . ARG B 1 52 ? 4.699 -35.188 -12.25 1 72.88 52 ARG B N 1
ATOM 2670 C CA . ARG B 1 52 ? 5.953 -34.438 -12.109 1 72.88 52 ARG B CA 1
ATOM 2671 C C . ARG B 1 52 ? 6.312 -34.25 -10.641 1 72.88 52 ARG B C 1
ATOM 2673 O O . ARG B 1 52 ? 5.453 -33.906 -9.828 1 72.88 52 ARG B O 1
ATOM 2680 N N . ILE B 1 53 ? 7.512 -34.656 -10.281 1 80.62 53 ILE B N 1
ATOM 2681 C CA . ILE B 1 53 ? 8.008 -34.438 -8.922 1 80.62 53 ILE B CA 1
ATOM 2682 C C . ILE B 1 53 ? 8.492 -33 -8.789 1 80.62 53 ILE B C 1
ATOM 2684 O O . ILE B 1 53 ? 9.375 -32.562 -9.523 1 80.62 53 ILE B O 1
ATOM 2688 N N . PRO B 1 54 ? 7.926 -32.281 -7.953 1 88.31 54 PRO B N 1
ATOM 2689 C CA . PRO B 1 54 ? 8.336 -30.891 -7.758 1 88.31 54 PRO B CA 1
ATOM 2690 C C . PRO B 1 54 ? 9.828 -30.75 -7.434 1 88.31 54 PRO B C 1
ATOM 2692 O O . PRO B 1 54 ? 10.383 -31.594 -6.715 1 88.31 54 PRO B O 1
ATOM 2695 N N . ARG B 1 55 ? 10.516 -29.859 -8.055 1 90.81 55 ARG B N 1
ATOM 2696 C CA . ARG B 1 55 ? 11.938 -29.609 -7.844 1 90.81 55 ARG B CA 1
ATOM 2697 C C . ARG B 1 55 ? 12.172 -28.219 -7.262 1 90.81 55 ARG B C 1
ATOM 2699 O O . ARG B 1 55 ? 11.352 -27.328 -7.449 1 90.81 55 ARG B O 1
ATOM 2706 N N . SER B 1 56 ? 13.219 -28.062 -6.527 1 93.69 56 SER B N 1
ATOM 2707 C CA . SER B 1 56 ? 13.719 -26.75 -6.125 1 93.69 56 SER B CA 1
ATOM 2708 C C . SER B 1 56 ? 14.43 -26.047 -7.277 1 93.69 56 SER B C 1
ATOM 2710 O O . SER B 1 56 ? 15.391 -26.594 -7.836 1 93.69 56 SER B O 1
ATOM 2712 N N . LEU B 1 57 ? 13.953 -24.906 -7.605 1 92.81 57 LEU B N 1
ATOM 2713 C CA . LEU B 1 57 ? 14.5 -24.203 -8.766 1 92.81 57 LEU B CA 1
ATOM 2714 C C . LEU B 1 57 ? 15.516 -23.156 -8.336 1 92.81 57 LEU B C 1
ATOM 2716 O O . LEU B 1 57 ? 15.438 -22.625 -7.227 1 92.81 57 LEU B O 1
ATOM 2720 N N . LYS B 1 58 ? 16.422 -22.875 -9.297 1 90.69 58 LYS B N 1
ATOM 2721 C CA . LYS B 1 58 ? 17.391 -21.797 -9.141 1 90.69 58 LYS B CA 1
ATOM 2722 C C . LYS B 1 58 ? 16.844 -20.5 -9.742 1 90.69 58 LYS B C 1
ATOM 2724 O O . LYS B 1 58 ? 15.812 -20.5 -10.406 1 90.69 58 LYS B O 1
ATOM 2729 N N . PHE B 1 59 ? 17.547 -19.469 -9.484 1 87.31 59 PHE B N 1
ATOM 2730 C CA . PHE B 1 59 ? 17.094 -18.125 -9.828 1 87.31 59 PHE B CA 1
ATOM 2731 C C . PHE B 1 59 ? 16.844 -18 -11.32 1 87.31 59 PHE B C 1
ATOM 2733 O O . PHE B 1 59 ? 15.789 -17.531 -11.742 1 87.31 59 PHE B O 1
ATOM 2740 N N . GLN B 1 60 ? 17.766 -18.453 -12.117 1 82.88 60 GLN B N 1
ATOM 2741 C CA . GLN B 1 60 ? 17.656 -18.328 -13.562 1 82.88 60 GLN B CA 1
ATOM 2742 C C . GLN B 1 60 ? 16.469 -19.109 -14.102 1 82.88 60 GLN B C 1
ATOM 2744 O O . GLN B 1 60 ? 15.797 -18.672 -15.039 1 82.88 60 GLN B O 1
ATOM 2749 N N . GLU B 1 61 ? 16.203 -20.234 -13.555 1 86.31 61 GLU B N 1
ATOM 2750 C CA . GLU B 1 61 ? 15.055 -21.031 -13.969 1 86.31 61 GLU B CA 1
ATOM 2751 C C . GLU B 1 61 ? 13.742 -20.328 -13.641 1 86.31 61 GLU B C 1
ATOM 2753 O O . GLU B 1 61 ? 12.789 -20.391 -14.414 1 86.31 61 GLU B O 1
ATOM 2758 N N . CYS B 1 62 ? 13.703 -19.656 -12.5 1 88.88 62 CYS B N 1
ATOM 2759 C CA . CYS B 1 62 ? 12.516 -18.906 -12.102 1 88.88 62 CYS B CA 1
ATOM 2760 C C . CYS B 1 62 ? 12.242 -17.766 -13.086 1 88.88 62 CYS B C 1
ATOM 2762 O O . CYS B 1 62 ? 11.0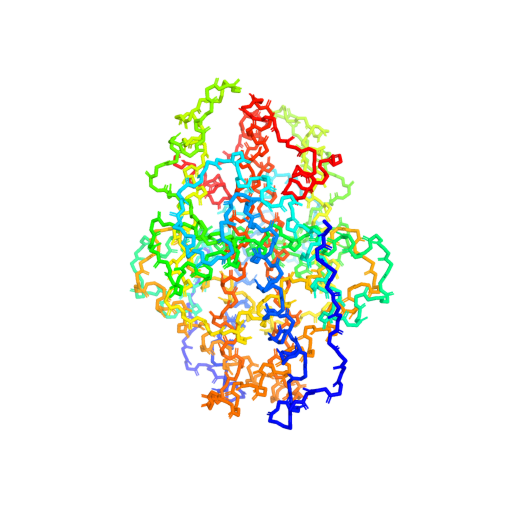94 -17.516 -13.453 1 88.88 62 CYS B O 1
ATOM 2764 N N . LEU B 1 63 ? 13.281 -17.109 -13.477 1 83.5 63 LEU B N 1
ATOM 2765 C CA . LEU B 1 63 ? 13.148 -16 -14.422 1 83.5 63 LEU B CA 1
ATOM 2766 C C . LEU B 1 63 ? 12.609 -16.5 -15.766 1 83.5 63 LEU B C 1
ATOM 2768 O O . LEU B 1 63 ? 11.789 -15.836 -16.391 1 83.5 63 LEU B O 1
ATOM 2772 N N . ASN B 1 64 ? 13.156 -17.609 -16.172 1 83.12 64 ASN B N 1
ATOM 2773 C CA . ASN B 1 64 ? 12.688 -18.203 -17.422 1 83.12 64 ASN B CA 1
ATOM 2774 C C . ASN B 1 64 ? 11.203 -18.562 -17.359 1 83.12 64 ASN B C 1
ATOM 2776 O O . ASN B 1 64 ? 10.469 -18.359 -18.328 1 83.12 64 ASN B O 1
ATOM 2780 N N . GLN B 1 65 ? 10.805 -19.094 -16.266 1 86 65 GLN B N 1
ATOM 2781 C CA . GLN B 1 65 ? 9.398 -19.406 -16.094 1 86 65 GLN B CA 1
ATOM 2782 C C . GLN B 1 65 ? 8.531 -18.156 -16.141 1 86 65 GLN B C 1
ATOM 2784 O O . GLN B 1 65 ? 7.434 -18.172 -16.703 1 86 65 GLN B O 1
ATOM 2789 N N . LEU B 1 66 ? 8.953 -17.141 -15.453 1 85.44 66 LEU B N 1
ATOM 2790 C CA . LEU B 1 66 ? 8.211 -15.891 -15.43 1 85.44 66 LEU B CA 1
ATOM 2791 C C . LEU B 1 66 ? 8.055 -15.32 -16.828 1 85.44 66 LEU B C 1
ATOM 2793 O O . LEU B 1 66 ? 6.988 -14.805 -17.188 1 85.44 66 LEU B O 1
ATOM 2797 N N . SER B 1 67 ? 9.109 -15.406 -17.547 1 83.06 67 SER B N 1
ATOM 2798 C CA . SER B 1 67 ? 9.07 -14.906 -18.922 1 83.06 67 SER B CA 1
ATOM 2799 C C . SER B 1 67 ? 8.023 -15.648 -19.75 1 83.06 67 SER B C 1
ATOM 2801 O O . SER B 1 67 ? 7.328 -15.039 -20.562 1 83.06 67 SER B O 1
ATOM 2803 N N . LYS B 1 68 ? 7.906 -16.906 -19.516 1 82.62 68 LYS B N 1
ATOM 2804 C CA . LYS B 1 68 ? 6.934 -17.719 -20.25 1 82.62 68 LYS B CA 1
ATOM 2805 C C . LYS B 1 68 ? 5.508 -17.391 -19.828 1 82.62 68 LYS B C 1
ATOM 2807 O O . LYS B 1 68 ? 4.578 -17.469 -20.625 1 82.62 68 LYS B O 1
ATOM 2812 N N . GLU B 1 69 ? 5.414 -16.969 -18.609 1 87.38 69 GLU B N 1
ATOM 2813 C CA . GLU B 1 69 ? 4.094 -16.797 -18.016 1 87.38 69 GLU B CA 1
ATOM 2814 C C . GLU B 1 69 ? 3.521 -15.422 -18.328 1 87.38 69 GLU B C 1
ATOM 2816 O O . GLU B 1 69 ? 2.311 -15.211 -18.25 1 87.38 69 GLU B O 1
ATOM 2821 N N . THR B 1 70 ? 4.344 -14.516 -18.641 1 86.56 70 THR B N 1
ATOM 2822 C CA . THR B 1 70 ? 3.941 -13.117 -18.75 1 86.56 70 THR B CA 1
ATOM 2823 C C . THR B 1 70 ? 2.799 -12.961 -19.75 1 86.56 70 THR B C 1
ATOM 2825 O O . THR B 1 70 ? 1.797 -12.305 -19.453 1 86.56 70 THR B O 1
ATOM 2828 N N . GLN B 1 71 ? 2.969 -13.562 -20.906 1 84.75 71 GLN B N 1
ATOM 2829 C CA . GLN B 1 71 ? 1.928 -13.445 -21.922 1 84.75 71 GLN B CA 1
ATOM 2830 C C . GLN B 1 71 ? 0.646 -14.148 -21.484 1 84.75 71 GLN B C 1
ATOM 2832 O O . GLN B 1 71 ? -0.455 -13.648 -21.734 1 84.75 71 GLN B O 1
ATOM 2837 N N . LEU B 1 72 ? 0.797 -15.258 -20.906 1 89.06 72 LEU B N 1
ATOM 2838 C CA . LEU B 1 72 ? -0.353 -16.016 -20.422 1 89.06 72 LEU B CA 1
ATOM 2839 C C . LEU B 1 72 ? -1.137 -15.203 -19.391 1 89.06 72 LEU B C 1
ATOM 2841 O O . LEU B 1 72 ? -2.369 -15.203 -19.406 1 89.06 72 LEU B O 1
ATOM 2845 N N . LEU B 1 73 ? -0.438 -14.547 -18.531 1 91.25 73 LEU B N 1
ATOM 2846 C CA . LEU B 1 73 ? -1.069 -13.719 -17.516 1 91.25 73 LEU B CA 1
ATOM 2847 C C . LEU B 1 73 ? -1.748 -12.508 -18.141 1 91.25 73 LEU B C 1
ATOM 2849 O O . LEU B 1 73 ? -2.818 -12.086 -17.688 1 91.25 73 LEU B O 1
ATOM 2853 N N . ALA B 1 74 ? -1.124 -11.922 -19.094 1 88.69 74 ALA B N 1
ATOM 2854 C CA . ALA B 1 74 ? -1.749 -10.812 -19.812 1 88.69 74 ALA B CA 1
ATOM 2855 C C . ALA B 1 74 ? -3.064 -11.25 -20.453 1 88.69 74 ALA B C 1
ATOM 2857 O O . ALA B 1 74 ? -4.066 -10.531 -20.359 1 88.69 74 ALA B O 1
ATOM 2858 N N . ASP B 1 75 ? -3.049 -12.422 -21.078 1 88.19 75 ASP B N 1
ATOM 2859 C CA . ASP B 1 75 ? -4.254 -12.961 -21.703 1 88.19 75 ASP B CA 1
ATOM 2860 C C . ASP B 1 75 ? -5.34 -13.227 -20.656 1 88.19 75 ASP B C 1
ATOM 2862 O O . ASP B 1 75 ? -6.523 -12.992 -20.922 1 88.19 75 ASP B O 1
ATOM 2866 N N . TRP B 1 76 ? -4.941 -13.711 -19.562 1 92.62 76 TRP B N 1
ATOM 2867 C CA . TRP B 1 76 ? -5.875 -13.984 -18.469 1 92.62 76 TRP B CA 1
ATOM 2868 C C . TRP B 1 76 ? -6.574 -12.703 -18.016 1 92.62 76 TRP B C 1
ATOM 2870 O O . TRP B 1 76 ? -7.793 -12.688 -17.828 1 92.62 76 TRP B O 1
ATOM 2880 N N . ILE B 1 77 ? -5.824 -11.641 -17.844 1 91.88 77 ILE B N 1
ATOM 2881 C CA . ILE B 1 77 ? -6.371 -10.359 -17.406 1 91.88 77 ILE B CA 1
ATOM 2882 C C . ILE B 1 77 ? -7.348 -9.828 -18.469 1 91.88 77 ILE B C 1
ATOM 2884 O O . ILE B 1 77 ? -8.438 -9.359 -18.125 1 91.88 77 ILE B O 1
ATOM 2888 N N . GLU B 1 78 ? -6.977 -9.953 -19.656 1 87.94 78 GLU B N 1
ATOM 2889 C CA . GLU B 1 78 ? -7.828 -9.477 -20.734 1 87.94 78 GLU B CA 1
ATOM 2890 C C . GLU B 1 78 ? -9.133 -10.266 -20.797 1 87.94 78 GLU B C 1
ATOM 2892 O O . GLU B 1 78 ? -10.18 -9.719 -21.141 1 87.94 78 GLU B O 1
ATOM 2897 N N . CYS B 1 79 ? -9.047 -11.453 -20.453 1 89.25 79 CYS B N 1
ATOM 2898 C CA . CYS B 1 79 ? -10.227 -12.305 -20.469 1 89.25 79 CYS B CA 1
ATOM 2899 C C . CYS B 1 79 ? -11.156 -11.977 -19.312 1 89.25 79 CYS B C 1
ATOM 2901 O O . CYS B 1 79 ? -12.375 -12.062 -19.438 1 89.25 79 CYS B O 1
ATOM 2903 N N . CYS B 1 80 ? -10.617 -11.609 -18.219 1 92.12 80 CYS B N 1
ATOM 2904 C CA . CYS B 1 80 ? -11.398 -11.383 -17 1 92.12 80 CYS B CA 1
ATOM 2905 C C . CYS B 1 80 ? -12.156 -10.062 -17.078 1 92.12 80 CYS B C 1
ATOM 2907 O O . CYS B 1 80 ? -13.242 -9.93 -16.5 1 92.12 80 CYS B O 1
ATOM 2909 N N . PHE B 1 81 ? -11.578 -9.062 -17.781 1 92.19 81 PHE B N 1
ATOM 2910 C CA . PHE B 1 81 ? -12.133 -7.719 -17.672 1 92.19 81 PHE B CA 1
ATOM 2911 C C . PHE B 1 81 ? -12.367 -7.121 -19.047 1 92.19 81 PHE B C 1
ATOM 2913 O O . PHE B 1 81 ? -11.422 -6.68 -19.719 1 92.19 81 PHE B O 1
ATOM 2920 N N . ASP B 1 82 ? -13.594 -6.914 -19.391 1 87.19 82 ASP B N 1
ATOM 2921 C CA . ASP B 1 82 ? -13.953 -6.293 -20.656 1 87.19 82 ASP B CA 1
ATOM 2922 C C . ASP B 1 82 ? -13.461 -4.852 -20.719 1 87.19 82 ASP B C 1
ATOM 2924 O O . ASP B 1 82 ? -13.125 -4.352 -21.797 1 87.19 82 ASP B O 1
ATOM 2928 N N . GLU B 1 83 ? -13.391 -4.223 -19.578 1 87.62 83 GLU B N 1
ATOM 2929 C CA . GLU B 1 83 ? -12.953 -2.834 -19.484 1 87.62 83 GLU B CA 1
ATOM 2930 C C . GLU B 1 83 ? -11.508 -2.674 -19.969 1 87.62 83 GLU B C 1
ATOM 2932 O O . GLU B 1 83 ? -11.109 -1.59 -20.406 1 87.62 83 GLU B O 1
ATOM 2937 N N . PHE B 1 84 ? -10.781 -3.73 -19.875 1 87.88 84 PHE B N 1
ATOM 2938 C CA . PHE B 1 84 ? -9.383 -3.688 -20.281 1 87.88 84 PHE B CA 1
ATOM 2939 C C . PHE B 1 84 ? -9.273 -3.494 -21.797 1 87.88 84 PHE B C 1
ATOM 2941 O O . PHE B 1 84 ? -8.32 -2.879 -22.281 1 87.88 84 PHE B O 1
ATOM 2948 N N . HIS B 1 85 ? -10.273 -3.902 -22.5 1 84.56 85 HIS B N 1
ATOM 2949 C CA . HIS B 1 85 ? -10.258 -3.824 -23.953 1 84.56 85 HIS B CA 1
ATOM 2950 C C . HIS B 1 85 ? -10.492 -2.396 -24.438 1 84.56 85 HIS B C 1
ATOM 2952 O O . HIS B 1 85 ? -10.062 -2.027 -25.531 1 84.56 85 HIS B O 1
ATOM 2958 N N . THR B 1 86 ? -11.078 -1.642 -23.625 1 88.62 86 THR B N 1
ATOM 2959 C CA . THR B 1 86 ? -11.438 -0.291 -24.031 1 88.62 86 THR B CA 1
ATOM 2960 C C . THR B 1 86 ? -10.312 0.689 -23.734 1 88.62 86 THR B C 1
ATOM 2962 O O . THR B 1 86 ? -10.297 1.807 -24.266 1 88.62 86 THR B O 1
ATOM 2965 N N . LEU B 1 87 ? -9.344 0.246 -23 1 93.12 87 LEU B N 1
ATOM 2966 C CA . LEU B 1 87 ? -8.234 1.127 -22.656 1 93.12 87 LEU B CA 1
ATOM 2967 C C . LEU B 1 87 ? -7.223 1.217 -23.781 1 93.12 87 LEU B C 1
ATOM 2969 O O . LEU B 1 87 ? -7.043 0.259 -24.547 1 93.12 87 LEU B O 1
ATOM 2973 N N . ALA B 1 88 ? -6.629 2.389 -23.906 1 93.31 88 ALA B N 1
ATOM 2974 C CA . ALA B 1 88 ? -5.504 2.545 -24.828 1 93.31 88 ALA B CA 1
ATOM 2975 C C . ALA B 1 88 ? -4.371 1.587 -24.469 1 93.31 88 ALA B C 1
ATOM 2977 O O . ALA B 1 88 ? -4.203 1.214 -23.312 1 93.31 88 ALA B O 1
ATOM 2978 N N . VAL B 1 89 ? -3.535 1.225 -25.422 1 90.56 89 VAL B N 1
ATOM 2979 C CA . VAL B 1 89 ? -2.482 0.225 -25.266 1 90.56 89 VAL B CA 1
ATOM 2980 C C . VAL B 1 89 ? -1.486 0.679 -24.203 1 90.56 89 VAL B C 1
ATOM 2982 O O . VAL B 1 89 ? -1.02 -0.128 -23.391 1 90.56 89 VAL B O 1
ATOM 2985 N N . ASP B 1 90 ? -1.159 1.906 -24.234 1 91.06 90 ASP B N 1
ATOM 2986 C CA . ASP B 1 90 ? -0.188 2.43 -23.266 1 91.06 90 ASP B CA 1
ATOM 2987 C C . ASP B 1 90 ? -0.731 2.365 -21.844 1 91.06 90 ASP B C 1
ATOM 2989 O O . ASP B 1 90 ? 0.024 2.141 -20.891 1 91.06 90 ASP B O 1
ATOM 2993 N N . GLN B 1 91 ? -2.031 2.492 -21.688 1 93.12 91 GLN B N 1
ATOM 2994 C CA . GLN B 1 91 ? -2.658 2.43 -20.359 1 93.12 91 GLN B CA 1
ATOM 2995 C C . GLN B 1 91 ? -2.777 0.986 -19.875 1 93.12 91 GLN B C 1
ATOM 2997 O O . GLN B 1 91 ? -2.607 0.708 -18.688 1 93.12 91 GLN B O 1
ATOM 3002 N N . LYS B 1 92 ? -3.018 0.069 -20.812 1 91.25 92 LYS B N 1
ATOM 3003 C CA . LYS B 1 92 ? -2.992 -1.353 -20.484 1 91.25 92 LYS B CA 1
ATOM 3004 C C . LYS B 1 92 ? -1.613 -1.774 -19.984 1 91.25 92 LYS B C 1
ATOM 3006 O O . LYS B 1 92 ? -1.5 -2.465 -18.969 1 91.25 92 LYS B O 1
ATOM 3011 N N . SER B 1 93 ? -0.67 -1.286 -20.703 1 89.56 93 SER B N 1
ATOM 3012 C CA . SER B 1 93 ? 0.712 -1.601 -20.359 1 89.56 93 SER B CA 1
ATOM 3013 C C . SER B 1 93 ? 1.082 -1.031 -19 1 89.56 93 SER B C 1
ATOM 3015 O O . SER B 1 93 ? 1.804 -1.67 -18.234 1 89.56 93 SER B O 1
ATOM 3017 N N . LEU B 1 94 ? 0.606 0.141 -18.719 1 90.88 94 LEU B N 1
ATOM 3018 C CA . LEU B 1 94 ? 0.876 0.795 -17.453 1 90.88 94 LEU B CA 1
ATOM 3019 C C . LEU B 1 94 ? 0.29 -0.007 -16.297 1 90.88 94 LEU B C 1
ATOM 3021 O O . LEU B 1 94 ? 0.985 -0.292 -15.312 1 90.88 94 LEU B O 1
ATOM 3025 N N . LEU B 1 95 ? -0.97 -0.403 -16.438 1 92.19 95 LEU B N 1
ATOM 3026 C CA . LEU B 1 95 ? -1.637 -1.172 -15.391 1 92.19 95 LEU B CA 1
ATOM 3027 C C . LEU B 1 95 ? -0.974 -2.535 -15.211 1 92.19 95 LEU B C 1
ATOM 3029 O O . LEU B 1 95 ? -0.729 -2.967 -14.078 1 92.19 95 LEU B O 1
ATOM 3033 N N . PHE B 1 96 ? -0.656 -3.127 -16.281 1 90.44 96 PHE B N 1
ATOM 3034 C CA . PHE B 1 96 ? -0.083 -4.465 -16.234 1 90.44 96 PHE B CA 1
ATOM 3035 C C . PHE B 1 96 ? 1.312 -4.438 -15.625 1 90.44 96 PHE B C 1
ATOM 3037 O O . PHE B 1 96 ? 1.654 -5.285 -14.805 1 90.44 96 PHE B O 1
ATOM 3044 N N . SER B 1 97 ? 2.094 -3.479 -15.992 1 87.88 97 SER B N 1
ATOM 3045 C CA . SER B 1 97 ? 3.459 -3.375 -15.484 1 87.88 97 SER B CA 1
ATOM 3046 C C . SER B 1 97 ? 3.475 -3.094 -13.984 1 87.88 97 SER B C 1
ATOM 3048 O O . SER B 1 97 ? 4.371 -3.549 -13.273 1 87.88 97 SER B O 1
ATOM 3050 N N . ASN B 1 98 ? 2.531 -2.305 -13.57 1 87.81 98 ASN B N 1
ATOM 3051 C CA . ASN B 1 98 ? 2.41 -2.025 -12.148 1 87.81 98 ASN B CA 1
ATOM 3052 C C . ASN B 1 98 ? 1.922 -3.246 -11.375 1 87.81 98 ASN B C 1
ATOM 3054 O O . ASN B 1 98 ? 2.279 -3.434 -10.211 1 87.81 98 ASN B O 1
ATOM 3058 N N . PHE B 1 99 ? 1.133 -4.039 -11.977 1 92 99 PHE B N 1
ATOM 3059 C CA . PHE B 1 99 ? 0.399 -5.137 -11.367 1 92 99 PHE B CA 1
ATOM 3060 C C . PHE B 1 99 ? 1.262 -6.395 -11.297 1 92 99 PHE B C 1
ATOM 3062 O O . PHE B 1 99 ? 1.309 -7.066 -10.266 1 92 99 PHE B O 1
ATOM 3069 N N . LEU B 1 100 ? 1.965 -6.73 -12.305 1 91.06 100 LEU B N 1
ATOM 3070 C CA . LEU B 1 100 ? 2.518 -8.062 -12.547 1 91.06 100 LEU B CA 1
ATOM 3071 C C . LEU B 1 100 ? 3.508 -8.445 -11.453 1 91.06 100 LEU B C 1
ATOM 3073 O O . LEU B 1 100 ? 3.398 -9.523 -10.859 1 91.06 100 LEU B O 1
ATOM 3077 N N . PRO B 1 101 ? 4.441 -7.629 -11.109 1 88.44 101 PRO B N 1
ATOM 3078 C CA . PRO B 1 101 ? 5.398 -8.039 -10.086 1 88.44 101 PRO B CA 1
ATOM 3079 C C . PRO B 1 101 ? 4.738 -8.32 -8.734 1 88.44 101 PRO B C 1
ATOM 3081 O O . PRO B 1 101 ? 5.113 -9.266 -8.047 1 88.44 101 PRO B O 1
ATOM 3084 N N . VAL B 1 102 ? 3.793 -7.488 -8.43 1 92.5 102 VAL B N 1
ATOM 3085 C CA . VAL B 1 102 ? 3.109 -7.637 -7.148 1 92.5 102 VAL B CA 1
ATOM 3086 C C . VAL B 1 102 ? 2.236 -8.891 -7.176 1 92.5 102 VAL B C 1
ATOM 3088 O O . VAL B 1 102 ? 2.168 -9.625 -6.188 1 92.5 102 VAL B O 1
ATOM 3091 N N . PHE B 1 103 ? 1.633 -9.133 -8.281 1 94.81 103 PHE B N 1
ATOM 3092 C CA . PHE B 1 103 ? 0.743 -10.281 -8.406 1 94.81 103 PHE B CA 1
ATOM 3093 C C . PHE B 1 103 ? 1.522 -11.586 -8.297 1 94.81 103 PHE B C 1
ATOM 3095 O O . PHE B 1 103 ? 1.062 -12.539 -7.664 1 94.81 103 PHE B O 1
ATOM 3102 N N . ILE B 1 104 ? 2.625 -11.664 -8.867 1 92.94 104 ILE B N 1
ATOM 3103 C CA . ILE B 1 104 ? 3.439 -12.867 -8.852 1 92.94 104 ILE B CA 1
ATOM 3104 C C . ILE B 1 104 ? 3.781 -13.234 -7.406 1 92.94 104 ILE B C 1
ATOM 3106 O O . ILE B 1 104 ? 3.658 -14.398 -7.008 1 92.94 104 ILE B O 1
ATOM 3110 N N . ILE B 1 105 ? 4.164 -12.242 -6.676 1 94.25 105 ILE B N 1
ATOM 3111 C CA . ILE B 1 105 ? 4.473 -12.477 -5.27 1 94.25 105 ILE B CA 1
ATOM 3112 C C . ILE B 1 105 ? 3.205 -12.883 -4.523 1 94.25 105 ILE B C 1
ATOM 3114 O O . ILE B 1 105 ? 3.236 -13.789 -3.682 1 94.25 105 ILE B O 1
ATOM 3118 N N . PHE B 1 106 ? 2.191 -12.242 -4.824 1 97.31 106 PHE B N 1
ATOM 3119 C CA . PHE B 1 106 ? 0.919 -12.5 -4.16 1 97.31 106 PHE B CA 1
ATOM 3120 C C . PHE B 1 106 ? 0.443 -13.922 -4.441 1 97.31 106 PHE B C 1
ATOM 3122 O O . PHE B 1 106 ? 0.188 -14.695 -3.514 1 97.31 106 PHE B O 1
ATOM 3129 N N . GLU B 1 107 ? 0.361 -14.281 -5.672 1 97.25 107 GLU B N 1
ATOM 3130 C CA . GLU B 1 107 ? -0.164 -15.586 -6.066 1 97.25 107 GLU B CA 1
ATOM 3131 C C . GLU B 1 107 ? 0.692 -16.719 -5.508 1 97.25 107 GLU B C 1
ATOM 3133 O O . GLU B 1 107 ? 0.167 -17.688 -4.953 1 97.25 107 GLU B O 1
ATOM 3138 N N . ARG B 1 108 ? 1.917 -16.578 -5.629 1 96.12 108 ARG B N 1
ATOM 3139 C CA . ARG B 1 108 ? 2.818 -17.641 -5.18 1 96.12 108 ARG B CA 1
ATOM 3140 C C . ARG B 1 108 ? 2.77 -17.797 -3.662 1 96.12 108 ARG B C 1
ATOM 3142 O O . ARG B 1 108 ? 2.785 -18.906 -3.145 1 96.12 108 ARG B O 1
ATOM 3149 N N . THR B 1 109 ? 2.773 -16.656 -2.996 1 96.88 109 THR B N 1
ATOM 3150 C CA . THR B 1 109 ? 2.695 -16.719 -1.54 1 96.88 109 THR B CA 1
ATOM 3151 C C . THR B 1 109 ? 1.344 -17.281 -1.096 1 96.88 109 THR B C 1
ATOM 3153 O O . THR B 1 109 ? 1.264 -18.031 -0.123 1 96.88 109 THR B O 1
ATOM 3156 N N . PHE B 1 110 ? 0.315 -16.859 -1.796 1 97.69 110 PHE B N 1
ATOM 3157 C CA . PHE B 1 110 ? -1.022 -17.359 -1.519 1 97.69 110 PHE B CA 1
ATOM 3158 C C . PHE B 1 110 ? -1.076 -18.875 -1.709 1 97.69 110 PHE B C 1
ATOM 3160 O O . PHE B 1 110 ? -1.53 -19.609 -0.823 1 97.69 110 PHE B O 1
ATOM 3167 N N . MET B 1 111 ? -0.55 -19.375 -2.797 1 96.56 111 MET B N 1
ATOM 3168 C CA . MET B 1 111 ? -0.539 -20.812 -3.068 1 96.56 111 MET B CA 1
ATOM 3169 C C . MET B 1 111 ? 0.322 -21.547 -2.051 1 96.56 111 MET B C 1
ATOM 3171 O O . MET B 1 111 ? -0.026 -22.641 -1.62 1 96.56 111 MET B O 1
ATOM 3175 N N . THR B 1 112 ? 1.379 -20.922 -1.736 1 97.06 112 THR B N 1
ATOM 3176 C CA . THR B 1 112 ? 2.26 -21.531 -0.752 1 97.06 112 THR B CA 1
ATOM 3177 C C . THR B 1 112 ? 1.568 -21.641 0.604 1 97.06 112 THR B C 1
ATOM 3179 O O . THR B 1 112 ? 1.712 -22.641 1.307 1 97.06 112 THR B O 1
ATOM 3182 N N . SER B 1 113 ? 0.886 -20.578 0.959 1 96.12 113 SER B N 1
ATOM 3183 C CA . SER B 1 113 ? 0.203 -20.578 2.248 1 96.12 113 SER B CA 1
ATOM 3184 C C . SER B 1 113 ? -0.885 -21.641 2.299 1 96.12 113 SER B C 1
ATOM 3186 O O . SER B 1 113 ? -1.221 -22.141 3.375 1 96.12 113 SER B O 1
ATOM 3188 N N . LYS B 1 114 ? -1.415 -22.016 1.176 1 95.12 114 LYS B N 1
ATOM 3189 C CA . LYS B 1 114 ? -2.508 -22.984 1.097 1 95.12 114 LYS B CA 1
ATOM 3190 C C . LYS B 1 114 ? -1.978 -24.406 0.952 1 95.12 114 LYS B C 1
ATOM 3192 O O . LYS B 1 114 ? -2.547 -25.344 1.508 1 95.12 114 LYS B O 1
ATOM 3197 N N . PHE B 1 115 ? -0.901 -24.578 0.224 1 91.81 115 PHE B N 1
ATOM 3198 C CA . PHE B 1 115 ? -0.551 -25.922 -0.218 1 91.81 115 PHE B CA 1
ATOM 3199 C C . PHE B 1 115 ? 0.919 -26.219 0.054 1 91.81 115 PHE B C 1
ATOM 3201 O O . PHE B 1 115 ? 1.368 -27.359 -0.093 1 91.81 115 PHE B O 1
ATOM 3208 N N . GLY B 1 116 ? 1.634 -25.156 0.432 1 91.44 116 GLY B N 1
ATOM 3209 C CA . GLY B 1 116 ? 3.072 -25.344 0.557 1 91.44 116 GLY B CA 1
ATOM 3210 C C . GLY B 1 116 ? 3.545 -25.375 1.997 1 91.44 116 GLY B C 1
ATOM 3211 O O . GLY B 1 116 ? 2.775 -25.719 2.898 1 91.44 116 GLY B O 1
ATOM 3212 N N . LYS B 1 117 ? 4.863 -25.172 2.047 1 89.88 117 LYS B N 1
ATOM 3213 C CA . LYS B 1 117 ? 5.527 -25.125 3.348 1 89.88 117 LYS B CA 1
ATOM 3214 C C . LYS B 1 117 ? 6.098 -23.734 3.623 1 89.88 117 LYS B C 1
ATOM 3216 O O . LYS B 1 117 ? 6.371 -22.984 2.693 1 89.88 117 LYS B O 1
ATOM 3221 N N . LYS B 1 118 ? 6.215 -23.234 4.852 1 86.12 118 LYS B N 1
ATOM 3222 C CA . LYS B 1 118 ? 6.645 -21.906 5.273 1 86.12 118 LYS B CA 1
ATOM 3223 C C . LYS B 1 118 ? 7.984 -21.547 4.645 1 86.12 118 LYS B C 1
ATOM 3225 O O . LYS B 1 118 ? 8.203 -20.391 4.27 1 86.12 118 LYS B O 1
ATOM 3230 N N . ASN B 1 119 ? 8.938 -22.453 4.359 1 89.81 119 ASN B N 1
ATOM 3231 C CA . ASN B 1 119 ? 10.266 -22.141 3.838 1 89.81 119 ASN B CA 1
ATOM 3232 C C . ASN B 1 119 ? 10.359 -22.438 2.342 1 89.81 119 ASN B C 1
ATOM 3234 O O . ASN B 1 119 ? 11.453 -22.641 1.812 1 89.81 119 ASN B O 1
ATOM 3238 N N . GLN B 1 120 ? 9.211 -22.375 1.761 1 94.06 120 GLN B N 1
ATOM 3239 C CA . GLN B 1 120 ? 9.172 -22.578 0.314 1 94.06 120 GLN B CA 1
ATOM 3240 C C . GLN B 1 120 ? 8.328 -21.5 -0.362 1 94.06 120 GLN B C 1
ATOM 3242 O O . GLN B 1 120 ? 7.484 -20.859 0.281 1 94.06 120 GLN B O 1
ATOM 3247 N N . LEU B 1 121 ? 8.664 -21.188 -1.505 1 96 121 LEU B N 1
ATOM 3248 C CA . LEU B 1 121 ? 7.812 -20.422 -2.402 1 96 121 LEU B CA 1
ATOM 3249 C C . LEU B 1 121 ? 7.371 -21.25 -3.596 1 96 121 LEU B C 1
ATOM 3251 O O . LEU B 1 121 ? 8.18 -21.562 -4.473 1 96 121 LEU B O 1
ATOM 3255 N N . LEU B 1 122 ? 6.145 -21.578 -3.604 1 95.88 122 LEU B N 1
ATOM 3256 C CA . LEU B 1 122 ? 5.605 -22.391 -4.691 1 95.88 122 LEU B CA 1
ATOM 3257 C C . LEU B 1 122 ? 5.5 -21.578 -5.973 1 95.88 122 LEU B C 1
ATOM 3259 O O . LEU B 1 122 ? 5.098 -20.406 -5.941 1 95.88 122 LEU B O 1
ATOM 3263 N N . LEU B 1 123 ? 5.879 -22.188 -7.023 1 94.56 123 LEU B N 1
ATOM 3264 C CA . LEU B 1 123 ? 5.789 -21.562 -8.344 1 94.56 123 LEU B CA 1
ATOM 3265 C C . LEU B 1 123 ? 4.605 -22.125 -9.125 1 94.56 123 LEU B C 1
ATOM 3267 O O . LEU B 1 123 ? 4.008 -23.125 -8.727 1 94.56 123 LEU B O 1
ATOM 3271 N N . SER B 1 124 ? 4.32 -21.484 -10.211 1 89.62 124 SER B N 1
ATOM 3272 C CA . SER B 1 124 ? 3.154 -21.859 -11 1 89.62 124 SER B CA 1
ATOM 3273 C C . SER B 1 124 ? 3.34 -23.219 -11.648 1 89.62 124 SER B C 1
ATOM 3275 O O . SER B 1 124 ? 2.363 -23.906 -11.961 1 89.62 124 SER B O 1
ATOM 3277 N N . SER B 1 125 ? 4.531 -23.641 -11.828 1 89.5 125 SER B N 1
ATOM 3278 C CA . SER B 1 125 ? 4.84 -24.938 -12.43 1 89.5 125 SER B CA 1
ATOM 3279 C C . SER B 1 125 ? 4.637 -26.078 -11.43 1 89.5 125 SER B C 1
ATOM 3281 O O . SER B 1 125 ? 4.594 -27.25 -11.812 1 89.5 125 SER B O 1
ATOM 3283 N N . GLY B 1 126 ? 4.457 -25.719 -10.156 1 90.25 126 GLY B N 1
ATOM 3284 C CA . GLY B 1 126 ? 4.457 -26.703 -9.086 1 90.25 126 GLY B CA 1
ATOM 3285 C C . GLY B 1 126 ? 5.805 -26.859 -8.406 1 90.25 126 GLY B C 1
ATOM 3286 O O . GLY B 1 126 ? 5.895 -27.422 -7.316 1 90.25 126 GLY B O 1
ATOM 3287 N N . ASP B 1 127 ? 6.801 -26.422 -9.086 1 93.94 127 ASP B N 1
ATOM 3288 C CA . ASP B 1 127 ? 8.125 -26.375 -8.469 1 93.94 127 ASP B CA 1
ATOM 3289 C C . ASP B 1 127 ? 8.156 -25.328 -7.348 1 93.94 127 ASP B C 1
ATOM 3291 O O . ASP B 1 127 ? 7.16 -24.656 -7.086 1 93.94 127 ASP B O 1
ATOM 3295 N N . PHE B 1 128 ? 9.312 -25.281 -6.625 1 95 128 PHE B N 1
ATOM 3296 C CA . PHE B 1 128 ? 9.367 -24.344 -5.508 1 95 128 PHE B CA 1
ATOM 3297 C C . PHE B 1 128 ? 10.773 -23.797 -5.336 1 95 128 PHE B C 1
ATOM 3299 O O . PHE B 1 128 ? 11.727 -24.281 -5.945 1 95 128 PHE B O 1
ATOM 3306 N N . VAL B 1 129 ? 10.828 -22.688 -4.688 1 95.62 129 VAL B N 1
ATOM 3307 C CA . VAL B 1 129 ? 12.078 -22.078 -4.242 1 95.62 129 VAL B CA 1
ATOM 3308 C C . VAL B 1 129 ? 12.25 -22.297 -2.74 1 95.62 129 VAL B C 1
ATOM 3310 O O . VAL B 1 129 ? 11.312 -22.078 -1.968 1 95.62 129 VAL B O 1
ATOM 3313 N N . GLU B 1 130 ? 13.445 -22.766 -2.346 1 94.81 130 GLU B N 1
ATOM 3314 C CA . GLU B 1 130 ? 13.758 -22.859 -0.923 1 94.81 130 GLU B CA 1
ATOM 3315 C C . GLU B 1 130 ? 14.289 -21.531 -0.384 1 94.81 130 GLU B C 1
ATOM 3317 O O . GLU B 1 130 ? 15.453 -21.188 -0.607 1 94.81 130 GLU B O 1
ATOM 3322 N N . ILE B 1 131 ? 13.516 -20.906 0.455 1 92.06 131 ILE B N 1
ATOM 3323 C CA . ILE B 1 131 ? 13.805 -19.547 0.904 1 92.06 131 ILE B CA 1
ATOM 3324 C C . ILE B 1 131 ? 14.914 -19.562 1.948 1 92.06 131 ILE B C 1
ATOM 3326 O O . ILE B 1 131 ? 15.656 -18.594 2.096 1 92.06 131 ILE B O 1
ATOM 3330 N N . ASP B 1 132 ? 15.086 -20.672 2.613 1 89.25 132 ASP B N 1
ATOM 3331 C CA . ASP B 1 132 ? 16.125 -20.812 3.635 1 89.25 132 ASP B CA 1
ATOM 3332 C C . ASP B 1 132 ? 17.469 -21.172 3.01 1 89.25 132 ASP B C 1
ATOM 3334 O O . ASP B 1 132 ? 18.484 -21.203 3.699 1 89.25 132 ASP B O 1
ATOM 3338 N N . LYS B 1 133 ? 17.547 -21.422 1.703 1 92.75 133 LYS B N 1
ATOM 3339 C CA . LYS B 1 133 ? 18.766 -21.781 0.99 1 92.75 133 LYS B CA 1
ATOM 3340 C C . LYS B 1 133 ? 19.031 -20.828 -0.171 1 92.75 133 LYS B C 1
ATOM 3342 O O . LYS B 1 133 ? 19.234 -21.266 -1.306 1 92.75 133 LYS B O 1
ATOM 3347 N N . LEU B 1 134 ? 19.016 -19.625 0.086 1 91.94 134 LEU B N 1
ATOM 3348 C CA . LEU B 1 134 ? 19.109 -18.594 -0.943 1 91.94 134 LEU B CA 1
ATOM 3349 C C . LEU B 1 134 ? 20.469 -18.641 -1.634 1 91.94 134 LEU B C 1
ATOM 3351 O O . LEU B 1 134 ? 20.578 -18.328 -2.824 1 91.94 134 LEU B O 1
ATOM 3355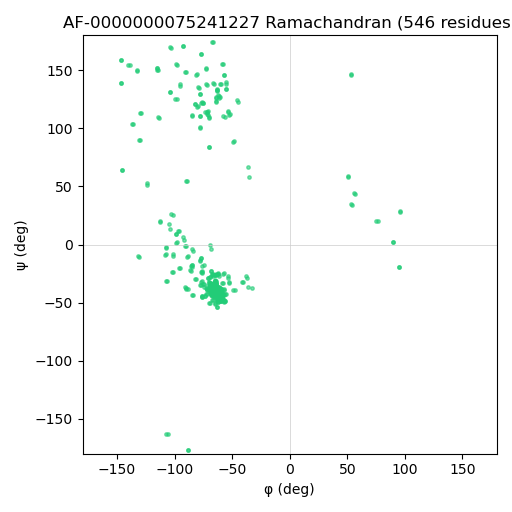 N N . GLU B 1 135 ? 21.484 -19 -0.852 1 91.56 135 GLU B N 1
ATOM 3356 C CA . GLU B 1 135 ? 22.812 -19.109 -1.474 1 91.56 135 GLU B CA 1
ATOM 3357 C C . GLU B 1 135 ? 22.781 -20.094 -2.643 1 91.56 135 GLU B C 1
ATOM 3359 O O . GLU B 1 135 ? 23.297 -19.781 -3.727 1 91.56 135 GLU B O 1
ATOM 3364 N N . LYS B 1 136 ? 22.234 -21.188 -2.35 1 91.5 136 LYS B N 1
ATOM 3365 C CA . LYS B 1 136 ? 22.125 -22.203 -3.4 1 91.5 136 LYS B CA 1
ATOM 3366 C C . LYS B 1 136 ? 21.219 -21.703 -4.531 1 91.5 136 LYS B C 1
ATOM 3368 O O . LYS B 1 136 ? 21.484 -21.969 -5.703 1 91.5 136 LYS B O 1
ATOM 3373 N N . PHE B 1 137 ? 20.172 -21.016 -4.223 1 93.38 137 PHE B N 1
ATOM 3374 C CA . PHE B 1 137 ? 19.188 -20.5 -5.172 1 93.38 137 PHE B CA 1
ATOM 3375 C C . PHE B 1 137 ? 19.844 -19.562 -6.176 1 93.38 137 PHE B C 1
ATOM 3377 O O . PHE B 1 137 ? 19.562 -19.625 -7.375 1 93.38 137 PHE B O 1
ATOM 3384 N N . PHE B 1 138 ? 20.766 -18.797 -5.688 1 89.81 138 PHE B N 1
ATOM 3385 C CA . PHE B 1 138 ? 21.344 -17.75 -6.527 1 89.81 138 PHE B CA 1
ATOM 3386 C C . PHE B 1 138 ? 22.625 -18.219 -7.191 1 89.81 138 PHE B C 1
ATOM 3388 O O . PHE B 1 138 ? 23.094 -17.609 -8.148 1 89.81 138 PHE B O 1
ATOM 3395 N N . THR B 1 139 ? 23.203 -19.219 -6.633 1 87.5 139 THR B N 1
ATOM 3396 C CA . THR B 1 139 ? 24.5 -19.641 -7.141 1 87.5 139 THR B CA 1
ATOM 3397 C C . THR B 1 139 ? 24.375 -20.141 -8.578 1 87.5 139 THR B C 1
ATOM 3399 O O . THR B 1 139 ? 23.547 -21 -8.883 1 87.5 139 THR B O 1
ATOM 3402 N N . ASP B 1 140 ? 25.125 -19.516 -9.383 1 82.12 140 ASP B N 1
ATOM 3403 C CA . ASP B 1 140 ? 25.312 -19.938 -10.773 1 82.12 140 ASP B CA 1
ATOM 3404 C C . ASP B 1 140 ? 26.781 -19.859 -11.18 1 82.12 140 ASP B C 1
ATOM 3406 O O . ASP B 1 140 ? 27.266 -18.797 -11.586 1 82.12 140 ASP B O 1
ATOM 3410 N N . GLU B 1 141 ? 27.328 -20.906 -11.219 1 77.81 141 GLU B N 1
ATOM 3411 C CA . GLU B 1 141 ? 28.766 -20.953 -11.5 1 77.81 141 GLU B CA 1
ATOM 3412 C C . GLU B 1 141 ? 29.062 -20.547 -12.945 1 77.81 141 GLU B C 1
ATOM 3414 O O . GLU B 1 141 ? 30.078 -19.906 -13.219 1 77.81 141 GLU B O 1
ATOM 3419 N N . GLU B 1 142 ? 28.234 -20.906 -13.758 1 74.69 142 GLU B N 1
ATOM 3420 C CA . GLU B 1 142 ? 28.453 -20.609 -15.172 1 74.69 142 GLU B CA 1
ATOM 3421 C C . GLU B 1 142 ? 28.375 -19.109 -15.445 1 74.69 142 GLU B C 1
ATOM 3423 O O . GLU B 1 142 ? 29.078 -18.609 -16.312 1 74.69 142 GLU B O 1
ATOM 3428 N N . LYS B 1 143 ? 27.703 -18.484 -14.688 1 74.62 143 LYS B N 1
ATOM 3429 C CA . LYS B 1 143 ? 27.5 -17.062 -14.93 1 74.62 143 LYS B CA 1
ATOM 3430 C C . LYS B 1 143 ? 28.281 -16.203 -13.938 1 74.62 143 LYS B C 1
ATOM 3432 O O . LYS B 1 143 ? 28.219 -14.977 -13.984 1 74.62 143 LYS B O 1
ATOM 3437 N N . GLY B 1 144 ? 28.953 -16.922 -13.039 1 72.75 144 GLY B N 1
ATOM 3438 C CA . GLY B 1 144 ? 29.797 -16.203 -12.109 1 72.75 144 GLY B CA 1
ATOM 3439 C C . GLY B 1 144 ? 29.031 -15.484 -11.016 1 72.75 144 GLY B C 1
ATOM 3440 O O . GLY B 1 144 ? 29.5 -14.492 -10.461 1 72.75 144 GLY B O 1
ATOM 3441 N N . ILE B 1 145 ? 27.844 -15.898 -10.797 1 74.31 145 ILE B N 1
ATOM 3442 C CA . ILE B 1 145 ? 27.047 -15.266 -9.75 1 74.31 145 ILE B CA 1
ATOM 3443 C C . ILE B 1 145 ? 27.406 -15.859 -8.398 1 74.31 145 ILE B C 1
ATOM 3445 O O . ILE B 1 145 ? 27.312 -17.078 -8.195 1 74.31 145 ILE B O 1
ATOM 3449 N N . CYS B 1 146 ? 27.859 -14.969 -7.527 1 80.69 146 CYS B N 1
ATOM 3450 C CA . CYS B 1 146 ? 28.156 -15.375 -6.156 1 80.69 146 CYS B CA 1
ATOM 3451 C C . CYS B 1 146 ? 26.891 -15.508 -5.336 1 80.69 146 CYS B C 1
ATOM 3453 O O . CYS B 1 146 ? 26.297 -14.5 -4.93 1 80.69 146 CYS B O 1
ATOM 3455 N N . GLY B 1 147 ? 26.547 -16.703 -4.984 1 86.12 147 GLY B N 1
ATOM 3456 C CA . GLY B 1 147 ? 25.328 -16.984 -4.262 1 86.12 147 GLY B CA 1
ATOM 3457 C C . GLY B 1 147 ? 2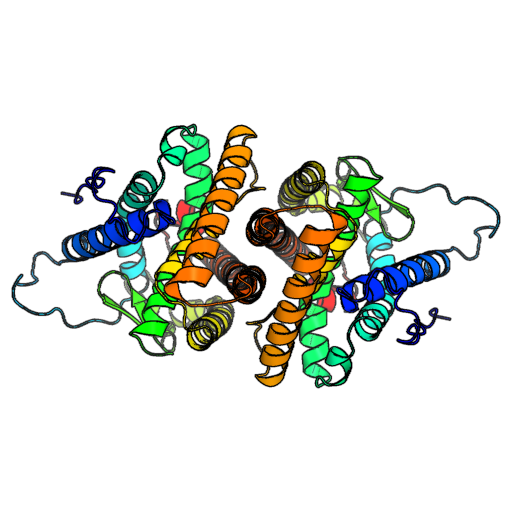5.281 -16.344 -2.885 1 86.12 147 GLY B C 1
ATOM 3458 O O . GLY B 1 147 ? 24.25 -15.844 -2.459 1 86.12 147 GLY B O 1
ATOM 3459 N N . LYS B 1 148 ? 26.406 -16.312 -2.281 1 87.56 148 LYS B N 1
ATOM 3460 C CA . LYS B 1 148 ? 26.484 -15.797 -0.917 1 87.56 148 LYS B CA 1
ATOM 3461 C C . LYS B 1 148 ? 26.203 -14.297 -0.878 1 87.56 148 LYS B C 1
ATOM 3463 O O . LYS B 1 148 ? 25.422 -13.836 -0.038 1 87.56 148 LYS B O 1
ATOM 3468 N N . GLN B 1 149 ? 26.781 -13.617 -1.772 1 84.56 149 GLN B N 1
ATOM 3469 C CA . GLN B 1 149 ? 26.609 -12.164 -1.822 1 84.56 149 GLN B CA 1
ATOM 3470 C C . GLN B 1 149 ? 25.156 -11.805 -2.17 1 84.56 149 GLN B C 1
ATOM 3472 O O . GLN B 1 149 ? 24.594 -10.875 -1.585 1 84.56 149 GLN B O 1
ATOM 3477 N N . MET B 1 150 ? 24.625 -12.531 -3.088 1 86.88 150 MET B N 1
ATOM 3478 C CA . MET B 1 150 ? 23.234 -12.273 -3.473 1 86.88 150 MET B CA 1
ATOM 3479 C C . MET B 1 150 ? 22.297 -12.602 -2.324 1 86.88 150 MET B C 1
ATOM 3481 O O . MET B 1 150 ? 21.344 -11.852 -2.072 1 86.88 150 MET B O 1
ATOM 3485 N N . ALA B 1 151 ? 22.594 -13.633 -1.682 1 90.44 151 ALA B N 1
ATOM 3486 C CA . ALA B 1 151 ? 21.766 -14.031 -0.55 1 90.44 151 ALA B CA 1
ATOM 3487 C C . ALA B 1 151 ? 21.766 -12.953 0.531 1 90.44 151 ALA B C 1
ATOM 3489 O O . ALA B 1 151 ? 20.719 -12.68 1.14 1 90.44 151 ALA B O 1
ATOM 3490 N N . GLU B 1 152 ? 22.844 -12.375 0.728 1 88.06 152 GLU B N 1
ATOM 3491 C CA . GLU B 1 152 ? 22.969 -11.312 1.721 1 88.06 152 GLU B CA 1
ATOM 3492 C C . GLU B 1 152 ? 22.188 -10.07 1.29 1 88.06 152 GLU B C 1
ATOM 3494 O O . GLU B 1 152 ? 21.531 -9.422 2.111 1 88.06 152 GLU B O 1
ATOM 3499 N N . LEU B 1 153 ? 22.234 -9.812 0.014 1 85.62 153 LEU B N 1
ATOM 3500 C CA . LEU B 1 153 ? 21.547 -8.648 -0.539 1 85.62 153 LEU B CA 1
ATOM 3501 C C . LEU B 1 153 ? 20.031 -8.789 -0.386 1 85.62 153 LEU B C 1
ATOM 3503 O O . LEU B 1 153 ? 19.328 -7.809 -0.127 1 85.62 153 LEU B O 1
ATOM 3507 N N . PHE B 1 154 ? 19.531 -9.984 -0.455 1 90.25 154 PHE B N 1
ATOM 3508 C CA . PHE B 1 154 ? 18.094 -10.203 -0.511 1 90.25 154 PHE B CA 1
ATOM 3509 C C . PHE B 1 154 ? 17.547 -10.562 0.865 1 90.25 154 PHE B C 1
ATOM 3511 O O . PHE B 1 154 ? 16.359 -10.898 1.002 1 90.25 154 PHE B O 1
ATOM 3518 N N . GLN B 1 155 ? 18.328 -10.453 1.907 1 89.69 155 GLN B N 1
ATOM 3519 C CA . GLN B 1 155 ? 17.922 -10.844 3.254 1 89.69 155 GLN B CA 1
ATOM 3520 C C . GLN B 1 155 ? 16.734 -10.023 3.723 1 89.69 155 GLN B C 1
ATOM 3522 O O . GLN B 1 155 ? 15.82 -10.555 4.367 1 89.69 155 GLN B O 1
ATOM 3527 N N . SER B 1 156 ? 16.766 -8.781 3.43 1 86 156 SER B N 1
ATOM 3528 C CA . SER B 1 156 ? 15.648 -7.926 3.836 1 86 156 SER B CA 1
ATOM 3529 C C . SER B 1 156 ? 14.359 -8.32 3.123 1 86 156 SER B C 1
ATOM 3531 O O . SER B 1 156 ? 13.281 -8.305 3.723 1 86 156 SER B O 1
ATOM 3533 N N . SER B 1 157 ? 14.477 -8.633 1.888 1 88.69 157 SER B N 1
ATOM 3534 C CA . SER B 1 157 ? 13.32 -9.086 1.124 1 88.69 157 SER B CA 1
ATOM 3535 C C . SER B 1 157 ? 12.758 -10.383 1.695 1 88.69 157 SER B C 1
ATOM 3537 O O . SER B 1 157 ? 11.539 -10.578 1.732 1 88.69 157 SER B O 1
ATOM 3539 N N . VAL B 1 158 ? 13.609 -11.211 2.152 1 91.38 158 VAL B N 1
ATOM 3540 C CA . VAL B 1 158 ? 13.188 -12.484 2.725 1 91.38 158 VAL B CA 1
ATOM 3541 C C . VAL B 1 158 ? 12.422 -12.242 4.023 1 91.38 158 VAL B C 1
ATOM 3543 O O . VAL B 1 158 ? 11.398 -12.883 4.277 1 91.38 158 VAL B O 1
ATOM 3546 N N . LYS B 1 159 ? 12.906 -11.359 4.789 1 90.69 159 LYS B N 1
ATOM 3547 C CA . LYS B 1 159 ? 12.219 -11.031 6.031 1 90.69 159 LYS B CA 1
ATOM 3548 C C . LYS B 1 159 ? 10.812 -10.5 5.754 1 90.69 159 LYS B C 1
ATOM 3550 O O . LYS B 1 159 ? 9.859 -10.852 6.453 1 90.69 159 LYS B O 1
ATOM 3555 N N . LEU B 1 160 ? 10.719 -9.672 4.785 1 91.25 160 LEU B N 1
ATOM 3556 C CA . LEU B 1 160 ? 9.422 -9.125 4.41 1 91.25 160 LEU B CA 1
ATOM 3557 C C . LEU B 1 160 ? 8.516 -10.211 3.85 1 91.25 160 LEU B C 1
ATOM 3559 O O . LEU B 1 160 ? 7.309 -10.211 4.109 1 91.25 160 LEU B O 1
ATOM 3563 N N . TYR B 1 161 ? 9.125 -11.086 3.123 1 92.25 161 TYR B N 1
ATOM 3564 C CA . TYR B 1 161 ? 8.352 -12.211 2.605 1 92.25 161 TYR B CA 1
ATOM 3565 C C . TYR B 1 161 ? 7.773 -13.047 3.742 1 92.25 161 TYR B C 1
ATOM 3567 O O . TYR B 1 161 ? 6.621 -13.484 3.68 1 92.25 161 TYR B O 1
ATOM 3575 N N . ASP B 1 162 ? 8.57 -13.289 4.703 1 93.56 162 ASP B N 1
ATOM 3576 C CA . ASP B 1 162 ? 8.117 -14.07 5.852 1 93.56 162 ASP B CA 1
ATOM 3577 C C . ASP B 1 162 ? 6.902 -13.422 6.508 1 93.56 162 ASP B C 1
ATOM 3579 O O . ASP B 1 162 ? 5.977 -14.117 6.93 1 93.56 162 ASP B O 1
ATOM 3583 N N . THR B 1 163 ? 6.938 -12.156 6.559 1 92.81 163 THR B N 1
ATOM 3584 C CA . THR B 1 163 ? 5.809 -11.43 7.133 1 92.81 163 THR B CA 1
ATOM 3585 C C . THR B 1 163 ? 4.562 -11.609 6.266 1 92.81 163 THR B C 1
ATOM 3587 O O . THR B 1 163 ? 3.459 -11.789 6.785 1 92.81 163 THR B O 1
ATOM 3590 N N . LEU B 1 164 ? 4.762 -11.516 5.012 1 95 164 LEU B N 1
ATOM 3591 C CA . LEU B 1 164 ? 3.65 -11.695 4.086 1 95 164 LEU B CA 1
ATOM 3592 C C . LEU B 1 164 ? 3.082 -13.102 4.176 1 95 164 LEU B C 1
ATOM 3594 O O . LEU B 1 164 ? 1.862 -13.289 4.219 1 95 164 LEU B O 1
ATOM 3598 N N . TYR B 1 165 ? 3.965 -14.086 4.215 1 95.69 165 TYR B N 1
ATOM 3599 C CA . TYR B 1 165 ? 3.537 -15.469 4.336 1 95.69 165 TYR B CA 1
ATOM 3600 C C . TYR B 1 165 ? 2.711 -15.68 5.598 1 95.69 165 TYR B C 1
ATOM 3602 O O . TYR B 1 165 ? 1.642 -16.297 5.555 1 95.69 165 TYR B O 1
ATOM 3610 N N . ASN B 1 166 ? 3.234 -15.164 6.629 1 93.38 166 ASN B N 1
ATOM 3611 C CA . ASN B 1 166 ? 2.525 -15.312 7.895 1 93.38 166 ASN B CA 1
ATOM 3612 C C . ASN B 1 166 ? 1.162 -14.633 7.859 1 93.38 166 ASN B C 1
ATOM 3614 O O . ASN B 1 166 ? 0.183 -15.156 8.391 1 93.38 166 ASN B O 1
ATOM 3618 N N . LEU B 1 167 ? 1.174 -13.508 7.289 1 93.75 167 LEU B N 1
ATOM 3619 C CA . LEU B 1 167 ? -0.074 -12.766 7.164 1 93.75 167 LEU B CA 1
ATOM 3620 C C . LEU B 1 167 ? -1.101 -13.555 6.359 1 93.75 167 LEU B C 1
ATOM 3622 O O . LEU B 1 167 ? -2.248 -13.703 6.785 1 93.75 167 LEU B O 1
ATOM 3626 N N . LEU B 1 168 ? -0.699 -14.086 5.223 1 95.31 168 LEU B N 1
ATOM 3627 C CA . LEU B 1 168 ? -1.612 -14.812 4.352 1 95.31 168 LEU B CA 1
ATOM 3628 C C . LEU B 1 168 ? -2.025 -16.141 4.988 1 95.31 168 LEU B C 1
ATOM 3630 O O . LEU B 1 168 ? -3.166 -16.578 4.828 1 95.31 168 LEU B O 1
ATOM 3634 N N . SER B 1 169 ? -1.113 -16.719 5.695 1 93.94 169 SER B N 1
ATOM 3635 C CA . SER B 1 169 ? -1.423 -17.953 6.383 1 93.94 169 SER B CA 1
ATOM 3636 C C . SER B 1 169 ? -2.443 -17.734 7.492 1 93.94 169 SER B C 1
ATOM 3638 O O . SER B 1 169 ? -3.318 -18.578 7.715 1 93.94 169 SER B O 1
ATOM 3640 N N . THR B 1 170 ? -2.354 -16.656 8.141 1 90.69 170 THR B N 1
ATOM 3641 C CA . THR B 1 170 ? -3.246 -16.344 9.25 1 90.69 170 THR B CA 1
ATOM 3642 C C . THR B 1 170 ? -4.625 -15.93 8.742 1 90.69 170 THR B C 1
ATOM 3644 O O . THR B 1 170 ? -5.645 -16.359 9.297 1 90.69 170 THR B O 1
ATOM 3647 N N . GLU B 1 171 ? -4.633 -15.102 7.75 1 91.25 171 GLU B N 1
ATOM 3648 C CA . GLU B 1 171 ? -5.898 -14.617 7.211 1 91.25 171 GLU B CA 1
ATOM 3649 C C . GLU B 1 171 ? -6.656 -15.734 6.488 1 91.25 171 GLU B C 1
ATOM 3651 O O . GLU B 1 171 ? -7.883 -15.688 6.383 1 91.25 171 GLU B O 1
ATOM 3656 N N . ASN B 1 172 ? -5.922 -16.688 5.957 1 92.19 172 ASN B N 1
ATOM 3657 C CA . ASN B 1 172 ? -6.496 -17.844 5.289 1 92.19 172 ASN B CA 1
ATOM 3658 C C . ASN B 1 172 ? -7.535 -17.438 4.25 1 92.19 172 ASN B C 1
ATOM 3660 O O . ASN B 1 172 ? -8.68 -17.891 4.297 1 92.19 172 ASN B O 1
ATOM 3664 N N . LEU B 1 173 ? -7.113 -16.625 3.268 1 95.62 173 LEU B N 1
ATOM 3665 C CA . LEU B 1 173 ? -7.973 -16.156 2.186 1 95.62 173 LEU B CA 1
ATOM 3666 C C . LEU B 1 173 ? -8.523 -17.328 1.376 1 95.62 173 LEU B C 1
ATOM 3668 O O . LEU B 1 173 ? -7.809 -18.297 1.126 1 95.62 173 LEU B O 1
ATOM 3672 N N . ASP B 1 174 ? -9.789 -17.25 1.028 1 95.81 174 ASP B N 1
ATOM 3673 C CA . ASP B 1 174 ? -10.273 -18.172 0.005 1 95.81 174 ASP B CA 1
ATOM 3674 C C . ASP B 1 174 ? -10.078 -17.594 -1.394 1 95.81 174 ASP B C 1
ATOM 3676 O O . ASP B 1 174 ? -9.492 -16.516 -1.55 1 95.81 174 ASP B O 1
ATOM 3680 N N . LEU B 1 175 ? -10.516 -18.281 -2.385 1 96.62 175 LEU B N 1
ATOM 3681 C CA . LEU B 1 175 ? -10.219 -17.938 -3.77 1 96.62 175 LEU B CA 1
ATOM 3682 C C . LEU B 1 175 ? -10.906 -16.625 -4.16 1 96.62 175 LEU B C 1
ATOM 3684 O O . LEU B 1 175 ? -10.328 -15.812 -4.883 1 96.62 175 LEU B O 1
ATOM 3688 N N . PHE B 1 176 ? -12.148 -16.438 -3.744 1 96.62 176 PHE B N 1
ATOM 3689 C CA . PHE B 1 176 ? -12.875 -15.227 -4.121 1 96.62 176 PHE B CA 1
ATOM 3690 C C . PHE B 1 176 ? -12.281 -14 -3.438 1 96.62 176 PHE B C 1
ATOM 3692 O O . PHE B 1 176 ? -12.273 -12.906 -4.008 1 96.62 176 PHE B O 1
ATOM 3699 N N . GLU B 1 177 ? -11.812 -14.18 -2.217 1 96.81 177 GLU B N 1
ATOM 3700 C CA . GLU B 1 177 ? -11.102 -13.109 -1.537 1 96.81 177 GLU B CA 1
ATOM 3701 C C . GLU B 1 177 ? -9.773 -12.797 -2.23 1 96.81 177 GLU B C 1
ATOM 3703 O O . GLU B 1 177 ? -9.406 -11.633 -2.391 1 96.81 177 GLU B O 1
ATOM 3708 N N . PHE B 1 178 ? -9.086 -13.859 -2.611 1 97.81 178 PHE B N 1
ATOM 3709 C CA . PHE B 1 178 ? -7.859 -13.711 -3.387 1 97.81 178 PHE B CA 1
ATOM 3710 C C . PHE B 1 178 ? -8.125 -12.938 -4.672 1 97.81 178 PHE B C 1
ATOM 3712 O O . PHE B 1 178 ? -7.383 -12.008 -5.008 1 97.81 178 PHE B O 1
ATOM 3719 N N . PHE B 1 179 ? -9.203 -13.227 -5.371 1 97.81 179 PHE B N 1
ATOM 3720 C CA . PHE B 1 179 ? -9.539 -12.547 -6.617 1 97.81 179 PHE B CA 1
ATOM 3721 C C . PHE B 1 179 ? -9.914 -11.094 -6.355 1 97.81 179 PHE B C 1
ATOM 3723 O O . PHE B 1 179 ? -9.562 -10.203 -7.133 1 97.81 179 PHE B O 1
ATOM 3730 N N . THR B 1 180 ? -10.633 -10.852 -5.293 1 97.25 180 THR B N 1
ATOM 3731 C CA . THR B 1 180 ? -11.016 -9.484 -4.949 1 97.25 180 THR B CA 1
ATOM 3732 C C . THR B 1 180 ? -9.781 -8.609 -4.754 1 97.25 180 THR B C 1
ATOM 3734 O O . THR B 1 180 ? -9.703 -7.512 -5.309 1 97.25 180 THR B O 1
ATOM 3737 N N . LEU B 1 181 ? -8.844 -9.109 -4.008 1 96.81 181 LEU B N 1
ATOM 3738 C CA . LEU B 1 181 ? -7.613 -8.359 -3.773 1 96.81 181 LEU B CA 1
ATOM 3739 C C . LEU B 1 181 ? -6.82 -8.203 -5.066 1 96.81 181 LEU B C 1
ATOM 3741 O O . LEU B 1 181 ? -6.172 -7.172 -5.281 1 96.81 181 LEU B O 1
ATOM 3745 N N . THR B 1 182 ? -6.875 -9.188 -5.91 1 97.06 182 THR B N 1
ATOM 3746 C CA . THR B 1 182 ? -6.211 -9.133 -7.207 1 97.06 182 THR B CA 1
ATOM 3747 C C . THR B 1 182 ? -6.773 -7.996 -8.055 1 97.06 182 THR B C 1
ATOM 3749 O O . THR B 1 182 ? -6.02 -7.266 -8.703 1 97.06 182 THR B O 1
ATOM 3752 N N . VAL B 1 183 ? -8.055 -7.848 -8.023 1 96.25 183 VAL B N 1
ATOM 3753 C CA . VAL B 1 183 ? -8.695 -6.785 -8.789 1 96.25 183 VAL B CA 1
ATOM 3754 C C . VAL B 1 183 ? -8.289 -5.426 -8.227 1 96.25 183 VAL B C 1
ATOM 3756 O O . VAL B 1 183 ? -8.008 -4.492 -8.984 1 96.25 183 VAL B O 1
ATOM 3759 N N . LEU B 1 184 ? -8.234 -5.367 -6.918 1 94.81 184 LEU B N 1
ATOM 3760 C CA . LEU B 1 184 ? -7.832 -4.113 -6.293 1 94.81 184 LEU B CA 1
ATOM 3761 C C . LEU B 1 184 ? -6.391 -3.764 -6.648 1 94.81 184 LEU B C 1
ATOM 3763 O O . LEU B 1 184 ? -6.051 -2.586 -6.785 1 94.81 184 LEU B O 1
ATOM 3767 N N . LEU B 1 185 ? -5.57 -4.75 -6.82 1 94.19 185 LEU B N 1
ATOM 3768 C CA . LEU B 1 185 ? -4.18 -4.551 -7.203 1 94.19 185 LEU B CA 1
ATOM 3769 C C . LEU B 1 185 ? -4.074 -4.141 -8.672 1 94.19 185 LEU B C 1
ATOM 3771 O O . LEU B 1 185 ? -3.283 -3.258 -9.016 1 94.19 185 LEU B O 1
ATOM 3775 N N . LEU B 1 186 ? -4.797 -4.805 -9.469 1 94.62 186 LEU B N 1
ATOM 3776 C CA . LEU B 1 186 ? -4.715 -4.582 -10.914 1 94.62 186 LEU B CA 1
ATOM 3777 C C . LEU B 1 186 ? -5.184 -3.178 -11.273 1 94.62 186 LEU B C 1
ATOM 3779 O O . LEU B 1 186 ? -4.512 -2.465 -12.016 1 94.62 186 LEU B O 1
ATOM 3783 N N . TRP B 1 187 ? -6.348 -2.898 -10.75 1 94.12 187 TRP B N 1
ATOM 3784 C CA . TRP B 1 187 ? -6.98 -1.635 -11.109 1 94.12 187 TRP B CA 1
ATOM 3785 C C . TRP B 1 187 ? -6.559 -0.523 -10.156 1 94.12 187 TRP B C 1
ATOM 3787 O O . TRP B 1 187 ? -7.406 0.166 -9.578 1 94.12 187 TRP B O 1
ATOM 3797 N N . ASP B 1 188 ? -5.289 -0.396 -10.086 1 89.75 188 ASP B N 1
ATOM 3798 C CA . ASP B 1 188 ? -4.707 0.655 -9.258 1 89.75 188 ASP B CA 1
ATOM 3799 C C . ASP B 1 188 ? -4.902 2.029 -9.898 1 89.75 188 ASP B C 1
ATOM 3801 O O . ASP B 1 188 ? -5.113 2.133 -11.109 1 89.75 188 ASP B O 1
ATOM 3805 N N . HIS B 1 189 ? -4.984 3.027 -9.109 1 84.75 189 HIS B N 1
ATOM 3806 C CA . HIS B 1 189 ? -5.047 4.375 -9.664 1 84.75 189 HIS B CA 1
ATOM 3807 C C . HIS B 1 189 ? -4.18 5.34 -8.859 1 84.75 189 HIS B C 1
ATOM 3809 O O . HIS B 1 189 ? -3.791 5.035 -7.727 1 84.75 189 HIS B O 1
ATOM 3815 N N . GLY B 1 190 ? -3.787 6.316 -9.531 1 84.38 190 GLY B N 1
ATOM 3816 C CA . GLY B 1 190 ? -2.771 7.223 -9.023 1 84.38 190 GLY B CA 1
ATOM 3817 C C . GLY B 1 190 ? -1.371 6.879 -9.492 1 84.38 190 GLY B C 1
ATOM 3818 O O . GLY B 1 190 ? -0.405 7.027 -8.742 1 84.38 190 GLY B O 1
ATOM 3819 N N . LEU B 1 191 ? -1.305 6.324 -10.586 1 89.25 191 LEU B N 1
ATOM 3820 C CA . LEU B 1 191 ? -0.027 5.961 -11.188 1 89.25 191 LEU B CA 1
ATOM 3821 C C . LEU B 1 191 ? 0.5 7.086 -12.07 1 89.25 191 LEU B C 1
ATOM 3823 O O . LEU B 1 191 ? -0.281 7.82 -12.68 1 89.25 191 LEU B O 1
ATOM 3827 N N . VAL B 1 192 ? 1.799 7.188 -12.125 1 89.38 192 VAL B N 1
ATOM 3828 C CA . VAL B 1 192 ? 2.418 8.156 -13.023 1 89.38 192 VAL B CA 1
ATOM 3829 C C . VAL B 1 192 ? 2.088 7.797 -14.469 1 89.38 192 VAL B C 1
ATOM 3831 O O . VAL B 1 192 ? 2.311 6.66 -14.906 1 89.38 192 VAL B O 1
ATOM 3834 N N . GLY B 1 193 ? 1.54 8.75 -15.219 1 90.94 193 GLY B N 1
ATOM 3835 C CA . GLY B 1 193 ? 1.245 8.523 -16.625 1 90.94 193 GLY B CA 1
ATOM 3836 C C . GLY B 1 193 ? -0.144 7.957 -16.859 1 90.94 193 GLY B C 1
ATOM 3837 O O . GLY B 1 193 ? -0.546 7.738 -18 1 90.94 193 GLY B O 1
ATOM 3838 N N . GLN B 1 194 ? -0.866 7.797 -15.797 1 93.62 194 GLN B N 1
ATOM 3839 C CA . GLN B 1 194 ? -2.215 7.258 -15.938 1 93.62 194 GLN B CA 1
ATOM 3840 C C . GLN B 1 194 ? -3.184 8.328 -16.438 1 93.62 194 GLN B C 1
ATOM 3842 O O . GLN B 1 194 ? -3.219 9.438 -15.914 1 93.62 194 GLN B O 1
ATOM 3847 N N . SER B 1 195 ? -3.941 8.016 -17.469 1 93.88 195 SER B N 1
ATOM 3848 C CA . SER B 1 195 ? -4.906 8.953 -18.031 1 93.88 195 SER B CA 1
ATOM 3849 C C . SER B 1 195 ? -6.156 9.047 -17.172 1 93.88 195 SER B C 1
ATOM 3851 O O . SER B 1 195 ? -6.406 8.18 -16.328 1 93.88 195 SER B O 1
ATOM 3853 N N . GLU B 1 196 ? -6.914 10.07 -17.406 1 91.88 196 GLU B N 1
ATOM 3854 C CA . GLU B 1 196 ? -8.172 10.242 -16.688 1 91.88 196 GLU B CA 1
ATOM 3855 C C . GLU B 1 196 ? -9.141 9.102 -16.969 1 91.88 196 GLU B C 1
ATOM 3857 O O . GLU B 1 196 ? -9.852 8.648 -16.078 1 91.88 196 GLU B O 1
ATOM 3862 N N . GLU B 1 197 ? -9.117 8.68 -18.172 1 93.38 197 GLU B N 1
ATOM 3863 C CA . GLU B 1 197 ? -9.992 7.582 -18.578 1 93.38 197 GLU B CA 1
ATOM 3864 C C . GLU B 1 197 ? -9.625 6.289 -17.859 1 93.38 197 GLU B C 1
ATOM 3866 O O . GLU B 1 197 ? -10.5 5.574 -17.375 1 93.38 197 GLU B O 1
ATOM 3871 N N . CYS B 1 198 ? -8.375 6.035 -17.766 1 94.62 198 CYS B N 1
ATOM 3872 C CA . CYS B 1 198 ? -7.902 4.84 -17.078 1 94.62 198 CYS B CA 1
ATOM 3873 C C . CYS B 1 198 ? -8.219 4.906 -15.578 1 94.62 198 CYS B C 1
ATOM 3875 O O . CYS B 1 198 ? -8.625 3.906 -14.984 1 94.62 198 CYS B O 1
ATOM 3877 N N . MET B 1 199 ? -8.109 6.09 -15.062 1 93.25 199 MET B N 1
ATOM 3878 C CA . MET B 1 199 ? -8.438 6.281 -13.648 1 93.25 199 MET B CA 1
ATOM 3879 C C . MET B 1 199 ? -9.922 6.035 -13.391 1 93.25 199 MET B C 1
ATOM 3881 O O . MET B 1 199 ? -10.281 5.383 -12.414 1 93.25 199 MET B O 1
ATOM 3885 N N . SER B 1 200 ? -10.711 6.539 -14.25 1 93.25 200 SER B N 1
ATOM 3886 C CA . SER B 1 200 ? -12.156 6.359 -14.125 1 93.25 200 SER B CA 1
ATOM 3887 C C . SER B 1 200 ? -12.547 4.891 -14.242 1 93.25 200 SER B C 1
ATOM 3889 O O . SER B 1 200 ? -13.391 4.406 -13.484 1 93.25 200 SER B O 1
ATOM 3891 N N . SER B 1 201 ? -11.922 4.223 -15.18 1 94.19 201 SER B N 1
ATOM 3892 C CA . SER B 1 201 ? -12.172 2.797 -15.344 1 94.19 201 SER B CA 1
ATOM 3893 C C . SER B 1 201 ? -11.742 2.01 -14.109 1 94.19 201 SER B C 1
ATOM 3895 O O . SER B 1 201 ? -12.438 1.094 -13.672 1 94.19 201 SER B O 1
ATOM 3897 N N . SER B 1 202 ? -10.617 2.383 -13.602 1 94.31 202 SER B N 1
ATOM 3898 C CA . SER B 1 202 ? -10.109 1.719 -12.406 1 94.31 202 SER B CA 1
ATOM 3899 C C . SER B 1 202 ? -11.062 1.905 -11.227 1 94.31 202 SER B C 1
ATOM 3901 O O . SER B 1 202 ? -11.352 0.952 -10.5 1 94.31 202 SER B O 1
ATOM 3903 N N . LYS B 1 203 ? -11.555 3.078 -11.062 1 92.44 203 LYS B N 1
ATOM 3904 C CA . LYS B 1 203 ? -12.492 3.367 -9.977 1 92.44 203 LYS B CA 1
ATOM 3905 C C . LYS B 1 203 ? -13.789 2.58 -10.148 1 92.44 203 LYS B C 1
ATOM 3907 O O . LYS B 1 203 ? -14.336 2.055 -9.172 1 92.44 203 LYS B O 1
ATOM 3912 N N . ARG B 1 204 ? -14.227 2.578 -11.352 1 93.88 204 ARG B N 1
ATOM 3913 C CA . ARG B 1 204 ? -15.445 1.834 -11.641 1 93.88 204 ARG B CA 1
ATOM 3914 C C . ARG B 1 204 ? -15.273 0.351 -11.336 1 93.88 204 ARG B C 1
ATOM 3916 O O . ARG B 1 204 ? -16.141 -0.274 -10.734 1 93.88 204 ARG B O 1
ATOM 3923 N N . MET B 1 205 ? -14.18 -0.175 -11.742 1 94.81 205 MET B N 1
ATOM 3924 C CA . MET B 1 205 ? -13.938 -1.598 -11.523 1 94.81 205 MET B CA 1
ATOM 3925 C C . MET B 1 205 ? -13.82 -1.911 -10.039 1 94.81 205 MET B C 1
ATOM 3927 O O . MET B 1 205 ? -14.281 -2.957 -9.586 1 94.81 205 MET B O 1
ATOM 3931 N N . LYS B 1 206 ? -13.25 -1.066 -9.305 1 93.75 206 LYS B N 1
ATOM 3932 C CA . LYS B 1 206 ? -13.141 -1.259 -7.859 1 93.75 206 LYS B CA 1
ATOM 3933 C C . LYS B 1 206 ? -14.516 -1.188 -7.191 1 93.75 206 LYS B C 1
ATOM 3935 O O . LYS B 1 206 ? -14.789 -1.938 -6.254 1 93.75 206 LYS B O 1
ATOM 3940 N N . SER B 1 207 ? -15.32 -0.319 -7.703 1 93.38 207 SER B N 1
ATOM 3941 C CA . SER B 1 207 ? -16.688 -0.24 -7.191 1 93.38 207 SER B CA 1
ATOM 3942 C C . SER B 1 207 ? -17.469 -1.521 -7.48 1 93.38 207 SER B C 1
ATOM 3944 O O . SER B 1 207 ? -18.188 -2.025 -6.617 1 93.38 207 SER B O 1
ATOM 3946 N N . VAL B 1 208 ? -17.281 -1.959 -8.656 1 95.25 208 VAL B N 1
ATOM 3947 C CA . VAL B 1 208 ? -18.016 -3.154 -9.07 1 95.25 208 VAL B CA 1
ATOM 3948 C C . VAL B 1 208 ? -17.547 -4.352 -8.25 1 95.25 208 VAL B C 1
ATOM 3950 O O . VAL B 1 208 ? -18.375 -5.117 -7.734 1 95.25 208 VAL B O 1
ATOM 3953 N N . ILE B 1 209 ? -16.266 -4.488 -8.094 1 95.88 209 ILE B N 1
ATOM 3954 C CA . ILE B 1 209 ? -15.758 -5.656 -7.391 1 95.88 209 ILE B CA 1
ATOM 3955 C C . ILE B 1 209 ? -16.141 -5.578 -5.914 1 95.88 209 ILE B C 1
ATOM 3957 O O . ILE B 1 209 ? -16.391 -6.605 -5.277 1 95.88 209 ILE B O 1
ATOM 3961 N N . ALA B 1 210 ? -16.188 -4.41 -5.379 1 94.62 210 ALA B N 1
ATOM 3962 C CA . ALA B 1 210 ? -16.594 -4.234 -3.988 1 94.62 210 ALA B CA 1
ATOM 3963 C C . ALA B 1 210 ? -18.047 -4.664 -3.791 1 94.62 210 ALA B C 1
ATOM 3965 O O . ALA B 1 210 ? -18.391 -5.27 -2.771 1 94.62 210 ALA B O 1
ATOM 3966 N N . LYS B 1 211 ? -18.844 -4.324 -4.746 1 95.25 211 LYS B N 1
ATOM 3967 C CA . LYS B 1 211 ? -20.234 -4.758 -4.688 1 95.25 211 LYS B CA 1
ATOM 3968 C C . LYS B 1 211 ? -20.344 -6.277 -4.758 1 95.25 211 LYS B C 1
ATOM 3970 O O . LYS B 1 211 ? -21.125 -6.887 -4.02 1 95.25 211 LYS B O 1
ATOM 3975 N N . GLU B 1 212 ? -19.609 -6.84 -5.617 1 95.94 212 GLU B N 1
ATOM 3976 C CA . GLU B 1 212 ? -19.625 -8.297 -5.734 1 95.94 212 GLU B CA 1
ATOM 3977 C C . GLU B 1 212 ? -19.078 -8.953 -4.477 1 95.94 212 GLU B C 1
ATOM 3979 O O . GLU B 1 212 ? -19.594 -9.977 -4.023 1 95.94 212 GLU B O 1
ATOM 3984 N N . TYR B 1 213 ? -18.047 -8.352 -3.945 1 95.62 213 TYR B N 1
ATOM 3985 C CA . TYR B 1 213 ? -17.484 -8.852 -2.695 1 95.62 213 TYR B CA 1
ATOM 3986 C C . TYR B 1 213 ? -18.5 -8.781 -1.569 1 95.62 213 TYR B C 1
ATOM 3988 O O . TYR B 1 213 ? -18.594 -9.695 -0.743 1 95.62 213 TYR B O 1
ATOM 3996 N N . THR B 1 214 ? -19.25 -7.715 -1.551 1 94.62 214 THR B N 1
ATOM 3997 C CA . THR B 1 214 ? -20.312 -7.574 -0.563 1 94.62 214 THR B CA 1
ATOM 3998 C C . THR B 1 214 ? -21.344 -8.695 -0.706 1 94.62 214 THR B C 1
ATOM 4000 O O . THR B 1 214 ? -21.766 -9.289 0.289 1 94.62 214 THR B O 1
ATOM 4003 N N . HIS B 1 215 ? -21.688 -8.906 -1.936 1 94.56 215 HIS B N 1
ATOM 4004 C CA . HIS B 1 215 ? -22.609 -10.008 -2.213 1 94.56 215 HIS B CA 1
ATOM 4005 C C . HIS B 1 215 ? -22.047 -11.336 -1.729 1 94.56 215 HIS B C 1
ATOM 4007 O O . HIS B 1 215 ? -22.75 -12.102 -1.06 1 94.56 215 HIS B O 1
ATOM 4013 N N . TYR B 1 216 ? -20.828 -11.602 -2.031 1 95.88 216 TYR B N 1
ATOM 4014 C CA . TYR B 1 216 ? -20.172 -12.836 -1.636 1 95.88 216 TYR B CA 1
ATOM 4015 C C . TYR B 1 216 ? -20.156 -12.984 -0.119 1 95.88 216 TYR B C 1
ATOM 4017 O O . TYR B 1 216 ? -20.5 -14.039 0.411 1 95.88 216 TYR B O 1
ATOM 4025 N N . GLN B 1 217 ? -19.75 -11.93 0.572 1 94.25 217 GLN B N 1
ATOM 4026 C CA . GLN B 1 217 ? -19.625 -11.961 2.025 1 94.25 217 GLN B CA 1
ATOM 4027 C C . GLN B 1 217 ? -20.969 -12.172 2.693 1 94.25 217 GLN B C 1
ATOM 4029 O O . GLN B 1 217 ? -21.078 -12.914 3.674 1 94.25 217 GLN B O 1
ATOM 4034 N N . LYS B 1 218 ? -21.922 -11.57 2.146 1 93.06 218 LYS B N 1
ATOM 4035 C CA . LYS B 1 218 ? -23.25 -11.633 2.752 1 93.06 218 LYS B CA 1
ATOM 4036 C C . LYS B 1 218 ? -23.906 -12.977 2.482 1 93.06 218 LYS B C 1
ATOM 4038 O O . LYS B 1 218 ? -24.453 -13.602 3.395 1 93.06 218 LYS B O 1
ATOM 4043 N N . TYR B 1 219 ? -23.859 -13.477 1.294 1 92.38 219 TYR B N 1
ATOM 4044 C CA . TYR B 1 219 ? -24.719 -14.578 0.891 1 92.38 219 TYR B CA 1
ATOM 4045 C C . TYR B 1 219 ? -23.953 -15.898 0.901 1 92.38 219 TYR B C 1
ATOM 4047 O O . TYR B 1 219 ? -24.547 -16.969 1.033 1 92.38 219 TYR B O 1
ATOM 4055 N N . PHE B 1 220 ? -22.656 -15.875 0.781 1 92.81 220 PHE B N 1
ATOM 4056 C CA . PHE B 1 220 ? -21.891 -17.109 0.763 1 92.81 220 PHE B CA 1
ATOM 4057 C C . PHE B 1 220 ? -21.141 -17.297 2.068 1 92.81 220 PHE B C 1
ATOM 4059 O O . PHE B 1 220 ? -20.906 -18.422 2.506 1 92.81 220 PHE B O 1
ATOM 4066 N N . LYS B 1 221 ? -20.734 -16.203 2.693 1 94.31 221 LYS B N 1
ATOM 4067 C CA . LYS B 1 221 ? -19.938 -16.297 3.916 1 94.31 221 LYS B CA 1
ATOM 4068 C C . LYS B 1 221 ? -20.75 -15.891 5.137 1 94.31 221 LYS B C 1
ATOM 4070 O O . LYS B 1 221 ? -20.297 -16.047 6.273 1 94.31 221 LYS B O 1
ATOM 4075 N N . ASN B 1 222 ? -21.922 -15.352 4.973 1 93.25 222 ASN B N 1
ATOM 4076 C CA . ASN B 1 222 ? -22.828 -14.938 6.031 1 93.25 222 ASN B CA 1
ATOM 4077 C C . ASN B 1 222 ? -22.172 -13.93 6.977 1 93.25 222 ASN B C 1
ATOM 4079 O O . ASN B 1 222 ? -22.234 -14.086 8.195 1 93.25 222 ASN B O 1
ATOM 4083 N N . LYS B 1 223 ? -21.469 -12.969 6.359 1 90.81 223 LYS B N 1
ATOM 4084 C CA . LYS B 1 223 ? -20.859 -11.883 7.137 1 90.81 223 LYS B CA 1
ATOM 4085 C C . LYS B 1 223 ? -21.781 -10.664 7.168 1 90.81 223 LYS B C 1
ATOM 4087 O O . LYS B 1 223 ? -22.312 -10.258 6.137 1 90.81 223 LYS B O 1
ATOM 4092 N N . ASP B 1 224 ? -21.859 -10.086 8.336 1 85.5 224 ASP B N 1
ATOM 4093 C CA . ASP B 1 224 ? -22.781 -8.984 8.531 1 85.5 224 ASP B CA 1
ATOM 4094 C C . ASP B 1 224 ? -22.203 -7.668 8.039 1 85.5 224 ASP B C 1
ATOM 4096 O O . ASP B 1 224 ? -22.938 -6.754 7.652 1 85.5 224 ASP B O 1
ATOM 4100 N N . ASN B 1 225 ? -20.875 -7.551 8.094 1 89.75 225 ASN B N 1
ATOM 4101 C CA . ASN B 1 225 ? -20.25 -6.281 7.734 1 89.75 225 ASN B CA 1
ATOM 4102 C C . ASN B 1 225 ? -19.109 -6.48 6.754 1 89.75 225 ASN B C 1
ATOM 4104 O O . ASN B 1 225 ? -17.938 -6.469 7.148 1 89.75 225 ASN B O 1
ATOM 4108 N N . PRO B 1 226 ? -19.484 -6.441 5.484 1 91.69 226 PRO B N 1
ATOM 4109 C CA . PRO B 1 226 ? -18.453 -6.648 4.465 1 91.69 226 PRO B CA 1
ATOM 4110 C C . PRO B 1 226 ? -17.359 -5.574 4.496 1 91.69 226 PRO B C 1
ATOM 4112 O O . PRO B 1 226 ? -16.234 -5.82 4.078 1 91.69 226 PRO B O 1
ATOM 4115 N N . THR B 1 227 ? -17.688 -4.402 4.992 1 92.31 227 THR B N 1
ATOM 4116 C CA . THR B 1 227 ? -16.719 -3.324 5.105 1 92.31 227 THR B CA 1
ATOM 4117 C C . THR B 1 227 ? -15.578 -3.717 6.043 1 92.31 227 THR B C 1
ATOM 4119 O O . THR B 1 227 ? -14.414 -3.424 5.773 1 92.31 227 THR B O 1
ATOM 4122 N N . THR B 1 228 ? -15.938 -4.422 7.051 1 91.56 228 THR B N 1
ATOM 4123 C CA . THR B 1 228 ? -14.938 -4.875 8.008 1 91.56 228 THR B CA 1
ATOM 4124 C C . THR B 1 228 ? -14.008 -5.906 7.375 1 91.56 228 THR B C 1
ATOM 4126 O O . THR B 1 228 ? -12.805 -5.902 7.637 1 91.56 228 THR B O 1
ATOM 4129 N N . GLU B 1 229 ? -14.594 -6.703 6.539 1 91.38 229 GLU B N 1
ATOM 4130 C CA . GLU B 1 229 ? -13.812 -7.766 5.918 1 91.38 229 GLU B CA 1
ATOM 4131 C C . GLU B 1 229 ? -12.766 -7.191 4.961 1 91.38 229 GLU B C 1
ATOM 4133 O O . GLU B 1 229 ? -11.625 -7.652 4.934 1 91.38 229 GLU B O 1
ATOM 4138 N N . ILE B 1 230 ? -13.148 -6.207 4.227 1 89.81 230 ILE B N 1
ATOM 4139 C CA . ILE B 1 230 ? -12.195 -5.617 3.295 1 89.81 230 ILE B CA 1
ATOM 4140 C C . ILE B 1 230 ? -11.164 -4.801 4.066 1 89.81 230 ILE B C 1
ATOM 4142 O O . ILE B 1 230 ? -9.984 -4.789 3.713 1 89.81 230 ILE B O 1
ATOM 4146 N N . ALA B 1 231 ? -11.555 -4.129 5.105 1 90.06 231 ALA B N 1
ATOM 4147 C CA . ALA B 1 231 ? -10.641 -3.297 5.887 1 90.06 231 ALA B CA 1
ATOM 4148 C C . ALA B 1 231 ? -9.539 -4.141 6.52 1 90.06 231 ALA B C 1
ATOM 4150 O O . ALA B 1 231 ? -8.383 -3.727 6.562 1 90.06 231 ALA B O 1
ATOM 4151 N N . VAL B 1 232 ? -9.906 -5.289 6.926 1 90.19 232 VAL B N 1
ATOM 4152 C CA . VAL B 1 232 ? -8.953 -6.148 7.617 1 90.19 232 VAL B CA 1
ATOM 4153 C C . VAL B 1 232 ? -8.016 -6.797 6.602 1 90.19 232 VAL B C 1
ATOM 4155 O O . VAL B 1 232 ? -6.941 -7.289 6.961 1 90.19 232 VAL B O 1
ATOM 4158 N N . LYS B 1 233 ? -8.359 -6.73 5.387 1 91.56 233 LYS B N 1
ATOM 4159 C CA . LYS B 1 233 ? -7.527 -7.367 4.367 1 91.56 233 LYS B CA 1
ATOM 4160 C C . LYS B 1 233 ? -6.66 -6.344 3.643 1 91.56 233 LYS B C 1
ATOM 4162 O O . LYS B 1 233 ? -5.719 -6.711 2.936 1 91.56 233 LYS B O 1
ATOM 4167 N N . VAL B 1 234 ? -6.887 -5.051 3.889 1 86.94 234 VAL B N 1
ATOM 4168 C CA . VAL B 1 234 ? -6.145 -3.965 3.258 1 86.94 234 VAL B CA 1
ATOM 4169 C C . VAL B 1 234 ? -4.656 -4.109 3.568 1 86.94 234 VAL B C 1
ATOM 4171 O O . VAL B 1 234 ? -3.809 -3.9 2.695 1 86.94 234 VAL B O 1
ATOM 4174 N N . PRO B 1 235 ? -4.277 -4.59 4.688 1 86.88 235 PRO B N 1
ATOM 4175 C CA . PRO B 1 235 ? -2.852 -4.703 4.996 1 86.88 235 PRO B CA 1
ATOM 4176 C C . PRO B 1 235 ? -2.127 -5.688 4.082 1 86.88 235 PRO B C 1
ATOM 4178 O O . PRO B 1 235 ? -0.913 -5.582 3.891 1 86.88 235 PRO B O 1
ATOM 4181 N N . ILE B 1 236 ? -2.898 -6.582 3.611 1 93.62 236 ILE B N 1
ATOM 4182 C CA . ILE B 1 236 ? -2.277 -7.5 2.664 1 93.62 236 ILE B CA 1
ATOM 4183 C C . ILE B 1 236 ? -1.751 -6.727 1.459 1 93.62 236 ILE B C 1
ATOM 4185 O O . ILE B 1 236 ? -0.638 -6.973 0.99 1 93.62 236 ILE B O 1
ATOM 4189 N N . LEU B 1 237 ? -2.529 -5.773 1.014 1 92.12 237 LEU B N 1
ATOM 4190 C CA . LEU B 1 237 ? -2.133 -4.969 -0.135 1 92.12 237 LEU B CA 1
ATOM 4191 C C . LEU B 1 237 ? -0.907 -4.121 0.193 1 92.12 237 LEU B C 1
ATOM 4193 O O . LEU B 1 237 ? 0.021 -4.023 -0.614 1 92.12 237 LEU B O 1
ATOM 4197 N N . THR B 1 238 ? -0.873 -3.6 1.351 1 88.06 238 THR B N 1
ATOM 4198 C CA . THR B 1 238 ? 0.259 -2.766 1.74 1 88.06 238 THR B CA 1
ATOM 4199 C C . THR B 1 238 ? 1.508 -3.615 1.958 1 88.06 238 THR B C 1
ATOM 4201 O O . THR B 1 238 ? 2.617 -3.197 1.621 1 88.06 238 THR B O 1
ATOM 4204 N N . CYS B 1 239 ? 1.327 -4.758 2.508 1 91.5 239 CYS B N 1
ATOM 4205 C CA . CYS B 1 239 ? 2.443 -5.672 2.703 1 91.5 239 CYS B CA 1
ATOM 4206 C C . CYS B 1 239 ? 3.02 -6.125 1.366 1 91.5 239 CYS B C 1
ATOM 4208 O O . CYS B 1 239 ? 4.238 -6.18 1.199 1 91.5 239 CYS B O 1
ATOM 4210 N N . LEU B 1 240 ? 2.133 -6.371 0.504 1 92.88 240 LEU B N 1
ATOM 4211 C CA . LEU B 1 240 ? 2.549 -6.766 -0.838 1 92.88 240 LEU B CA 1
ATOM 4212 C C . LEU B 1 240 ? 3.385 -5.668 -1.491 1 92.88 240 LEU B C 1
ATOM 4214 O O . LEU B 1 240 ? 4.406 -5.953 -2.121 1 92.88 240 LEU B O 1
ATOM 4218 N N . GLN B 1 241 ? 2.977 -4.512 -1.283 1 86.94 241 GLN B N 1
ATOM 4219 C CA . GLN B 1 241 ? 3.715 -3.383 -1.844 1 86.94 241 GLN B CA 1
ATOM 4220 C C . GLN B 1 241 ? 5.09 -3.25 -1.199 1 86.94 241 GLN B C 1
ATOM 4222 O O . GLN B 1 241 ? 6.078 -2.971 -1.883 1 86.94 241 GLN B O 1
ATOM 4227 N N . ARG B 1 242 ? 5.145 -3.471 0.052 1 85.81 242 ARG B N 1
ATOM 4228 C CA . ARG B 1 242 ? 6.426 -3.396 0.749 1 85.81 242 ARG B CA 1
ATOM 4229 C C . ARG B 1 242 ? 7.391 -4.453 0.233 1 85.81 242 ARG B C 1
ATOM 4231 O O . ARG B 1 242 ? 8.555 -4.16 -0.04 1 85.81 242 ARG B O 1
ATOM 4238 N N . VAL B 1 243 ? 6.859 -5.613 0.069 1 89.62 243 VAL B N 1
ATOM 4239 C CA . VAL B 1 243 ? 7.684 -6.73 -0.387 1 89.62 243 VAL B CA 1
ATOM 4240 C C . VAL B 1 243 ? 8.148 -6.477 -1.821 1 89.62 243 VAL B C 1
ATOM 4242 O O . VAL B 1 243 ? 9.328 -6.617 -2.131 1 89.62 243 VAL B O 1
ATOM 4245 N N . SER B 1 244 ? 7.199 -6.098 -2.627 1 86.94 244 SER B N 1
ATOM 4246 C CA . SER B 1 244 ? 7.508 -5.879 -4.035 1 86.94 244 SER B CA 1
ATOM 4247 C C . SER B 1 244 ? 8.523 -4.75 -4.211 1 86.94 244 SER B C 1
ATOM 4249 O O . SER B 1 244 ? 9.445 -4.859 -5.016 1 86.94 244 SER B O 1
ATOM 4251 N N . ASN B 1 245 ? 8.383 -3.721 -3.453 1 82 245 ASN B N 1
ATOM 4252 C CA . ASN B 1 245 ? 9.297 -2.588 -3.547 1 82 245 ASN B CA 1
ATOM 4253 C C . ASN B 1 245 ? 10.703 -2.967 -3.09 1 82 245 ASN B C 1
ATOM 4255 O O . ASN B 1 245 ? 11.688 -2.551 -3.699 1 82 245 ASN B O 1
ATOM 4259 N N . ARG B 1 246 ? 10.75 -3.664 -2.041 1 84.25 246 ARG B N 1
ATOM 4260 C CA . ARG B 1 246 ? 12.055 -4.098 -1.549 1 84.25 246 ARG B CA 1
ATOM 4261 C C . ARG B 1 246 ? 12.734 -5.023 -2.551 1 84.25 246 ARG B C 1
ATOM 4263 O O . ARG B 1 246 ? 13.938 -4.898 -2.803 1 84.25 246 ARG B O 1
ATOM 4270 N N . LEU B 1 247 ? 11.992 -5.902 -3.047 1 85.19 247 LEU B N 1
ATOM 4271 C CA . LEU B 1 247 ? 12.523 -6.824 -4.043 1 85.19 247 LEU B CA 1
ATOM 4272 C C . LEU B 1 247 ? 13.031 -6.066 -5.266 1 85.19 247 LEU B C 1
ATOM 4274 O O . LEU B 1 247 ? 14.102 -6.379 -5.797 1 85.19 247 LEU B O 1
ATOM 4278 N N . ARG B 1 248 ? 12.273 -5.121 -5.656 1 80.06 248 ARG B N 1
ATOM 4279 C CA . ARG B 1 248 ? 12.688 -4.293 -6.785 1 80.06 248 ARG B CA 1
ATOM 4280 C C . ARG B 1 248 ? 13.977 -3.543 -6.469 1 80.06 248 ARG B C 1
ATOM 4282 O O . ARG B 1 248 ? 14.844 -3.4 -7.332 1 80.06 248 ARG B O 1
ATOM 4289 N N . GLY B 1 249 ? 14.031 -3.041 -5.309 1 76.69 249 GLY B N 1
ATOM 4290 C CA . GLY B 1 249 ? 15.242 -2.373 -4.875 1 76.69 249 GLY B CA 1
ATOM 4291 C C . GLY B 1 249 ? 16.469 -3.281 -4.891 1 76.69 249 GLY B C 1
ATOM 4292 O O . GLY B 1 249 ? 17.516 -2.906 -5.406 1 76.69 249 GLY B O 1
ATOM 4293 N N . ASP B 1 250 ? 16.297 -4.48 -4.387 1 80.31 250 ASP B N 1
ATOM 4294 C CA . ASP B 1 250 ? 17.391 -5.453 -4.348 1 80.31 250 ASP B CA 1
ATOM 4295 C C . ASP B 1 250 ? 17.812 -5.859 -5.758 1 80.31 250 ASP B C 1
ATOM 4297 O O . ASP B 1 250 ? 19 -6.004 -6.035 1 80.31 250 ASP B O 1
ATOM 4301 N N . MET B 1 251 ? 16.844 -6.016 -6.598 1 78.19 251 MET B N 1
ATOM 4302 C CA . MET B 1 251 ? 17.125 -6.383 -7.984 1 78.19 251 MET B CA 1
ATOM 4303 C C . MET B 1 251 ? 17.875 -5.262 -8.703 1 78.19 251 MET B C 1
ATOM 4305 O O . MET B 1 251 ? 18.781 -5.523 -9.492 1 78.19 251 MET B O 1
ATOM 4309 N N . SER B 1 252 ? 17.484 -4.066 -8.453 1 74.62 252 SER B N 1
ATOM 4310 C CA . SER B 1 252 ? 18.156 -2.918 -9.062 1 74.62 252 SER B CA 1
ATOM 4311 C C . SER B 1 252 ? 19.609 -2.822 -8.617 1 74.62 252 SER B C 1
ATOM 4313 O O . SER B 1 252 ? 20.5 -2.537 -9.43 1 74.62 252 SER B O 1
ATOM 4315 N N . VAL B 1 253 ? 19.812 -3.072 -7.367 1 73.06 253 VAL B N 1
ATOM 4316 C CA . VAL B 1 253 ? 21.156 -3.045 -6.832 1 73.06 253 VAL B CA 1
ATOM 4317 C C . VAL B 1 253 ? 21.984 -4.168 -7.457 1 73.06 253 VAL B C 1
ATOM 4319 O O . VAL B 1 253 ? 23.141 -3.969 -7.82 1 73.06 253 VAL B O 1
ATOM 4322 N N . SER B 1 254 ? 21.375 -5.25 -7.586 1 75.75 254 SER B N 1
ATOM 4323 C CA . SER B 1 254 ? 22.062 -6.395 -8.18 1 75.75 254 SER B CA 1
ATOM 4324 C C . SER B 1 254 ? 22.438 -6.125 -9.633 1 75.75 254 SER B C 1
ATOM 4326 O O . SER B 1 254 ? 23.484 -6.586 -10.102 1 75.75 254 SER B O 1
ATOM 4328 N N . HIS B 1 255 ? 21.625 -5.395 -10.312 1 71.44 255 HIS B N 1
ATOM 4329 C CA . HIS B 1 255 ? 21.875 -5.055 -11.711 1 71.44 255 HIS B CA 1
ATOM 4330 C C . HIS B 1 255 ? 23.016 -4.043 -11.836 1 71.44 255 HIS B C 1
ATOM 4332 O O . HIS B 1 255 ? 23.859 -4.156 -12.734 1 71.44 255 HIS B O 1
ATOM 4338 N N . VAL B 1 256 ? 22.969 -3.137 -11 1 66.38 256 VAL B N 1
ATOM 4339 C CA . VAL B 1 256 ? 23.984 -2.084 -11.047 1 66.38 256 VAL B CA 1
ATOM 4340 C C . VAL B 1 256 ? 25.359 -2.674 -10.742 1 66.38 256 VAL B C 1
ATOM 4342 O O . VAL B 1 256 ? 26.359 -2.273 -11.336 1 66.38 256 VAL B O 1
ATOM 4345 N N . PHE B 1 257 ? 25.344 -3.613 -9.945 1 67.62 257 PHE B N 1
ATOM 4346 C CA . PHE B 1 257 ? 26.641 -4.18 -9.555 1 67.62 257 PHE B CA 1
ATOM 4347 C C . PHE B 1 257 ? 26.969 -5.414 -10.383 1 67.62 257 PHE B C 1
ATOM 4349 O O . PHE B 1 257 ? 27.922 -6.129 -10.094 1 67.62 257 PHE B O 1
ATOM 4356 N N . ASP B 1 258 ? 26.109 -5.523 -11.43 1 65.81 258 ASP B N 1
ATOM 4357 C CA . ASP B 1 258 ? 26.312 -6.57 -12.422 1 65.81 258 ASP B CA 1
ATOM 4358 C C . ASP B 1 258 ? 26.406 -7.945 -11.766 1 65.81 258 ASP B C 1
ATOM 4360 O O . ASP B 1 258 ? 27.219 -8.781 -12.164 1 65.81 258 ASP B O 1
ATOM 4364 N N . TYR B 1 259 ? 25.672 -8.016 -10.758 1 59.62 259 TYR B N 1
ATOM 4365 C CA . TYR B 1 259 ? 25.688 -9.32 -10.109 1 59.62 259 TYR B CA 1
ATOM 4366 C C . TYR B 1 259 ? 25 -10.367 -10.977 1 59.62 259 TYR B C 1
ATOM 4368 O O . TYR B 1 259 ? 25.312 -11.562 -10.875 1 59.62 259 TYR B O 1
ATOM 4376 N N . PHE B 1 260 ? 23.922 -9.898 -11.68 1 59.16 260 PHE B N 1
ATOM 4377 C CA . PHE B 1 260 ? 23.281 -10.836 -12.594 1 59.16 260 PHE B CA 1
ATOM 4378 C C . PHE B 1 260 ? 22.734 -10.109 -13.812 1 59.16 260 PHE B C 1
ATOM 4380 O O . PHE B 1 260 ? 22.469 -8.906 -13.758 1 59.16 260 PHE B O 1
ATOM 4387 N N . THR B 1 261 ? 22.938 -10.75 -14.906 1 56.75 261 THR B N 1
ATOM 4388 C CA . THR B 1 261 ? 22.344 -10.242 -16.125 1 56.75 261 THR B CA 1
ATOM 4389 C C . THR B 1 261 ? 20.859 -10.586 -16.188 1 56.75 261 THR B C 1
ATOM 4391 O O . THR B 1 261 ? 20.484 -11.758 -16.125 1 56.75 261 THR B O 1
ATOM 4394 N N . MET B 1 262 ? 20.094 -9.68 -15.883 1 58.09 262 MET B N 1
ATOM 4395 C CA . MET B 1 262 ? 18.656 -9.922 -16.016 1 58.09 262 MET B CA 1
ATOM 4396 C C . MET B 1 262 ? 18.219 -9.781 -17.469 1 58.09 262 MET B C 1
ATOM 4398 O O . MET B 1 262 ? 18.703 -8.906 -18.188 1 58.09 262 MET B O 1
ATOM 4402 N N . PRO B 1 263 ? 17.375 -10.805 -17.875 1 56.91 263 PRO B N 1
ATOM 4403 C CA . PRO B 1 263 ? 16.781 -10.562 -19.188 1 56.91 263 PRO B CA 1
ATOM 4404 C C . PRO B 1 263 ? 16.047 -9.227 -19.266 1 56.91 263 PRO B C 1
ATOM 4406 O O . PRO B 1 263 ? 15.469 -8.766 -18.281 1 56.91 263 PRO B O 1
ATOM 4409 N N . GLU B 1 264 ? 16.234 -8.555 -20.375 1 55.03 264 GLU B N 1
ATOM 4410 C CA . GLU B 1 264 ? 15.672 -7.223 -20.578 1 55.03 264 GLU B CA 1
ATOM 4411 C C . GLU B 1 264 ? 14.195 -7.172 -20.188 1 55.03 264 GLU B C 1
ATOM 4413 O O . GLU B 1 264 ? 13.742 -6.199 -19.578 1 55.03 264 GLU B O 1
ATOM 4418 N N . ASN B 1 265 ? 13.594 -8.195 -20.516 1 54.16 265 ASN B N 1
ATOM 4419 C CA . ASN B 1 265 ? 12.156 -8.219 -20.281 1 54.16 265 ASN B CA 1
ATOM 4420 C C . ASN B 1 265 ? 11.844 -8.273 -18.781 1 54.16 265 ASN B C 1
ATOM 4422 O O . ASN B 1 265 ? 10.859 -7.68 -18.328 1 54.16 265 ASN B O 1
ATOM 4426 N N . ALA B 1 266 ? 12.625 -9.008 -18.141 1 55 266 ALA B N 1
ATOM 4427 C CA . ALA B 1 266 ? 12.43 -9.117 -16.703 1 55 266 ALA B CA 1
ATOM 4428 C C . ALA B 1 266 ? 12.688 -7.777 -16 1 55 266 ALA B C 1
ATOM 4430 O O . ALA B 1 266 ? 11.969 -7.402 -15.078 1 55 266 ALA B O 1
ATOM 4431 N N . ILE B 1 267 ? 13.633 -7.188 -16.531 1 52.66 267 ILE B N 1
ATOM 4432 C CA . ILE B 1 267 ? 14 -5.895 -15.969 1 52.66 267 ILE B CA 1
ATOM 4433 C C . ILE B 1 267 ? 12.836 -4.918 -16.125 1 52.66 267 ILE B C 1
ATOM 4435 O O . ILE B 1 267 ? 12.469 -4.23 -15.164 1 52.66 267 ILE B O 1
ATOM 4439 N N . SER B 1 268 ? 12.344 -4.938 -17.297 1 55.41 268 SER B N 1
ATOM 4440 C CA . SER B 1 268 ? 11.242 -4.016 -17.547 1 55.41 268 SER B CA 1
ATOM 4441 C C . SER B 1 268 ? 10.023 -4.348 -16.688 1 55.41 268 SER B C 1
ATOM 4443 O O . SER B 1 268 ? 9.328 -3.445 -16.219 1 55.41 268 SER B O 1
ATOM 4445 N N . THR B 1 269 ? 9.891 -5.578 -16.641 1 54.38 269 THR B N 1
ATOM 4446 C CA . THR B 1 269 ? 8.703 -6.039 -15.922 1 54.38 269 THR B CA 1
ATOM 4447 C C . THR B 1 269 ? 8.828 -5.762 -14.43 1 54.38 269 THR B C 1
ATOM 4449 O O . THR B 1 269 ? 7.883 -5.277 -13.797 1 54.38 269 THR B O 1
ATOM 4452 N N . PHE B 1 270 ? 9.953 -6.18 -13.883 1 53.84 270 PHE B N 1
ATOM 4453 C CA . PHE B 1 270 ? 10.109 -6.113 -12.43 1 53.84 270 PHE B CA 1
ATOM 4454 C C . PHE B 1 270 ? 10.68 -4.766 -12.008 1 53.84 270 PHE B C 1
ATOM 4456 O O . PHE B 1 270 ? 10.406 -4.289 -10.906 1 53.84 270 PHE B O 1
ATOM 4463 N N . VAL B 1 271 ? 11.633 -4.289 -12.852 1 47.88 271 VAL B N 1
ATOM 4464 C CA . VAL B 1 271 ? 12.32 -3.076 -12.422 1 47.88 271 VAL B CA 1
ATOM 4465 C C . VAL B 1 271 ? 11.609 -1.85 -12.984 1 47.88 271 VAL B C 1
ATOM 4467 O O . VAL B 1 271 ? 11.742 -0.747 -12.453 1 47.88 271 VAL B O 1
ATOM 4470 N N . GLY B 1 272 ? 10.477 -2.041 -13.617 1 44.91 272 GLY B N 1
ATOM 4471 C CA . GLY B 1 272 ? 9.945 -0.884 -14.32 1 44.91 272 GLY B CA 1
ATOM 4472 C C . GLY B 1 272 ? 10.953 -0.25 -15.266 1 44.91 272 GLY B C 1
ATOM 4473 O O . GLY B 1 272 ? 12.148 -0.565 -15.211 1 44.91 272 GLY B O 1
ATOM 4474 N N . ARG B 1 273 ? 10.57 0.344 -16.469 1 34.78 273 ARG B N 1
ATOM 4475 C CA . ARG B 1 273 ? 11.547 1.062 -17.266 1 34.78 273 ARG B CA 1
ATOM 4476 C C . ARG B 1 273 ? 12.352 2.041 -16.422 1 34.78 273 ARG B C 1
ATOM 4478 O O . ARG B 1 273 ? 11.773 2.865 -15.711 1 34.78 273 ARG B O 1
ATOM 4485 N N . TYR B 1 274 ? 13.484 1.795 -15.773 1 28.02 274 TYR B N 1
ATOM 4486 C CA . TYR B 1 274 ? 14.359 2.934 -15.516 1 28.02 274 TYR B CA 1
ATOM 4487 C C . TYR B 1 274 ? 14.305 3.93 -16.672 1 28.02 274 TYR B C 1
ATOM 4489 O O . TYR B 1 274 ? 14.797 3.646 -17.766 1 28.02 274 TYR B O 1
ATOM 4497 N N . SER B 1 275 ? 13.289 4.453 -17.047 1 25.28 275 SER B N 1
ATOM 4498 C CA . SER B 1 275 ? 13.625 5.465 -18.031 1 25.28 275 SER B CA 1
ATOM 4499 C C . SER B 1 275 ? 14.758 6.359 -17.547 1 25.28 275 SER B C 1
ATOM 4501 O O . SER B 1 275 ? 14.836 6.68 -16.359 1 25.28 275 SER B O 1
#

Foldseek 3Di:
DQDQQDFDDLVPDDPVQVQFSLLSSLVVSVVVLLVSLLVQLDDPPDDPPDDDDAAAAAPVVQLVSLVSCLVSVLNSVVSSDVLLVVDDPVQNVQLSLQQPLLVQLLVQLLCCLVPNDLQWGAHSNRHIHRNVPQLVRHDDVVQPFRSVVLNVLCVVLSVLSSVLSVVSNVLVDDSSSSVLVSLLRRLDDDDPPHDPSSVVSSVVSNVSSLSSQVVCCCPVVVDPDSVVVVVSCVVSVVSSVVSLVSVLVSVVVCVVVPSDDRDPVCCCRSNNPPD/DQDQQDQDDLVPPDPVQVQFSLLSSLVVSVVVLLVSLLVQLDDPPDDPPDDDDAAAAADVVQLVSLVSCLVSVLNSVVSSDVLLVVDDPVQNVQLSLQQPLLVQLLVQLLCCLVPHDLQWGAHSNRHIHGNVPQLVRHDDVVQPFRSVVLNVLCVVLSVLSSVLSVVSNVLVDDSSRSVLVSLLRSLDDDDPPHDPSSVVSSVVSNVSSLSSQVVCCCPVVVDPDSVVVVVSCVVSVVSSVVSLVSVLVSVVVCVVVPSDDRDPVCCCRSNNPPD

Sequence (550 aa):
MNPSFACLNEESVGDQYKGMPILEKMKMSYEKLEELRKELHRSNEDNISEERIPRSLKFQECLNQLSKETQLLADWIECCFDEFHTLAVDQKSLLFSNFLPVFIIFERTFMTSKFGKKNQLLLSSGDFVEIDKLEKFFTDEEKGICGKQMAELFQSSVKLYDTLYNLLSTENLDLFEFFTLTVLLLWDHGLVGQSEECMSSSKRMKSVIAKEYTHYQKYFKNKDNPTTEIAVKVPILTCLQRVSNRLRGDMSVSHVFDYFTMPENAISTFVGRYSMNPSFACLNEESVGDQYKGMPILEKMKMSYEKLEELRKELHRSNEDNISEERIPRSLKFQECLNQLSKETQLLADWIECCFDEFHTLAVDQKSLLFSNFLPVFIIFERTFMTSKFGKKNQLLLSSGDFVEIDKLEKFFTDEEKGICGKQMAELFQSSVKLYDTLYNLLSTENLDLFEFFTLTVLLLWDHGLVGQSEECMSSSKRMKSVIAKEYTHYQKYFKNKDNPTTEIAVKVPILTCLQRVSNRLRGDMSVSHVFDYFTMPENAISTFVGRYS

Nearest PDB structures (foldseek):
  3plz-assembly2_B  TM=7.243E-01  e=5.368E-06  Homo sapiens
  6oqx-assembly1_A  TM=7.259E-01  e=8.077E-06  Homo sapiens
  2qgt-assembly1_A  TM=7.429E-01  e=2.121E-04  Homo sapiens
  2j7x-assembly1_A  TM=7.594E-01  e=5.025E-04  Rattus norvegicus
  2j7y-assembly1_A  TM=7.220E-01  e=9.066E-04  Rattus norvegicus

InterPro domains:
  IPR000536 Nuclear hormone receptor, ligand-binding domain [PF00104] (52-257)
  IPR000536 Nuclear hormone receptor, ligand-binding domain [PS51843] (18-273)
  IPR000536 Nuclear hormone receptor, ligand-binding domain [SM00430] (64-241)
  IPR035500 Nuclear hormone receptor-like domain superfamily [G3DSA:1.10.565.10] (26-268)
  IPR035500 Nuclear hormone receptor-like domain superfamily [SSF48508] (44-264)

Secondary structure (DSSP, 8-state):
------PPPGGG--GGGTT-HHHHHHHHHHHHHHHHHHHHT--TTS-TTS-PPP-BPPHHHHHHHHHHHHHHHHHHHHHH-HHHHHS-HHHHHHHHHHHHHHHHHHHHHHHHHHHS-TTEEE-TTS-EEEGGGHHHHH-BGGGTB-HHHHHHHTHHHHHHHHHHHHHHHHHT--HHHHHHHHHHHHT--S-TT--HHHHHHHHHHHHHHHHHHHHHHHHTS--S-HHHHHHHHHHHHHHHHHHHHHHHHHHHHHHHTTS----HHHIIIII----/------PPPGGG--GGGTT-HHHHHHHHHHHHHHHHHHHHT--TTS-TTS-PPP-BPPHHHHHHHHHHHHHHHHHHHHHH-HHHHHS-HHHHHHHHHHHHHHHHHHHHHHHHHHHS-TTEEE-TTS-EEEGGGHHHHH-BGGGTB-HHHHHHHTHHHHHHHHHHHHHHHHHT--HHHHHHHHHHHHT--S-TT--HHHHHHHHHHHHHHHHHHHHHHHHTS--S-HHHHHHHHHHHHHHHHHHHHHHHHHHHHHHHTTS----HHHIIIII----